Protein 1OGO (pdb70)

Structure (mmCIF, N/CA/C/O backbone):
data_1OGO
#
_entry.id   1OGO
#
_cell.length_a   115.405
_cell.length_b   103.773
_cell.length_c   49.740
_cell.angle_alpha   90.00
_cell.angle_beta   90.00
_cell.angle_gamma   90.00
#
_symmetry.space_group_name_H-M   'P 21 21 2'
#
loop_
_entity.id
_entity.type
_entity.pdbx_description
1 polymer DEXTRANASE
2 branched alpha-D-glucopyranose-(1-6)-beta-D-glucopyranose
3 water water
#
loop_
_atom_site.group_PDB
_atom_site.id
_atom_site.type_symbol
_atom_site.label_atom_id
_atom_site.label_alt_id
_atom_site.label_comp_id
_atom_site.label_asym_id
_atom_site.label_entity_id
_atom_site.label_seq_id
_atom_site.pdbx_PDB_ins_code
_atom_site.Cartn_x
_atom_site.Cartn_y
_atom_site.Cartn_z
_atom_site.occupancy
_atom_site.B_iso_or_equiv
_atom_site.auth_seq_id
_atom_site.auth_comp_id
_atom_site.auth_asym_id
_atom_site.auth_atom_id
_atom_site.pdbx_PDB_model_num
ATOM 1 N N . THR A 1 3 ? 51.752 9.695 -10.792 1.00 39.62 3 THR X N 1
ATOM 2 C CA . THR A 1 3 ? 51.314 8.623 -9.844 1.00 39.51 3 THR X CA 1
ATOM 3 C C . THR A 1 3 ? 51.714 8.900 -8.387 1.00 38.44 3 THR X C 1
ATOM 4 O O . THR A 1 3 ? 50.916 8.647 -7.471 1.00 39.10 3 THR X O 1
ATOM 8 N N . THR A 1 4 ? 52.939 9.384 -8.159 1.00 36.75 4 THR X N 1
ATOM 9 C CA . THR A 1 4 ? 53.350 9.780 -6.805 1.00 35.09 4 THR X CA 1
ATOM 10 C C . THR A 1 4 ? 52.909 11.218 -6.532 1.00 32.50 4 THR X C 1
ATOM 11 O O . THR A 1 4 ? 53.256 12.130 -7.285 1.00 32.88 4 THR X O 1
ATOM 15 N N . ALA A 1 5 ? 52.175 11.439 -5.446 1.00 29.08 5 ALA X N 1
ATOM 16 C CA . ALA A 1 5 ? 51.722 12.796 -5.139 1.00 26.00 5 ALA X CA 1
ATOM 17 C C . ALA A 1 5 ? 52.780 13.543 -4.340 1.00 23.51 5 ALA X C 1
ATOM 18 O O . ALA A 1 5 ? 53.571 12.944 -3.615 1.00 22.65 5 ALA X O 1
ATOM 20 N N . ASN A 1 6 ? 52.762 14.860 -4.496 1.00 20.94 6 ASN X N 1
ATOM 21 C CA . ASN A 1 6 ? 53.666 15.764 -3.812 1.00 19.18 6 ASN X CA 1
ATOM 22 C C . ASN A 1 6 ? 52.911 16.514 -2.724 1.00 18.53 6 ASN X C 1
ATOM 23 O O . ASN A 1 6 ? 52.314 17.561 -2.975 1.00 17.46 6 ASN X O 1
ATOM 28 N N . THR A 1 7 ? 52.928 15.969 -1.513 1.00 18.32 7 THR X N 1
ATOM 29 C CA . THR A 1 7 ? 52.230 16.565 -0.374 1.00 19.05 7 THR X CA 1
ATOM 30 C C . THR A 1 7 ? 53.180 17.344 0.528 1.00 19.54 7 THR X C 1
ATOM 31 O O . THR A 1 7 ? 54.409 17.278 0.393 1.00 19.05 7 THR X O 1
ATOM 35 N N . HIS A 1 8 ? 52.588 18.098 1.444 1.00 20.15 8 HIS X N 1
ATOM 36 C CA . HIS A 1 8 ? 53.334 18.873 2.415 1.00 21.07 8 HIS X CA 1
ATOM 37 C C . HIS A 1 8 ? 52.621 18.765 3.740 1.00 22.15 8 HIS X C 1
ATOM 38 O O . HIS A 1 8 ? 51.406 18.859 3.796 1.00 21.85 8 HIS X O 1
ATOM 45 N N . CYS A 1 9 ? 53.376 18.567 4.808 1.00 23.77 9 CYS X N 1
ATOM 46 C CA . CYS A 1 9 ? 52.776 18.550 6.131 1.00 24.99 9 CYS X CA 1
ATOM 47 C C . CYS A 1 9 ? 53.716 19.134 7.160 1.00 25.66 9 CYS X C 1
ATOM 48 O O . CYS A 1 9 ? 54.651 18.476 7.601 1.00 27.18 9 CYS X O 1
ATOM 51 N N . GLY A 1 10 ? 53.463 20.387 7.508 1.00 25.59 10 GLY X N 1
ATOM 52 C CA . GLY A 1 10 ? 54.166 21.060 8.581 1.00 26.01 10 GLY X CA 1
ATOM 53 C C . GLY A 1 10 ? 53.160 21.780 9.442 1.00 26.08 10 GLY X C 1
ATOM 54 O O . GLY A 1 10 ? 51.962 21.492 9.378 1.00 26.14 10 GLY X O 1
ATOM 55 N N . ALA A 1 11 ? 53.656 22.727 10.231 1.00 25.77 11 ALA X N 1
ATOM 56 C CA . ALA A 1 11 ? 52.829 23.539 11.128 1.00 25.25 11 ALA X CA 1
ATOM 57 C C . ALA A 1 11 ? 52.117 24.674 10.409 1.00 24.81 11 ALA X C 1
ATOM 58 O O . ALA A 1 11 ? 51.196 25.288 10.961 1.00 24.53 11 ALA X O 1
ATOM 60 N N . ASP A 1 12 ? 52.548 24.961 9.183 1.00 24.36 12 ASP X N 1
ATOM 61 C CA . ASP A 1 12 ? 51.940 26.010 8.364 1.00 24.34 12 ASP X CA 1
ATOM 62 C C . ASP A 1 12 ? 50.708 25.517 7.606 1.00 23.47 12 ASP X C 1
ATOM 63 O O . ASP A 1 12 ? 49.661 26.166 7.611 1.00 22.61 12 ASP X O 1
ATOM 68 N N . PHE A 1 13 ? 50.850 24.386 6.924 1.00 22.28 13 PHE X N 1
ATOM 69 C CA . PHE A 1 13 ? 49.687 23.680 6.372 1.00 21.86 13 PHE X CA 1
ATOM 70 C C . PHE A 1 13 ? 50.011 22.216 6.175 1.00 21.13 13 PHE X C 1
ATOM 71 O O . PHE A 1 13 ? 51.172 21.825 6.202 1.00 20.67 13 PHE X O 1
ATOM 79 N N . CYS A 1 14 ? 48.975 21.405 6.006 1.00 20.47 14 CYS X N 1
ATOM 80 C CA . CYS A 1 14 ? 49.148 19.976 5.835 1.00 20.08 14 CYS X CA 1
ATOM 81 C C . CYS A 1 14 ? 48.129 19.412 4.860 1.00 19.30 14 CYS X C 1
ATOM 82 O O . CYS A 1 14 ? 46.919 19.616 5.011 1.00 18.60 14 CYS X O 1
ATOM 85 N N . THR A 1 15 ? 48.628 18.735 3.831 1.00 18.34 15 THR X N 1
ATOM 86 C CA . THR A 1 15 ? 47.787 17.987 2.904 1.00 17.73 15 THR X CA 1
ATOM 87 C C . THR A 1 15 ? 48.186 16.517 2.914 1.00 17.01 15 THR X C 1
ATOM 88 O O . THR A 1 15 ? 49.260 16.152 3.396 1.00 17.00 15 THR X O 1
ATOM 92 N N . TRP A 1 16 ? 47.326 15.679 2.357 1.00 17.09 16 TRP X N 1
ATOM 93 C CA . TRP A 1 16 ? 47.600 14.253 2.277 1.00 17.33 16 TRP X CA 1
ATOM 94 C C . TRP A 1 16 ? 47.015 13.610 1.023 1.00 16.92 16 TRP X C 1
ATOM 95 O O . TRP A 1 16 ? 46.311 14.252 0.244 1.00 16.09 16 TRP X O 1
ATOM 106 N N . TRP A 1 17 ? 47.362 12.339 0.836 1.00 16.82 17 TRP X N 1
ATOM 107 C CA . TRP A 1 17 ? 47.009 11.573 -0.343 1.00 16.85 17 TRP X CA 1
ATOM 108 C C . TRP A 1 17 ? 46.593 10.174 0.080 1.00 17.51 17 TRP X C 1
ATOM 109 O O . TRP A 1 17 ? 46.694 9.816 1.261 1.00 17.74 17 TRP X O 1
ATOM 120 N N . HIS A 1 18 ? 46.070 9.409 -0.868 1.00 18.30 18 HIS X N 1
ATOM 121 C CA . HIS A 1 18 ? 45.899 7.982 -0.691 1.00 18.99 18 HIS X CA 1
ATOM 122 C C . HIS A 1 18 ? 46.434 7.262 -1.915 1.00 20.13 18 HIS X C 1
ATOM 123 O O . HIS A 1 18 ? 46.132 7.659 -3.046 1.00 20.33 18 HIS X O 1
ATOM 130 N N . ASP A 1 19 ? 47.186 6.189 -1.678 1.00 21.42 19 ASP X N 1
ATOM 131 C CA . ASP A 1 19 ? 47.765 5.393 -2.768 1.00 22.57 19 ASP X CA 1
ATOM 132 C C . ASP A 1 19 ? 46.765 4.430 -3.398 1.00 22.35 19 ASP X C 1
ATOM 133 O O . ASP A 1 19 ? 47.130 3.687 -4.311 1.00 23.56 19 ASP X O 1
ATOM 138 N N . SER A 1 20 ? 45.513 4.437 -2.938 1.00 20.23 20 SER X N 1
ATOM 139 C CA . SER A 1 20 ? 44.502 3.544 -3.480 1.00 19.22 20 SER X CA 1
ATOM 140 C C . SER A 1 20 ? 43.263 4.290 -3.947 1.00 18.78 20 SER X C 1
ATOM 141 O O . SER A 1 20 ? 42.156 3.754 -3.969 1.00 17.88 20 SER X O 1
ATOM 144 N N . GLY A 1 21 ? 43.448 5.543 -4.349 1.00 18.01 21 GLY X N 1
ATOM 145 C CA . GLY A 1 21 ? 42.387 6.288 -4.985 1.00 17.70 21 GLY X CA 1
ATOM 146 C C . GLY A 1 21 ? 41.873 5.552 -6.204 1.00 17.86 21 GLY X C 1
ATOM 147 O O . GLY A 1 21 ? 42.649 4.893 -6.919 1.00 17.73 21 GLY X O 1
ATOM 148 N N . GLU A 1 22 ? 40.567 5.612 -6.407 1.00 17.02 22 GLU X N 1
ATOM 149 C CA . GLU A 1 22 ? 39.895 4.943 -7.522 1.00 16.88 22 GLU X CA 1
ATOM 150 C C . GLU A 1 22 ? 38.872 5.903 -8.133 1.00 16.91 22 GLU X C 1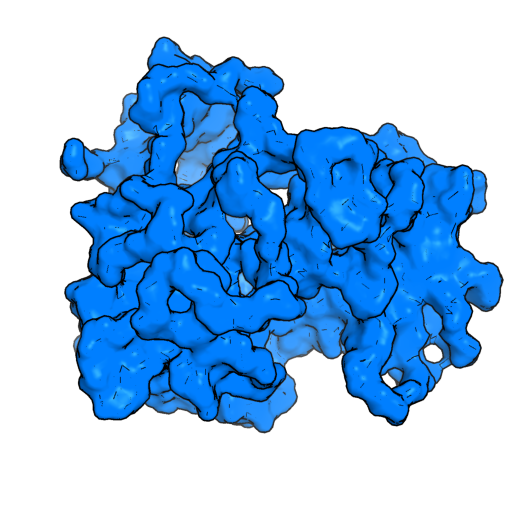
ATOM 151 O O . GLU A 1 22 ? 37.998 6.407 -7.435 1.00 16.73 22 GLU X O 1
ATOM 157 N N . ILE A 1 23 ? 39.004 6.175 -9.434 1.00 17.48 23 ILE X N 1
ATOM 158 C CA . ILE A 1 23 ? 38.000 6.930 -10.185 1.00 17.72 23 ILE X CA 1
ATOM 159 C C . ILE A 1 23 ? 36.884 5.974 -10.578 1.00 17.51 23 ILE X C 1
ATOM 160 O O . ILE A 1 23 ? 37.113 4.996 -11.295 1.00 17.45 23 ILE X O 1
ATOM 165 N N . ASN A 1 24 ? 35.667 6.266 -10.132 1.00 16.33 24 ASN X N 1
ATOM 166 C CA . ASN A 1 24 ? 34.543 5.364 -10.281 1.00 16.61 24 ASN X CA 1
ATOM 167 C C . ASN A 1 24 ? 33.273 6.169 -10.031 1.00 16.75 24 ASN X C 1
ATOM 168 O O . ASN A 1 24 ? 33.104 6.717 -8.948 1.00 16.64 24 ASN X O 1
ATOM 173 N N . THR A 1 25 ? 32.424 6.291 -11.043 1.00 16.40 25 THR X N 1
ATOM 174 C CA . THR A 1 25 ? 31.197 7.080 -10.940 1.00 16.49 25 THR X CA 1
ATOM 175 C C . THR A 1 25 ? 29.927 6.230 -10.923 1.00 16.80 25 THR X C 1
ATOM 176 O O . THR A 1 25 ? 28.814 6.773 -10.925 1.00 17.09 25 THR X O 1
ATOM 180 N N . GLN A 1 26 ? 30.077 4.904 -10.890 1.00 16.96 26 GLN X N 1
ATOM 181 C CA . GLN A 1 26 ? 28.960 3.986 -11.135 1.00 18.19 26 GLN X CA 1
ATOM 182 C C . GLN A 1 26 ? 28.730 2.883 -10.093 1.00 17.51 26 GLN X C 1
ATOM 183 O O . GLN A 1 26 ? 27.586 2.476 -9.891 1.00 17.95 26 GLN X O 1
ATOM 189 N N . THR A 1 27 ? 29.795 2.369 -9.477 1.00 16.65 27 THR X N 1
ATOM 190 C CA . THR A 1 27 ? 29.732 1.166 -8.633 1.00 16.60 27 THR X CA 1
ATOM 191 C C . THR A 1 27 ? 30.503 1.368 -7.329 1.00 16.21 27 THR X C 1
ATOM 192 O O . THR A 1 27 ? 31.162 2.394 -7.166 1.00 16.45 27 THR X O 1
ATOM 196 N N . PRO A 1 28 ? 30.457 0.423 -6.388 1.00 15.81 28 PRO X N 1
ATOM 197 C CA . PRO A 1 28 ? 31.302 0.529 -5.196 1.00 15.83 28 PRO X CA 1
ATOM 198 C C . PRO A 1 28 ? 32.773 0.500 -5.591 1.00 15.93 28 PRO X C 1
ATOM 199 O O . PRO A 1 28 ? 33.121 -0.193 -6.561 1.00 16.35 28 PRO X O 1
ATOM 203 N N . VAL A 1 29 ? 33.611 1.258 -4.903 1.00 15.65 29 VAL X N 1
ATOM 204 C CA . VAL A 1 29 ? 35.054 1.113 -5.049 1.00 16.24 29 VAL X CA 1
ATOM 205 C C . VAL A 1 29 ? 35.506 -0.181 -4.367 1.00 16.72 29 VAL X C 1
ATOM 206 O O . VAL A 1 29 ? 34.787 -0.765 -3.554 1.00 16.86 29 VAL X O 1
ATOM 210 N N . GLN A 1 30 ? 36.703 -0.643 -4.701 1.00 17.55 30 GLN X N 1
ATOM 211 C CA . GLN A 1 30 ? 37.221 -1.849 -4.082 1.00 17.79 30 GLN X CA 1
ATOM 212 C C . GLN A 1 30 ? 37.357 -1.569 -2.586 1.00 18.22 30 GLN X C 1
ATOM 213 O O . GLN A 1 30 ? 37.487 -0.403 -2.176 1.00 18.73 30 GLN X O 1
ATOM 219 N N . PRO A 1 31 ? 37.274 -2.598 -1.750 1.00 17.97 31 PRO X N 1
ATOM 220 C CA . PRO A 1 31 ? 37.295 -2.397 -0.290 1.00 17.56 31 PRO X CA 1
ATOM 221 C C . PRO A 1 31 ? 38.431 -1.523 0.248 1.00 17.80 31 PRO X C 1
ATOM 222 O O . PRO A 1 31 ? 38.190 -0.655 1.113 1.00 17.97 31 PRO X O 1
ATOM 226 N N . GLY A 1 32 ? 39.643 -1.709 -0.281 1.00 17.08 32 GLY X N 1
ATOM 227 C CA . GLY A 1 32 ? 40.797 -0.963 0.161 1.00 17.07 32 GLY X CA 1
ATOM 228 C C . GLY A 1 32 ? 41.063 0.305 -0.643 1.00 16.69 32 GLY X C 1
ATOM 229 O O . GLY A 1 32 ? 42.084 0.967 -0.421 1.00 17.14 32 GLY X O 1
ATOM 230 N N . ASN A 1 33 ? 40.165 0.625 -1.576 1.00 17.08 33 ASN X N 1
ATOM 231 C CA . ASN A 1 33 ? 40.284 1.832 -2.396 1.00 16.53 33 ASN X CA 1
ATOM 232 C C . ASN A 1 33 ? 39.396 2.961 -1.849 1.00 16.88 33 ASN X C 1
ATOM 233 O O . ASN A 1 33 ? 38.479 2.726 -1.056 1.00 16.82 33 ASN X O 1
ATOM 238 N N A VAL A 1 34 ? 39.673 4.177 -2.296 0.50 16.20 34 VAL X N 1
ATOM 239 N N B VAL A 1 34 ? 39.723 4.185 -2.261 0.50 16.39 34 VAL X N 1
ATOM 240 C CA A VAL A 1 34 ? 38.927 5.354 -1.861 0.50 15.91 34 VAL X CA 1
ATOM 241 C CA B VAL A 1 34 ? 38.989 5.395 -1.889 0.50 16.25 34 VAL X CA 1
ATOM 242 C C A VAL A 1 34 ? 38.465 6.137 -3.086 0.50 15.51 34 VAL X C 1
ATOM 243 C C B VAL A 1 34 ? 38.457 6.072 -3.149 0.50 15.74 34 VAL X C 1
ATOM 244 O O A VAL A 1 34 ? 39.280 6.568 -3.894 0.50 15.48 34 VAL X O 1
ATOM 245 O O B VAL A 1 34 ? 39.222 6.378 -4.054 0.50 15.78 34 VAL X O 1
ATOM 252 N N . ARG A 1 35 ? 37.155 6.321 -3.230 1.00 15.12 35 ARG X N 1
ATOM 253 C CA . ARG A 1 35 ? 36.613 6.990 -4.396 1.00 14.77 35 ARG X CA 1
ATOM 254 C C . ARG A 1 35 ? 37.186 8.404 -4.481 1.00 14.99 35 ARG X C 1
ATOM 255 O O . ARG A 1 35 ? 37.127 9.152 -3.509 1.00 13.35 35 ARG X O 1
ATOM 263 N N . GLN A 1 36 ? 37.772 8.705 -5.641 1.00 14.79 36 GLN X N 1
ATOM 264 C CA . GLN A 1 36 ? 38.512 9.943 -5.903 1.00 14.74 36 GLN X CA 1
ATOM 265 C C . GLN A 1 36 ? 37.795 10.737 -6.995 1.00 14.44 36 GLN X C 1
ATOM 266 O O . GLN A 1 36 ? 37.194 10.175 -7.898 1.00 14.23 36 GLN X O 1
ATOM 272 N N . SER A 1 37 ? 37.822 12.062 -6.907 1.00 14.44 37 SER X N 1
ATOM 273 C CA . SER A 1 37 ? 37.138 12.891 -7.883 1.00 14.56 37 SER X CA 1
ATOM 274 C C . SER A 1 37 ? 37.543 12.574 -9.318 1.00 14.60 37 SER X C 1
ATOM 275 O O . SER A 1 37 ? 38.723 12.584 -9.660 1.00 14.81 37 SER X O 1
ATOM 278 N N . HIS A 1 38 ? 36.528 12.333 -10.136 1.00 15.03 38 HIS X N 1
ATOM 279 C CA . HIS A 1 38 ? 36.693 12.057 -11.571 1.00 15.28 38 HIS X CA 1
ATOM 280 C C . HIS A 1 38 ? 36.867 13.342 -12.370 1.00 16.29 38 HIS X C 1
ATOM 281 O O . HIS A 1 38 ? 37.106 13.281 -13.588 1.00 16.71 38 HIS X O 1
ATOM 288 N N . LYS A 1 39 ? 36.753 14.495 -11.707 1.00 16.19 39 LYS X N 1
ATOM 289 C CA . LYS A 1 39 ? 36.681 15.799 -12.394 1.00 17.14 39 LYS X CA 1
ATOM 290 C C . LYS A 1 39 ? 37.705 16.846 -11.924 1.00 16.63 39 LYS X C 1
ATOM 291 O O . LYS A 1 39 ? 38.151 17.677 -12.730 1.00 16.55 39 LYS X O 1
ATOM 297 N N . TYR A 1 40 ? 38.057 16.833 -10.643 1.00 16.04 40 TYR X N 1
ATOM 298 C CA . TYR A 1 40 ? 38.846 17.922 -10.047 1.00 15.61 40 TYR X CA 1
ATOM 299 C C . TYR A 1 40 ? 40.116 17.440 -9.374 1.00 16.04 40 TYR X C 1
ATOM 300 O O . TYR A 1 40 ? 40.140 16.364 -8.776 1.00 15.42 40 TYR X O 1
ATOM 309 N N . SER A 1 41 ? 41.166 18.255 -9.466 1.00 15.52 41 SER X N 1
ATOM 310 C CA . SER A 1 41 ? 42.313 18.149 -8.576 1.00 16.20 41 SER X CA 1
ATOM 311 C C . SER A 1 41 ? 42.429 19.439 -7.781 1.00 15.51 41 SER X C 1
ATOM 312 O O . SER A 1 41 ? 42.064 20.523 -8.263 1.00 15.64 41 SER X O 1
ATOM 315 N N . VAL A 1 42 ? 42.893 19.301 -6.546 1.00 15.06 42 VAL X N 1
ATOM 316 C CA . VAL A 1 42 ? 43.113 20.424 -5.641 1.00 15.50 42 VAL X CA 1
ATOM 317 C C . VAL A 1 42 ? 44.565 20.398 -5.152 1.00 15.70 42 VAL X C 1
ATOM 318 O O . VAL A 1 42 ? 45.095 19.339 -4.838 1.00 14.64 42 VAL X O 1
ATOM 322 N N . GLN A 1 43 ? 45.192 21.573 -5.138 1.00 15.63 43 GLN X N 1
ATOM 323 C CA . GLN A 1 43 ? 46.539 21.755 -4.601 1.00 15.85 43 GLN X CA 1
ATOM 324 C C . GLN A 1 43 ? 46.559 22.962 -3.674 1.00 15.83 43 GLN X C 1
ATOM 325 O O . GLN A 1 43 ? 45.718 23.863 -3.802 1.00 15.85 43 GLN X O 1
ATOM 331 N N . VAL A 1 44 ? 47.511 22.974 -2.739 1.00 16.48 44 VAL X N 1
ATOM 332 C CA . VAL A 1 44 ? 47.660 24.048 -1.756 1.00 16.92 44 VAL X CA 1
ATOM 333 C C . VAL A 1 44 ? 49.111 24.539 -1.734 1.00 17.20 44 VAL X C 1
ATOM 334 O O . VAL A 1 44 ? 50.040 23.739 -1.771 1.00 17.81 44 VAL X O 1
ATOM 338 N N . SER A 1 45 ? 49.269 25.857 -1.692 1.00 17.76 45 SER X N 1
ATOM 339 C CA . SER A 1 45 ? 50.571 26.520 -1.556 1.00 18.85 45 SER X CA 1
ATOM 340 C C . SER A 1 45 ? 50.455 27.591 -0.486 1.00 20.29 45 SER X C 1
ATOM 341 O O . SER A 1 45 ? 49.386 28.169 -0.298 1.00 20.47 45 SER X O 1
ATOM 344 N N . LEU A 1 46 ? 51.525 27.854 0.252 1.00 20.75 46 LEU X N 1
ATOM 345 C CA . LEU A 1 46 ? 51.564 29.090 1.032 1.00 22.03 46 LEU X CA 1
ATOM 346 C C . LEU A 1 46 ? 51.200 30.257 0.115 1.00 21.84 46 LEU X C 1
ATOM 347 O O . LEU A 1 46 ? 51.570 30.276 -1.064 1.00 22.06 46 LEU X O 1
ATOM 352 N N . ALA A 1 47 ? 50.478 31.234 0.652 1.00 22.24 47 ALA X N 1
ATOM 353 C CA . ALA A 1 47 ? 49.926 32.309 -0.154 1.00 22.73 47 ALA X CA 1
ATOM 354 C C . ALA A 1 47 ? 51.029 33.033 -0.922 1.00 23.18 47 ALA X C 1
ATOM 355 O O . ALA A 1 47 ? 52.031 33.443 -0.340 1.00 23.23 47 ALA X O 1
ATOM 357 N N . GLY A 1 48 ? 50.847 33.150 -2.236 1.00 23.46 48 GLY X N 1
ATOM 358 C CA . GLY A 1 48 ? 51.754 33.897 -3.083 1.00 24.02 48 GLY X CA 1
ATOM 359 C C . GLY A 1 48 ? 53.065 33.230 -3.457 1.00 24.15 48 GLY X C 1
ATOM 360 O O . GLY A 1 48 ? 53.817 33.828 -4.222 1.00 25.69 48 GLY X O 1
ATOM 361 N N . THR A 1 49 ? 53.350 32.022 -2.967 1.00 24.01 49 THR X N 1
ATOM 362 C CA . THR A 1 49 ? 54.660 31.384 -3.195 1.00 23.72 49 THR X CA 1
ATOM 363 C C . THR A 1 49 ? 54.732 30.443 -4.409 1.00 23.84 49 THR X C 1
ATOM 364 O O . THR A 1 49 ? 55.819 29.974 -4.767 1.00 23.90 49 THR X O 1
ATOM 368 N N . ASN A 1 50 ? 53.596 30.162 -5.033 1.00 23.57 50 ASN X N 1
ATOM 369 C CA . ASN A 1 50 ? 53.558 29.291 -6.210 1.00 23.26 50 ASN X CA 1
ATOM 370 C C . ASN A 1 50 ? 54.310 27.962 -6.007 1.00 21.77 50 ASN X C 1
ATOM 371 O O . ASN A 1 50 ? 55.056 27.510 -6.868 1.00 22.50 50 ASN X O 1
ATOM 376 N N . ASN A 1 51 ? 54.103 27.354 -4.850 1.00 19.98 51 ASN X N 1
ATOM 377 C CA . ASN A 1 51 ? 54.731 26.091 -4.471 1.00 18.99 51 ASN X CA 1
ATOM 378 C C . ASN A 1 51 ? 53.610 25.140 -4.039 1.00 18.14 51 ASN X C 1
ATOM 379 O O . ASN A 1 51 ? 53.370 24.943 -2.855 1.00 16.24 51 ASN X O 1
ATOM 384 N N . PHE A 1 52 ? 52.924 24.576 -5.033 1.00 17.40 52 PHE X N 1
ATOM 385 C CA . PHE A 1 52 ? 51.659 23.864 -4.821 1.00 17.40 52 PHE X CA 1
ATOM 386 C C . PHE A 1 52 ? 51.885 22.398 -4.507 1.00 16.48 52 PHE X C 1
ATOM 387 O O . PHE A 1 52 ? 52.720 21.754 -5.131 1.00 16.57 52 PHE X O 1
ATOM 395 N N . HIS A 1 53 ? 51.090 21.875 -3.578 1.00 15.96 53 HIS X N 1
ATOM 396 C CA . HIS A 1 53 ? 51.179 20.510 -3.103 1.00 15.47 53 HIS X CA 1
ATOM 397 C C . HIS A 1 53 ? 49.801 19.862 -3.234 1.00 15.50 53 HIS X C 1
ATOM 398 O O . HIS A 1 53 ? 48.766 20.513 -3.024 1.00 15.33 53 HIS X O 1
ATOM 405 N N . ASP A 1 54 ? 49.808 18.596 -3.629 1.00 15.20 54 ASP X N 1
ATOM 406 C CA . ASP A 1 54 ? 48.587 17.830 -3.846 1.00 15.60 54 ASP X CA 1
ATOM 407 C C . ASP A 1 54 ? 47.778 17.620 -2.564 1.00 14.87 54 ASP X C 1
ATOM 408 O O . ASP A 1 54 ? 48.320 17.366 -1.491 1.00 15.45 54 ASP X O 1
ATOM 413 N N . SER A 1 55 ? 46.460 17.729 -2.719 1.00 15.37 55 SER X N 1
ATOM 414 C CA . SER A 1 55 ? 45.480 17.497 -1.655 1.00 14.56 55 SER X CA 1
ATOM 415 C C . SER A 1 55 ? 44.415 16.558 -2.228 1.00 14.55 55 SER X C 1
ATOM 416 O O . SER A 1 55 ? 43.782 16.876 -3.233 1.00 14.58 55 SER X O 1
ATOM 419 N N . PHE A 1 56 ? 44.232 15.403 -1.603 1.00 14.20 56 PHE X N 1
ATOM 420 C CA . PHE A 1 56 ? 43.336 14.395 -2.143 1.00 14.25 56 PHE X CA 1
ATOM 421 C C . PHE A 1 56 ? 41.925 14.941 -2.253 1.00 14.24 56 PHE X C 1
ATOM 422 O O . PHE A 1 56 ? 41.427 15.594 -1.311 1.00 14.81 56 PHE X O 1
ATOM 430 N N . VAL A 1 57 ? 41.270 14.653 -3.373 1.00 12.84 57 VAL X N 1
ATOM 431 C CA . VAL A 1 57 ? 39.864 15.000 -3.543 1.00 12.72 57 VAL X CA 1
ATOM 432 C C . VAL A 1 57 ? 39.012 13.733 -3.543 1.00 12.72 57 VAL X C 1
ATOM 433 O O . VAL A 1 57 ? 39.096 12.921 -4.458 1.00 12.42 57 VAL X O 1
ATOM 437 N N . TYR A 1 58 ? 38.227 13.578 -2.482 1.00 12.75 58 TYR X N 1
ATOM 438 C CA . TYR A 1 58 ? 37.283 12.483 -2.319 1.00 13.11 58 TYR X CA 1
ATOM 439 C C . TYR A 1 58 ? 36.036 12.740 -3.145 1.00 13.18 58 TYR X C 1
ATOM 440 O O . TYR A 1 58 ? 35.740 13.881 -3.483 1.00 14.04 58 TYR X O 1
ATOM 449 N N . GLU A 1 59 ? 35.291 11.687 -3.465 1.00 13.66 59 GLU X N 1
ATOM 450 C CA . GLU A 1 59 ? 34.020 11.805 -4.189 1.00 13.40 59 GLU X CA 1
ATOM 451 C C . GLU A 1 59 ? 33.005 10.833 -3.591 1.00 13.98 59 GLU X C 1
ATOM 452 O O . GLU A 1 59 ? 33.334 9.682 -3.267 1.00 13.56 59 GLU X O 1
ATOM 458 N N . SER A 1 60 ? 31.774 11.311 -3.463 1.00 13.81 60 SER X N 1
ATOM 459 C CA . SER A 1 60 ? 30.642 10.526 -2.968 1.00 14.49 60 SER X CA 1
ATOM 460 C C . SER A 1 60 ? 29.494 10.623 -3.964 1.00 14.14 60 SER X C 1
ATOM 461 O O . SER A 1 60 ? 29.225 11.703 -4.461 1.00 14.45 60 SER X O 1
ATOM 464 N N . ILE A 1 61 ? 28.779 9.516 -4.212 1.00 13.93 61 ILE X N 1
ATOM 465 C CA . ILE A 1 61 ? 27.717 9.462 -5.204 1.00 14.33 61 ILE X CA 1
ATOM 466 C C . ILE A 1 61 ? 26.419 8.921 -4.606 1.00 14.54 61 ILE X C 1
ATOM 467 O O . ILE A 1 61 ? 26.462 8.162 -3.627 1.00 13.75 61 ILE X O 1
ATOM 472 N N . PRO A 1 62 ? 25.278 9.340 -5.146 1.00 15.09 62 PRO X N 1
ATOM 473 C CA . PRO A 1 62 ? 23.990 8.824 -4.664 1.00 15.40 62 PRO X CA 1
ATOM 474 C C . PRO A 1 62 ? 23.922 7.296 -4.749 1.00 15.27 62 PRO X C 1
ATOM 475 O O . PRO A 1 62 ? 24.264 6.705 -5.792 1.00 14.92 62 PRO X O 1
ATOM 479 N N . ARG A 1 63 ? 23.509 6.692 -3.644 1.00 14.90 63 ARG X N 1
ATOM 480 C CA . ARG A 1 63 ? 23.470 5.233 -3.457 1.00 14.99 63 ARG X CA 1
ATOM 481 C C . ARG A 1 63 ? 24.838 4.558 -3.444 1.00 15.14 63 ARG X C 1
ATOM 482 O O . ARG A 1 63 ? 24.915 3.329 -3.375 1.00 15.74 63 ARG X O 1
ATOM 490 N N . ASN A 1 64 ? 25.913 5.346 -3.483 1.00 14.61 64 ASN X N 1
ATOM 491 C CA . ASN A 1 64 ? 27.249 4.861 -3.173 1.00 15.46 64 ASN X CA 1
ATOM 492 C C . ASN A 1 64 ? 27.783 3.826 -4.164 1.00 14.97 64 ASN X C 1
ATOM 493 O O . ASN A 1 64 ? 28.756 3.141 -3.869 1.00 16.00 64 ASN X O 1
ATOM 498 N N . GLY A 1 65 ? 27.165 3.748 -5.334 1.00 16.34 65 GLY X N 1
ATOM 499 C CA . GLY A 1 65 ? 27.518 2.729 -6.298 1.00 17.00 65 GLY X CA 1
ATOM 500 C C . GLY A 1 65 ? 26.784 1.421 -6.105 1.00 18.07 65 GLY X C 1
ATOM 501 O O . GLY A 1 65 ? 26.797 0.585 -7.015 1.00 17.89 65 GLY X O 1
ATOM 502 N N . ASN A 1 66 ? 26.132 1.257 -4.953 1.00 18.59 66 ASN X N 1
ATOM 503 C CA . ASN A 1 66 ? 25.342 0.048 -4.633 1.00 19.12 66 ASN X CA 1
ATOM 504 C C . ASN A 1 66 ? 23.977 0.006 -5.314 1.00 19.17 66 ASN X C 1
ATOM 505 O O . ASN A 1 66 ? 23.383 -1.074 -5.460 1.00 19.86 66 ASN X O 1
ATOM 510 N N . GLY A 1 67 ? 23.425 1.162 -5.663 1.00 18.36 67 GLY X N 1
ATOM 511 C CA . GLY A 1 67 ? 22.116 1.233 -6.268 1.00 19.15 67 GLY X CA 1
ATOM 512 C C . GLY A 1 67 ? 21.000 0.900 -5.280 1.00 18.88 67 GLY X C 1
ATOM 513 O O . GLY A 1 67 ? 21.166 1.022 -4.069 1.00 19.61 67 GLY X O 1
ATOM 514 N N . ARG A 1 68 ? 19.857 0.499 -5.820 1.00 19.90 68 ARG X N 1
ATOM 515 C CA . ARG A 1 68 ? 18.682 0.144 -5.028 1.00 20.44 68 ARG X CA 1
ATOM 516 C C . ARG A 1 68 ? 18.752 -1.310 -4.569 1.00 21.44 68 ARG X C 1
ATOM 517 O O . ARG A 1 68 ? 18.158 -2.189 -5.203 1.00 21.96 68 ARG X O 1
ATOM 525 N N . ILE A 1 69 ? 19.474 -1.548 -3.476 1.00 21.72 69 ILE X N 1
ATOM 526 C CA . ILE A 1 69 ? 19.643 -2.889 -2.911 1.00 22.35 69 ILE X CA 1
ATOM 527 C C . ILE A 1 69 ? 19.172 -3.032 -1.456 1.00 22.71 69 ILE X C 1
ATOM 528 O O . ILE A 1 69 ? 19.307 -2.125 -0.621 1.00 21.88 69 ILE X O 1
ATOM 533 N N . TYR A 1 70 ? 18.642 -4.222 -1.170 1.00 23.10 70 TYR X N 1
ATOM 534 C CA . TYR A 1 70 ? 18.073 -4.562 0.116 1.00 23.63 70 TYR X CA 1
ATOM 535 C C . TYR A 1 70 ? 19.124 -5.021 1.114 1.00 23.17 70 TYR X C 1
ATOM 536 O O . TYR A 1 70 ? 18.992 -4.759 2.302 1.00 22.44 70 TYR X O 1
ATOM 545 N N . ALA A 1 71 ? 20.155 -5.733 0.650 1.00 23.13 71 ALA X N 1
ATOM 546 C CA . ALA A 1 71 ? 21.195 -6.235 1.549 1.00 23.56 71 ALA X CA 1
ATOM 547 C C . ALA A 1 71 ? 22.594 -5.905 1.022 1.00 23.21 71 ALA X C 1
ATOM 548 O O . ALA A 1 71 ? 22.793 -5.848 -0.179 1.00 23.77 71 ALA X O 1
ATOM 550 N N . PRO A 1 72 ? 23.543 -5.689 1.920 1.00 24.61 72 PRO X N 1
ATOM 551 C CA . PRO A 1 72 ? 24.889 -5.230 1.551 1.00 25.30 72 PRO X CA 1
ATOM 552 C C . PRO A 1 72 ? 25.708 -6.266 0.786 1.00 26.83 72 PRO X C 1
ATOM 553 O O . PRO A 1 72 ? 26.766 -5.924 0.257 1.00 26.95 72 PRO X O 1
ATOM 557 N N . THR A 1 73 ? 25.220 -7.501 0.749 1.00 27.91 73 THR X N 1
ATOM 558 C CA . THR A 1 73 ? 25.856 -8.574 -0.010 1.00 29.26 73 THR X CA 1
ATOM 559 C C . THR A 1 73 ? 25.284 -8.721 -1.414 1.00 29.73 73 THR X C 1
ATOM 560 O O . THR A 1 73 ? 25.797 -9.518 -2.201 1.00 30.89 73 THR X O 1
ATOM 564 N N . ASP A 1 74 ? 24.213 -7.990 -1.727 1.00 29.67 74 ASP X N 1
ATOM 565 C CA . ASP A 1 74 ? 23.619 -8.012 -3.060 1.00 29.72 74 ASP X CA 1
ATOM 566 C C . ASP A 1 74 ? 24.577 -7.419 -4.089 1.00 29.82 74 ASP X C 1
ATOM 567 O O . ASP A 1 74 ? 25.357 -6.527 -3.756 1.00 30.08 74 ASP X O 1
ATOM 572 N N . PRO A 1 75 ? 24.520 -7.892 -5.333 1.00 29.92 75 PRO X N 1
ATOM 573 C CA . PRO A 1 75 ? 25.363 -7.315 -6.386 1.00 29.69 75 PRO X CA 1
ATOM 574 C C . PRO A 1 75 ? 24.992 -5.852 -6.601 1.00 29.16 75 PRO X C 1
ATOM 575 O O . PRO A 1 75 ? 23.805 -5.541 -6.553 1.00 29.33 75 PRO X O 1
ATOM 579 N N . PRO A 1 76 ? 25.961 -4.969 -6.822 1.00 28.49 76 PRO X N 1
ATOM 580 C CA . PRO A 1 76 ? 25.633 -3.550 -7.014 1.00 27.94 76 PRO X CA 1
ATOM 581 C C . PRO A 1 76 ? 24.665 -3.333 -8.168 1.00 27.64 76 PRO X C 1
ATOM 582 O O . PRO A 1 76 ? 24.750 -4.036 -9.172 1.00 27.80 76 PRO X O 1
ATOM 586 N N . ASN A 1 77 ? 23.756 -2.372 -7.998 1.00 27.18 77 ASN X N 1
ATOM 587 C CA . ASN A 1 77 ? 22.787 -1.971 -9.007 1.00 26.73 77 ASN X CA 1
ATOM 588 C C . ASN A 1 77 ? 21.877 -3.113 -9.488 1.00 26.90 77 ASN X C 1
ATOM 589 O O . ASN A 1 77 ? 21.482 -3.137 -10.653 1.00 27.60 77 ASN X O 1
ATOM 594 N N . SER A 1 78 ? 21.525 -4.013 -8.571 1.00 27.43 78 SER X N 1
ATOM 595 C CA . SER A 1 78 ? 20.696 -5.193 -8.880 1.00 27.93 78 SER X CA 1
ATOM 596 C C . SER A 1 78 ? 19.216 -5.021 -8.518 1.00 28.26 78 SER X C 1
ATOM 597 O O . SER A 1 78 ? 18.410 -5.944 -8.713 1.00 28.01 78 SER X O 1
ATOM 600 N N . ASN A 1 79 ? 18.842 -3.845 -8.017 1.00 28.25 79 ASN X N 1
ATOM 601 C CA . ASN A 1 79 ? 17.424 -3.497 -7.898 1.00 29.06 79 ASN X CA 1
ATOM 602 C C . ASN A 1 79 ? 16.627 -4.501 -7.038 1.00 29.17 79 ASN X C 1
ATOM 603 O O . ASN A 1 79 ? 15.498 -4.853 -7.378 1.00 29.47 79 ASN X O 1
ATOM 608 N N . THR A 1 80 ? 17.225 -4.952 -5.938 1.00 28.85 80 THR X N 1
ATOM 609 C CA . THR A 1 80 ? 16.561 -5.862 -5.003 1.00 29.12 80 THR X CA 1
ATOM 610 C C . THR A 1 80 ? 15.755 -5.122 -3.939 1.00 29.08 80 THR X C 1
ATOM 611 O O . THR A 1 80 ? 15.000 -5.736 -3.198 1.00 28.74 80 THR X O 1
ATOM 615 N N . LEU A 1 81 ? 15.944 -3.813 -3.829 1.00 28.75 81 LEU X N 1
ATOM 616 C CA . LEU A 1 81 ? 15.138 -3.028 -2.907 1.00 28.83 81 LEU X CA 1
ATOM 617 C C . LEU A 1 81 ? 13.732 -2.963 -3.485 1.00 29.41 81 LEU X C 1
ATOM 618 O O . LEU A 1 81 ? 13.545 -2.865 -4.696 1.00 29.31 81 LEU X O 1
ATOM 623 N N . ASP A 1 82 ? 12.731 -3.035 -2.620 1.00 30.27 82 ASP X N 1
ATOM 624 C CA . ASP A 1 82 ? 11.361 -3.023 -3.089 1.00 31.18 82 ASP X CA 1
ATOM 625 C C . ASP A 1 82 ? 11.088 -1.749 -3.887 1.00 31.67 82 ASP X C 1
ATOM 626 O O . ASP A 1 82 ? 11.441 -0.650 -3.452 1.00 31.35 82 ASP X O 1
ATOM 631 N N . SER A 1 83 ? 10.459 -1.910 -5.049 1.00 31.87 83 SER X N 1
ATOM 632 C CA . SER A 1 83 ? 10.208 -0.808 -5.978 1.00 32.27 83 SER X CA 1
ATOM 633 C C . SER A 1 83 ? 9.365 0.321 -5.375 1.00 32.01 83 SER X C 1
ATOM 634 O O . SER A 1 83 ? 9.353 1.433 -5.899 1.00 32.17 83 SER X O 1
ATOM 637 N N . SER A 1 84 ? 8.653 0.028 -4.291 1.00 31.56 84 SER X N 1
ATOM 638 C CA . SER A 1 84 ? 7.779 1.006 -3.652 1.00 31.16 84 SER X CA 1
ATOM 639 C C . SER A 1 84 ? 8.530 1.912 -2.672 1.00 30.17 84 SER X C 1
ATOM 640 O O . SER A 1 84 ? 7.967 2.882 -2.177 1.00 30.55 84 SER X O 1
ATOM 643 N N . VAL A 1 85 ? 9.780 1.573 -2.363 1.00 28.55 85 VAL X N 1
ATOM 644 C CA . VAL A 1 85 ? 10.567 2.322 -1.384 1.00 27.25 85 VAL X CA 1
ATOM 645 C C . VAL A 1 85 ? 11.194 3.553 -2.050 1.00 25.86 85 VAL X C 1
ATOM 646 O O . VAL A 1 85 ? 11.934 3.430 -3.031 1.00 25.02 85 VAL X O 1
ATOM 650 N N . ASP A 1 86 ? 10.870 4.737 -1.531 1.00 23.47 86 ASP X N 1
ATOM 651 C CA . ASP A 1 86 ? 11.531 5.969 -1.937 1.00 22.42 86 ASP X CA 1
ATOM 652 C C . ASP A 1 86 ? 12.692 6.133 -0.979 1.00 20.67 86 ASP X C 1
ATOM 653 O O . ASP A 1 86 ? 12.492 6.315 0.222 1.00 20.19 86 ASP X O 1
ATOM 658 N N . ASP A 1 87 ? 13.920 6.019 -1.488 1.00 19.41 87 ASP X N 1
ATOM 659 C CA . ASP A 1 87 ? 15.101 6.178 -0.638 1.00 18.20 87 ASP X CA 1
ATOM 660 C C . ASP A 1 87 ? 15.651 7.600 -0.653 1.00 17.22 87 ASP X C 1
ATOM 661 O O . ASP A 1 87 ? 16.693 7.857 -0.066 1.00 16.67 87 ASP X O 1
ATOM 666 N N . GLY A 1 88 ? 14.909 8.502 -1.284 1.00 17.43 88 GLY X N 1
ATOM 667 C CA . GLY A 1 88 ? 15.279 9.909 -1.366 1.00 17.30 88 GLY X CA 1
ATOM 668 C C . GLY A 1 88 ? 16.042 10.250 -2.627 1.00 17.58 88 GLY X C 1
ATOM 669 O O . GLY A 1 88 ? 16.463 11.402 -2.830 1.00 16.44 88 GLY X O 1
ATOM 670 N N . ILE A 1 89 ? 16.224 9.246 -3.484 1.00 16.49 89 ILE X N 1
ATOM 671 C CA . ILE A 1 89 ? 16.969 9.416 -4.721 1.00 16.94 89 ILE X CA 1
ATOM 672 C 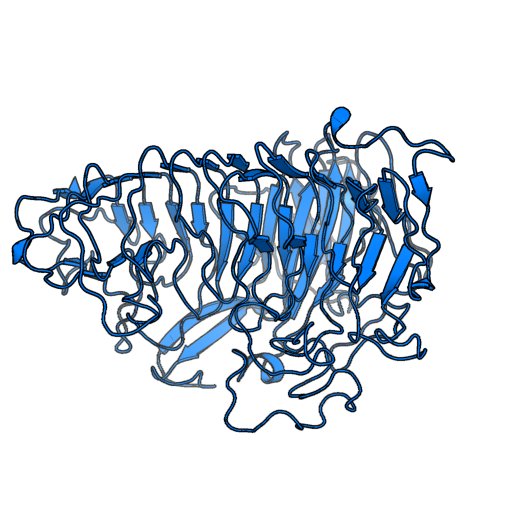C . ILE A 1 89 ? 16.074 8.996 -5.885 1.00 16.81 89 ILE X C 1
ATOM 673 O O . ILE A 1 89 ? 15.360 7.977 -5.821 1.00 17.46 89 ILE X O 1
ATOM 678 N N . SER A 1 90 ? 16.074 9.826 -6.912 1.00 16.50 90 SER X N 1
ATOM 679 C CA . SER A 1 90 ? 15.268 9.595 -8.105 1.00 16.93 90 SER X CA 1
ATOM 680 C C . SER A 1 90 ? 16.113 9.936 -9.332 1.00 16.80 90 SER X C 1
ATOM 681 O O . SER A 1 90 ? 16.775 9.055 -9.891 1.00 16.69 90 SER X O 1
ATOM 684 N N . ILE A 1 91 ? 16.139 11.209 -9.700 1.00 16.35 91 ILE X N 1
ATOM 685 C CA . ILE A 1 91 ? 16.793 11.667 -10.929 1.00 16.73 91 ILE X CA 1
ATOM 686 C C . ILE A 1 91 ? 18.300 11.870 -10.809 1.00 15.91 91 ILE X C 1
ATOM 687 O O . ILE A 1 91 ? 18.991 12.015 -11.812 1.00 15.96 91 ILE X O 1
ATOM 692 N N . GLU A 1 92 ? 18.805 11.904 -9.583 1.00 15.87 92 GLU X N 1
ATOM 693 C CA . GLU A 1 92 ? 20.165 12.356 -9.327 1.00 15.47 92 GLU X CA 1
ATOM 694 C C . GLU A 1 92 ? 21.235 11.526 -10.082 1.00 16.44 92 GLU X C 1
ATOM 695 O O . GLU A 1 92 ? 22.123 12.110 -10.661 1.00 17.23 92 GLU X O 1
ATOM 701 N N . PRO A 1 93 ? 21.164 10.194 -10.105 1.00 16.16 93 PRO X N 1
ATOM 702 C CA . PRO A 1 93 ? 22.152 9.420 -10.880 1.00 16.94 93 PRO X CA 1
ATOM 703 C C . PRO A 1 93 ? 22.112 9.699 -12.385 1.00 17.56 93 PRO X C 1
ATOM 704 O O . PRO A 1 93 ? 23.171 9.786 -13.017 1.00 17.56 93 PRO X O 1
ATOM 708 N N . SER A 1 94 ? 20.920 9.873 -12.946 1.00 18.18 94 SER X N 1
ATOM 709 C CA . SER A 1 94 ? 20.799 10.132 -14.379 1.00 19.47 94 SER X CA 1
ATOM 710 C C . SER A 1 94 ? 21.454 11.462 -14.782 1.00 19.66 94 SER X C 1
ATOM 711 O O . SER A 1 94 ? 21.922 11.591 -15.914 1.00 21.18 94 SER X O 1
ATOM 714 N N . ILE A 1 95 ? 21.522 12.434 -13.869 1.00 19.52 95 ILE X N 1
ATOM 715 C CA . ILE A 1 95 ? 22.180 13.715 -14.163 1.00 20.21 95 ILE X CA 1
ATOM 716 C C . ILE A 1 95 ? 23.645 13.768 -13.749 1.00 19.16 95 ILE X C 1
ATOM 717 O O . ILE A 1 95 ? 24.336 14.747 -14.048 1.00 20.29 95 ILE X O 1
ATOM 722 N N . GLY A 1 96 ? 24.116 12.722 -13.084 1.00 17.07 96 GLY X N 1
ATOM 723 C CA . GLY A 1 96 ? 25.506 12.617 -12.667 1.00 17.16 96 GLY X CA 1
ATOM 724 C C . GLY A 1 96 ? 25.807 13.363 -11.386 1.00 16.66 96 GLY X C 1
ATOM 725 O O . GLY A 1 96 ? 26.965 13.702 -11.123 1.00 17.28 96 GLY X O 1
ATOM 726 N N . LEU A 1 97 ? 24.790 13.616 -10.567 1.00 15.87 97 LEU X N 1
ATOM 727 C CA . LEU A 1 97 ? 25.014 14.342 -9.310 1.00 15.48 97 LEU X CA 1
ATOM 728 C C . LEU A 1 97 ? 25.989 13.603 -8.412 1.00 15.54 97 LEU X C 1
ATOM 729 O O . LEU A 1 97 ? 25.874 12.398 -8.201 1.00 15.59 97 LEU X O 1
ATOM 734 N N . ASN A 1 98 ? 26.978 14.331 -7.906 1.00 15.31 98 ASN X N 1
ATOM 735 C CA . ASN A 1 98 ? 27.920 13.803 -6.922 1.00 15.27 98 ASN X CA 1
ATOM 736 C C . ASN A 1 98 ? 28.540 14.955 -6.112 1.00 15.12 98 ASN X C 1
ATOM 737 O O . ASN A 1 98 ? 28.478 16.111 -6.514 1.00 15.81 98 ASN X O 1
ATOM 742 N N . MET A 1 99 ? 29.136 14.616 -4.983 1.00 14.25 99 MET X N 1
ATOM 743 C CA . MET A 1 99 ? 29.786 15.559 -4.096 1.00 14.05 99 MET X CA 1
ATOM 744 C C . MET A 1 99 ? 31.237 15.179 -3.893 1.00 13.86 99 MET X C 1
ATOM 745 O O . MET A 1 99 ? 31.557 14.129 -3.338 1.00 14.39 99 MET X O 1
ATOM 750 N N . ALA A 1 100 ? 32.121 16.050 -4.356 1.00 13.68 100 ALA X N 1
ATOM 751 C CA . ALA A 1 100 ? 33.551 15.907 -4.140 1.00 13.57 100 ALA X CA 1
ATOM 752 C C . ALA A 1 100 ? 33.999 16.885 -3.067 1.00 13.70 100 ALA X C 1
ATOM 753 O O . ALA A 1 100 ? 33.393 17.942 -2.890 1.00 13.80 100 ALA X O 1
ATOM 755 N N . TRP A 1 101 ? 35.032 16.523 -2.315 1.00 13.91 101 TRP X N 1
ATOM 756 C CA . TRP A 1 101 ? 35.586 17.429 -1.315 1.00 13.40 101 TRP X CA 1
ATOM 757 C C . TRP A 1 101 ? 37.057 17.184 -1.045 1.00 13.53 101 TRP X C 1
ATOM 758 O O . TRP A 1 101 ? 37.551 16.073 -1.218 1.00 13.84 101 TRP X O 1
ATOM 769 N N . SER A 1 102 ? 37.742 18.227 -0.596 1.00 13.84 102 SER X N 1
ATOM 770 C CA . SER A 1 102 ? 39.137 18.124 -0.172 1.00 13.93 102 SER X CA 1
ATOM 771 C C . SER A 1 102 ? 39.315 18.837 1.174 1.00 14.67 102 SER X C 1
ATOM 772 O O . SER A 1 102 ? 38.777 19.923 1.384 1.00 15.33 102 SER X O 1
ATOM 775 N N . GLN A 1 103 ? 40.050 18.220 2.081 1.00 14.89 103 GLN X N 1
ATOM 776 C CA . GLN A 1 103 ? 40.367 18.824 3.369 1.00 15.42 103 GLN X CA 1
ATOM 777 C C . GLN A 1 103 ? 41.869 18.941 3.525 1.00 16.06 103 GLN X C 1
ATOM 778 O O . GLN A 1 103 ? 42.593 18.012 3.209 1.00 16.83 103 GLN X O 1
ATOM 784 N N . PHE A 1 104 ? 42.314 20.083 4.025 1.00 16.15 104 PHE X N 1
ATOM 785 C CA . PHE A 1 104 ? 43.686 20.276 4.484 1.00 16.26 104 PHE X CA 1
ATOM 786 C C . PHE A 1 104 ? 43.668 21.048 5.805 1.00 17.21 104 PHE X C 1
ATOM 787 O O . PHE A 1 104 ? 42.632 21.589 6.211 1.00 16.65 104 PHE X O 1
ATOM 795 N N . GLU A 1 105 ? 44.805 21.053 6.488 1.00 17.79 105 GLU X N 1
ATOM 796 C CA . GLU A 1 105 ? 44.969 21.808 7.720 1.00 18.63 105 GLU X CA 1
ATOM 797 C C . GLU A 1 105 ? 45.853 23.013 7.443 1.00 18.72 105 GLU X C 1
ATOM 798 O O . GLU A 1 105 ? 46.722 22.964 6.593 1.00 18.38 105 GLU X O 1
ATOM 804 N N . TYR A 1 106 ? 45.594 24.127 8.119 1.00 19.43 106 TYR X N 1
ATOM 805 C CA . TYR A 1 106 ? 46.393 25.328 7.910 1.00 20.17 106 TYR X CA 1
ATOM 806 C C . TYR A 1 106 ? 46.366 26.261 9.113 1.00 21.62 106 TYR X C 1
ATOM 807 O O . TYR A 1 106 ? 45.432 26.223 9.930 1.00 21.89 106 TYR X O 1
ATOM 816 N N . SER A 1 107 ? 47.427 27.059 9.210 1.00 22.77 107 SER X N 1
ATOM 817 C CA . SER A 1 107 ? 47.539 28.160 10.171 1.00 23.69 107 SER X CA 1
ATOM 818 C C . SER A 1 107 ? 48.081 29.464 9.551 1.00 24.41 107 SER X C 1
ATOM 819 O O . SER A 1 107 ? 48.285 30.449 10.261 1.00 25.13 107 SER X O 1
ATOM 822 N N . HIS A 1 108 ? 48.320 29.480 8.241 1.00 24.99 108 HIS X N 1
ATOM 823 C CA . HIS A 1 108 ? 48.731 30.685 7.525 1.00 25.56 108 HIS X CA 1
ATOM 824 C C . HIS A 1 108 ? 47.983 30.779 6.214 1.00 24.67 108 HIS X C 1
ATOM 825 O O . HIS A 1 108 ? 47.519 29.764 5.684 1.00 24.19 108 HIS X O 1
ATOM 832 N N . ASP A 1 109 ? 47.849 31.993 5.695 1.00 23.90 109 ASP X N 1
ATOM 833 C CA . ASP A 1 109 ? 47.196 32.228 4.415 1.00 23.47 109 ASP X CA 1
ATOM 834 C C . ASP A 1 109 ? 47.736 31.243 3.361 1.00 22.58 109 ASP X C 1
ATOM 835 O O . ASP A 1 109 ? 48.953 31.064 3.251 1.00 22.37 109 ASP X O 1
ATOM 840 N N . VAL A 1 110 ? 46.837 30.573 2.634 1.00 21.37 110 VAL X N 1
ATOM 841 C CA . VAL A 1 110 ? 47.216 29.719 1.510 1.00 20.27 110 VAL X CA 1
ATOM 842 C C . VAL A 1 110 ? 46.505 30.110 0.216 1.00 19.75 110 VAL X C 1
ATOM 843 O O . VAL A 1 110 ? 45.527 30.855 0.224 1.00 19.28 110 VAL X O 1
ATOM 847 N N . ASP A 1 111 ? 47.037 29.619 -0.899 1.00 18.63 111 ASP X N 1
ATOM 848 C CA . ASP A 1 111 ? 46.340 29.605 -2.160 1.00 18.59 111 ASP X CA 1
ATOM 849 C C . ASP A 1 111 ? 45.874 28.178 -2.401 1.00 17.93 111 ASP X C 1
ATOM 850 O O . ASP A 1 111 ? 46.623 27.233 -2.182 1.00 17.95 111 ASP X O 1
ATOM 855 N N . VAL A 1 112 ? 44.622 28.040 -2.814 1.00 17.63 112 VAL X N 1
ATOM 856 C CA . VAL A 1 112 ? 44.035 26.749 -3.171 1.00 17.11 112 VAL X CA 1
ATOM 857 C C . VAL A 1 112 ? 43.810 26.779 -4.669 1.00 16.89 112 VAL X C 1
ATOM 858 O O . VAL A 1 112 ? 43.081 27.631 -5.161 1.00 16.76 112 VAL X O 1
ATOM 862 N N . LYS A 1 113 ? 44.454 25.870 -5.406 1.00 16.74 113 LYS X N 1
ATOM 863 C CA . LYS A 1 113 ? 44.343 25.820 -6.848 1.00 16.61 113 LYS X CA 1
ATOM 864 C C . LYS A 1 113 ? 43.501 24.624 -7.266 1.00 16.90 113 LYS X C 1
ATOM 865 O O . LYS A 1 113 ? 43.767 23.491 -6.846 1.00 16.78 113 LYS X O 1
ATOM 871 N N . ILE A 1 114 ? 42.519 24.887 -8.122 1.00 17.26 114 ILE X N 1
ATOM 872 C CA . ILE A 1 114 ? 41.651 23.870 -8.686 1.00 17.06 114 ILE X CA 1
ATOM 873 C C . ILE A 1 114 ? 41.858 23.740 -10.187 1.00 17.39 114 ILE X C 1
ATOM 874 O O . ILE A 1 114 ? 41.890 24.733 -10.913 1.00 17.52 114 ILE X O 1
ATOM 879 N N . LEU A 1 115 ? 42.001 22.498 -10.636 1.00 16.96 115 LEU X N 1
ATOM 880 C CA . LEU A 1 115 ? 42.081 22.164 -12.046 1.00 17.81 115 LEU X CA 1
ATOM 881 C C . LEU A 1 115 ? 41.075 21.078 -12.383 1.00 18.59 115 LEU X C 1
ATOM 882 O O . LEU A 1 115 ? 40.745 20.246 -11.530 1.00 17.96 115 LEU X O 1
ATOM 887 N N . ALA A 1 116 ? 40.608 21.083 -13.625 1.00 19.26 116 ALA X N 1
ATOM 888 C CA . ALA A 1 116 ? 39.860 19.966 -14.168 1.00 20.57 116 ALA X CA 1
ATOM 889 C C . ALA A 1 116 ? 40.865 18.898 -14.552 1.00 21.86 116 ALA X C 1
ATOM 890 O O . ALA A 1 116 ? 41.873 19.188 -15.213 1.00 21.82 116 ALA X O 1
ATOM 892 N N . THR A 1 117 ? 40.599 17.659 -14.165 1.00 22.80 117 THR X N 1
ATOM 893 C CA . THR A 1 117 ? 41.569 16.588 -14.386 1.00 24.35 117 THR X CA 1
ATOM 894 C C . THR A 1 117 ? 41.690 16.198 -15.854 1.00 26.52 117 THR X C 1
ATOM 895 O O . THR A 1 117 ? 42.706 15.614 -16.254 1.00 26.87 117 THR X O 1
ATOM 899 N N . ASP A 1 118 ? 40.680 16.520 -16.659 1.00 28.89 118 ASP X N 1
ATOM 900 C CA . ASP A 1 118 ? 40.762 16.282 -18.112 1.00 30.47 118 ASP X CA 1
ATOM 901 C C . ASP A 1 118 ? 41.526 17.371 -18.881 1.00 31.61 118 ASP X C 1
ATOM 902 O O . ASP A 1 118 ? 41.605 17.315 -20.113 1.00 32.14 118 ASP X O 1
ATOM 907 N N . GLY A 1 119 ? 42.065 18.358 -18.164 1.00 32.42 119 GLY X N 1
ATOM 908 C CA . GLY A 1 119 ? 42.881 19.411 -18.759 1.00 33.23 119 GLY X CA 1
ATOM 909 C C . GLY A 1 119 ? 42.109 20.633 -19.245 1.00 33.89 119 GLY X C 1
ATOM 910 O O . GLY A 1 119 ? 42.712 21.663 -19.578 1.00 34.46 119 GLY X O 1
ATOM 911 N N . SER A 1 120 ? 40.782 20.533 -19.275 1.00 34.26 120 SER X N 1
ATOM 912 C CA . SER A 1 120 ? 39.923 21.592 -19.810 1.00 35.03 120 SER X CA 1
ATOM 913 C C . SER A 1 120 ? 39.808 22.803 -18.881 1.00 35.20 120 SER X C 1
ATOM 914 O O . SER A 1 120 ? 40.324 22.801 -17.757 1.00 35.13 120 SER X O 1
ATOM 917 N N . SER A 1 121 ? 39.123 23.839 -19.363 1.00 35.51 121 SER X N 1
ATOM 918 C CA . SER A 1 121 ? 38.852 25.025 -18.554 1.00 35.54 121 SER X CA 1
ATOM 919 C C . SER A 1 121 ? 37.594 24.866 -17.704 1.00 35.15 121 SER X C 1
ATOM 920 O O . SER A 1 121 ? 36.579 24.331 -18.161 1.00 36.08 121 SER X O 1
ATOM 923 N N . LEU A 1 122 ? 37.684 25.347 -16.466 1.00 34.70 122 LEU X N 1
ATOM 924 C CA . LEU A 1 122 ? 36.559 25.404 -15.530 1.00 33.66 122 LEU X CA 1
ATOM 925 C C . LEU A 1 122 ? 35.705 26.662 -15.717 1.00 33.17 122 LEU X C 1
ATOM 926 O O . LEU A 1 122 ? 34.642 26.791 -15.098 1.00 33.39 122 LEU X O 1
ATOM 931 N N . GLY A 1 123 ? 36.177 27.573 -16.570 1.00 32.25 123 GLY X N 1
ATOM 932 C CA . GLY A 1 123 ? 35.580 28.885 -16.767 1.00 31.44 123 GLY X CA 1
ATOM 933 C C . GLY A 1 123 ? 36.555 29.971 -16.339 1.00 30.78 123 GLY X C 1
ATOM 934 O O . GLY A 1 123 ? 37.687 29.687 -15.935 1.00 30.98 123 GLY X O 1
ATOM 935 N N . SER A 1 124 ? 36.120 31.224 -16.414 1.00 29.32 124 SER X N 1
ATOM 936 C CA . SER A 1 124 ? 36.895 32.334 -15.859 1.00 28.72 124 SER X CA 1
ATOM 937 C C . SER A 1 124 ? 36.497 32.543 -14.395 1.00 27.72 124 SER X C 1
ATOM 938 O O . SER A 1 124 ? 35.508 31.969 -13.947 1.00 26.33 124 SER X O 1
ATOM 941 N N . PRO A 1 125 ? 37.248 33.348 -13.645 1.00 27.41 125 PRO X N 1
ATOM 942 C CA . PRO A 1 125 ? 36.892 33.635 -12.249 1.00 27.23 125 PRO X CA 1
ATOM 943 C C . PRO A 1 125 ? 35.502 34.246 -12.073 1.00 26.94 125 PRO X C 1
ATOM 944 O O . PRO A 1 125 ? 34.878 34.029 -11.032 1.00 26.43 125 PRO X O 1
ATOM 948 N N . SER A 1 126 ? 35.024 34.997 -13.060 1.00 26.43 126 SER X N 1
ATOM 949 C CA . SER A 1 126 ? 33.671 35.574 -13.007 1.00 26.54 126 SER X CA 1
ATOM 950 C C . SER A 1 126 ? 32.563 34.511 -13.096 1.00 25.49 126 SER X C 1
ATOM 951 O O . SER A 1 126 ? 31.399 34.778 -12.764 1.00 25.83 126 SER X O 1
ATOM 954 N N . ASP A 1 127 ? 32.921 33.324 -13.575 1.00 24.09 127 ASP X N 1
ATOM 955 C CA . ASP A 1 127 ? 32.006 32.181 -13.624 1.00 23.38 127 ASP X CA 1
ATOM 956 C C . ASP A 1 127 ? 32.023 31.356 -12.329 1.00 21.81 127 ASP X C 1
ATOM 957 O O . ASP A 1 127 ? 31.345 30.334 -12.244 1.00 22.24 127 ASP X O 1
ATOM 962 N N . VAL A 1 128 ? 32.808 31.768 -11.344 1.00 20.31 128 VAL X N 1
ATOM 963 C CA . VAL A 1 128 ? 32.961 31.012 -10.098 1.00 19.76 128 VAL X CA 1
ATOM 964 C C . VAL A 1 128 ? 32.212 31.711 -8.963 1.00 18.96 128 VAL X C 1
ATOM 965 O O . VAL A 1 128 ? 32.378 32.910 -8.739 1.00 19.18 128 VAL X O 1
ATOM 969 N N . VAL A 1 129 ? 31.394 30.938 -8.257 1.00 17.98 129 VAL X N 1
ATOM 970 C CA . VAL A 1 129 ? 30.703 31.370 -7.049 1.00 17.36 129 VAL X CA 1
ATOM 971 C C . VAL A 1 129 ? 31.138 30.480 -5.886 1.00 16.87 129 VAL X C 1
ATOM 972 O O . VAL A 1 129 ? 31.230 29.268 -6.031 1.00 16.35 129 VAL X O 1
ATOM 976 N N . ILE A 1 130 ? 31.454 31.093 -4.758 1.00 15.93 130 ILE X N 1
ATOM 977 C CA . ILE A 1 130 ? 31.808 30.356 -3.542 1.00 15.52 130 ILE X CA 1
ATOM 978 C C . ILE A 1 130 ? 30.728 30.601 -2.502 1.00 15.68 130 ILE X C 1
ATOM 979 O O . ILE A 1 130 ? 30.404 31.747 -2.191 1.00 15.52 130 ILE X O 1
ATOM 984 N N . ARG A 1 131 ? 30.117 29.519 -2.022 1.00 15.31 131 ARG X N 1
ATOM 985 C CA . ARG A 1 131 ? 29.096 29.603 -0.984 1.00 14.99 131 ARG X CA 1
ATOM 986 C C . ARG A 1 131 ? 29.649 29.015 0.308 1.00 15.52 131 ARG X C 1
ATOM 987 O O . ARG A 1 131 ? 30.349 27.995 0.277 1.00 14.48 131 ARG X O 1
ATOM 995 N N . PRO A 1 132 ? 29.319 29.581 1.468 1.00 15.71 132 PRO X N 1
ATOM 996 C CA . PRO A 1 132 ? 28.330 30.662 1.628 1.00 16.24 132 PRO X CA 1
ATOM 997 C C . PRO A 1 132 ? 28.834 32.013 1.120 1.00 16.38 132 PRO X C 1
ATOM 998 O O . PRO A 1 132 ? 30.022 32.345 1.278 1.00 16.32 132 PRO X O 1
ATOM 1002 N N . VAL A 1 133 ? 27.928 32.773 0.520 1.00 16.96 133 VAL X N 1
ATOM 1003 C CA . VAL A 1 133 ? 28.297 34.038 -0.094 1.00 17.72 133 VAL X CA 1
ATOM 1004 C C . VAL A 1 133 ? 28.594 35.120 0.945 1.00 18.44 133 VAL X C 1
ATOM 1005 O O . VAL A 1 133 ? 29.154 36.171 0.599 1.00 18.74 133 VAL X O 1
ATOM 1009 N N . SER A 1 134 ? 28.284 34.854 2.209 1.00 18.86 134 SER X N 1
ATOM 1010 C CA . SER A 1 134 ? 28.611 35.772 3.296 1.00 19.98 134 SER X CA 1
ATOM 1011 C C . SER A 1 134 ? 30.110 36.048 3.421 1.00 20.86 134 SER X C 1
ATOM 1012 O O . SER A 1 134 ? 30.502 37.074 3.960 1.00 21.28 134 SER X O 1
ATOM 1015 N N . ILE A 1 135 ? 30.934 35.105 2.973 1.00 21.17 135 ILE X N 1
ATOM 1016 C CA . ILE A 1 135 ? 32.389 35.235 3.006 1.00 21.75 135 ILE X CA 1
ATOM 1017 C C . ILE A 1 135 ? 32.923 35.194 1.570 1.00 22.05 135 ILE X C 1
ATOM 1018 O O . ILE A 1 135 ? 32.811 34.167 0.887 1.00 21.96 135 ILE X O 1
ATOM 1023 N N . SER A 1 136 ? 33.475 36.321 1.110 1.00 21.73 136 SER X N 1
ATOM 1024 C CA . SER A 1 136 ? 33.955 36.463 -0.267 1.00 21.91 136 SER X CA 1
ATOM 1025 C C . SER A 1 136 ? 35.422 36.093 -0.322 1.00 21.01 136 SER X C 1
ATOM 1026 O O . SER A 1 136 ? 36.135 36.249 0.661 1.00 21.65 136 SER X O 1
ATOM 1029 N N . TYR A 1 137 ? 35.853 35.614 -1.480 1.00 20.53 137 TYR X N 1
ATOM 1030 C CA . TYR A 1 137 ? 37.242 35.263 -1.726 1.00 20.24 137 TYR X CA 1
ATOM 1031 C C . TYR A 1 137 ? 37.798 35.982 -2.945 1.00 20.22 137 TYR X C 1
ATOM 1032 O O . TYR A 1 137 ? 37.099 36.213 -3.925 1.00 19.68 137 TYR X O 1
ATOM 1041 N N . ALA A 1 138 ? 39.090 36.290 -2.886 1.00 20.82 138 ALA X N 1
ATOM 1042 C CA . ALA A 1 138 ? 39.843 36.694 -4.057 1.00 21.41 138 ALA X CA 1
ATOM 1043 C C . ALA A 1 138 ? 40.072 35.461 -4.941 1.00 21.64 138 ALA X C 1
ATOM 1044 O O . ALA A 1 138 ? 40.653 34.477 -4.490 1.00 21.69 138 ALA X O 1
ATOM 1046 N N . ILE A 1 139 ? 39.598 35.519 -6.183 1.00 22.38 139 ILE X N 1
ATOM 1047 C CA . ILE A 1 139 ? 39.716 34.415 -7.125 1.00 23.21 139 ILE X CA 1
ATOM 1048 C C . ILE A 1 139 ? 40.429 34.883 -8.388 1.00 24.60 139 ILE X C 1
ATOM 1049 O O . ILE A 1 139 ? 40.063 35.909 -8.983 1.00 25.02 139 ILE X O 1
ATOM 1054 N N . SER A 1 140 ? 41.429 34.118 -8.806 1.00 24.74 140 SER X N 1
ATOM 1055 C CA . SER A 1 140 ? 42.171 34.419 -10.022 1.00 25.82 140 SER X CA 1
ATOM 1056 C C . SER A 1 140 ? 42.329 33.185 -10.896 1.00 26.87 140 SER X C 1
ATOM 1057 O O . SER A 1 140 ? 42.006 32.066 -10.495 1.00 26.43 140 SER X O 1
ATOM 1060 N N . GLN A 1 141 ? 42.804 33.408 -12.109 1.00 27.93 141 GLN X N 1
ATOM 1061 C CA . GLN A 1 141 ? 42.991 32.352 -13.075 1.00 29.19 141 GLN X CA 1
ATOM 1062 C C . GLN A 1 141 ? 44.480 32.173 -13.303 1.00 29.84 141 GLN X C 1
ATOM 1063 O O . GLN A 1 141 ? 45.186 33.142 -13.572 1.00 29.91 141 GLN X O 1
ATOM 1069 N N . SER A 1 142 ? 44.952 30.936 -13.193 1.00 30.52 142 SER X N 1
ATOM 1070 C CA . SER A 1 142 ? 46.326 30.603 -13.542 1.00 31.40 142 SER X CA 1
ATOM 1071 C C . SER A 1 142 ? 46.403 30.356 -15.044 1.00 32.10 142 SER X C 1
ATOM 1072 O O . SER A 1 142 ? 45.397 30.069 -15.691 1.00 31.86 142 SER X O 1
ATOM 1075 N N . ASP A 1 143 ? 47.605 30.445 -15.601 1.00 32.98 143 ASP X N 1
ATOM 1076 C CA . ASP A 1 143 ? 47.757 30.414 -17.052 1.00 33.65 143 ASP X CA 1
ATOM 1077 C C . ASP A 1 143 ? 47.464 29.042 -17.669 1.00 32.61 143 ASP X C 1
ATOM 1078 O O . ASP A 1 143 ? 47.237 28.934 -18.872 1.00 32.78 143 ASP X O 1
ATOM 1083 N N . ASP A 1 144 ? 47.451 27.999 -16.842 1.00 31.27 144 ASP X N 1
ATOM 1084 C CA . ASP A 1 144 ? 47.045 26.663 -17.287 1.00 30.17 144 ASP X CA 1
ATOM 1085 C C . ASP A 1 144 ? 45.537 26.412 -17.188 1.00 29.41 144 ASP X C 1
ATOM 1086 O O . ASP A 1 144 ? 45.083 25.278 -17.360 1.00 28.61 144 ASP X O 1
ATOM 1091 N N . GLY A 1 145 ? 44.771 27.469 -16.923 1.00 28.43 145 GLY X N 1
ATOM 1092 C CA . GLY A 1 145 ? 43.319 27.391 -16.894 1.00 28.47 145 GLY X CA 1
ATOM 1093 C C . GLY A 1 145 ? 42.766 27.085 -15.518 1.00 27.45 145 GLY X C 1
ATOM 1094 O O . GLY A 1 145 ? 41.553 26.943 -15.342 1.00 28.72 145 GLY X O 1
ATOM 1095 N N . GLY A 1 146 ? 43.656 26.963 -14.546 1.00 26.03 146 GLY X N 1
ATOM 1096 C CA . GLY A 1 146 ? 43.261 26.705 -13.181 1.00 25.23 146 GLY X CA 1
ATOM 1097 C C . GLY A 1 146 ? 42.574 27.893 -12.559 1.00 24.31 146 GLY X C 1
ATOM 1098 O O . GLY A 1 146 ? 42.588 29.003 -13.105 1.00 24.41 146 GLY X O 1
ATOM 1099 N N . ILE A 1 147 ? 41.940 27.635 -11.419 1.00 22.24 147 ILE X N 1
ATOM 1100 C CA . ILE A 1 147 ? 41.332 28.653 -10.596 1.00 21.41 147 ILE X CA 1
ATOM 1101 C C . ILE A 1 147 ? 42.037 28.656 -9.241 1.00 20.93 147 ILE X C 1
ATOM 1102 O O . ILE A 1 147 ? 42.223 27.609 -8.620 1.00 20.82 147 ILE X O 1
ATOM 1107 N N . VAL A 1 148 ? 42.444 29.839 -8.790 1.00 19.97 148 VAL X N 1
ATOM 1108 C CA . VAL A 1 148 ? 43.201 29.983 -7.551 1.00 19.84 148 VAL X CA 1
ATOM 1109 C C . VAL A 1 148 ? 42.411 30.837 -6.583 1.00 19.42 148 VAL X C 1
ATOM 1110 O O . VAL A 1 148 ? 41.977 31.932 -6.930 1.00 19.85 148 VAL X O 1
ATOM 1114 N N . ILE A 1 149 ? 42.241 30.324 -5.371 1.00 18.79 149 ILE X N 1
ATOM 1115 C CA . ILE A 1 149 ? 41.483 30.986 -4.321 1.00 18.89 149 ILE X CA 1
ATOM 1116 C C . ILE A 1 149 ? 42.412 31.310 -3.168 1.00 18.82 149 ILE X C 1
ATOM 1117 O O . ILE A 1 149 ? 43.064 30.429 -2.608 1.00 18.79 149 ILE X O 1
ATOM 1122 N N . ARG A 1 150 ? 42.492 32.586 -2.803 1.00 19.54 150 ARG X N 1
ATOM 1123 C CA . ARG A 1 150 ? 43.238 32.963 -1.614 1.00 20.33 150 ARG X CA 1
ATOM 1124 C C . ARG A 1 150 ? 42.397 32.729 -0.385 1.00 20.39 150 ARG X C 1
ATOM 1125 O O . ARG A 1 150 ? 41.364 33.381 -0.214 1.00 21.31 150 ARG X O 1
ATOM 1133 N N . VAL A 1 151 ? 42.831 31.808 0.467 1.00 20.42 151 VAL X N 1
ATOM 1134 C CA . VAL A 1 151 ? 42.148 31.496 1.713 1.00 20.49 151 VAL X CA 1
ATOM 1135 C C . VAL A 1 151 ? 42.953 32.055 2.887 1.00 21.07 151 VAL X C 1
ATOM 1136 O O . VAL A 1 151 ? 43.992 31.510 3.253 1.00 21.57 151 VAL X O 1
ATOM 1140 N N . PRO A 1 152 ? 42.484 33.142 3.496 1.00 21.78 152 PRO X N 1
ATOM 1141 C CA . PRO A 1 152 ? 43.156 33.666 4.693 1.00 22.05 152 PRO X CA 1
ATOM 1142 C C . PRO A 1 152 ? 43.085 32.733 5.889 1.00 22.05 152 PRO X C 1
ATOM 1143 O O . PRO A 1 152 ? 42.108 31.996 6.069 1.00 21.94 152 PRO X O 1
ATOM 1147 N N . ALA A 1 153 ? 44.145 32.756 6.697 1.00 21.93 153 ALA X N 1
ATOM 1148 C CA . ALA A 1 153 ? 44.177 32.103 8.000 1.00 22.17 153 ALA X CA 1
ATOM 1149 C C . ALA A 1 153 ? 42.963 32.534 8.795 1.00 22.58 153 ALA X C 1
ATOM 1150 O O . ALA A 1 153 ? 42.568 33.699 8.742 1.00 22.75 153 ALA X O 1
ATOM 1152 N N . ASP A 1 154 ? 42.382 31.589 9.515 1.00 22.82 154 ASP X N 1
ATOM 1153 C CA . ASP A 1 154 ? 41.177 31.813 10.304 1.00 23.32 154 ASP X CA 1
ATOM 1154 C C . ASP A 1 154 ? 41.152 30.754 11.401 1.00 23.30 154 ASP X C 1
ATOM 1155 O O . ASP A 1 154 ? 41.235 29.553 11.124 1.00 23.74 154 ASP X O 1
ATOM 1160 N N . ALA A 1 155 ? 41.031 31.199 12.650 1.00 23.66 155 ALA X N 1
ATOM 1161 C CA . ALA A 1 155 ? 41.020 30.301 13.796 1.00 23.78 155 ALA X CA 1
ATOM 1162 C C . ALA A 1 155 ? 39.875 29.297 13.731 1.00 23.79 155 ALA X C 1
ATOM 1163 O O . ALA A 1 155 ? 39.975 28.210 14.286 1.00 23.81 155 ALA X O 1
ATOM 1165 N N . ASN A 1 156 ? 38.795 29.685 13.055 1.00 23.50 156 ASN X N 1
ATOM 1166 C CA . ASN A 1 156 ? 37.607 28.851 12.899 1.00 23.79 156 ASN X CA 1
ATOM 1167 C C . ASN A 1 156 ? 37.631 28.031 11.597 1.00 22.81 156 ASN X C 1
ATOM 1168 O O . ASN A 1 156 ? 36.714 27.242 11.339 1.00 23.24 156 ASN X O 1
ATOM 1173 N N . GLY A 1 157 ? 38.673 28.215 10.791 1.00 21.60 157 GLY X N 1
ATOM 1174 C CA . GLY A 1 157 ? 38.757 27.601 9.472 1.00 20.94 157 GLY X CA 1
ATOM 1175 C C . GLY A 1 157 ? 37.767 28.187 8.482 1.00 19.65 157 GLY X C 1
ATOM 1176 O O . GLY A 1 157 ? 37.086 29.190 8.746 1.00 18.65 157 GLY X O 1
ATOM 1177 N N . ARG A 1 158 ? 37.719 27.574 7.301 1.00 18.24 158 ARG X N 1
ATOM 1178 C CA . ARG A 1 158 ? 36.738 27.904 6.279 1.00 17.49 158 ARG X CA 1
ATOM 1179 C C . ARG A 1 158 ? 36.186 26.601 5.702 1.00 16.63 158 ARG X C 1
ATOM 1180 O O . ARG A 1 158 ? 36.917 25.628 5.534 1.00 16.97 158 ARG X O 1
ATOM 1188 N N . LYS A 1 159 ? 34.897 26.582 5.396 1.00 15.90 159 LYS X N 1
ATOM 1189 C CA . LYS A 1 159 ? 34.249 25.413 4.808 1.00 15.56 159 LYS X CA 1
ATOM 1190 C C . LYS A 1 159 ? 33.311 25.945 3.727 1.00 15.13 159 LYS X C 1
ATOM 1191 O O . LYS A 1 159 ? 32.304 26.591 4.037 1.00 16.04 159 LYS X O 1
ATOM 1197 N N . PHE A 1 160 ? 33.669 25.731 2.466 1.00 14.92 160 PHE X N 1
ATOM 1198 C CA . PHE A 1 160 ? 32.972 26.367 1.367 1.00 15.54 160 PHE X CA 1
ATOM 1199 C C . PHE A 1 160 ? 32.822 25.491 0.118 1.00 15.51 160 PHE X C 1
ATOM 1200 O O . PHE A 1 160 ? 33.579 24.558 -0.092 1.00 16.14 160 PHE X O 1
ATOM 1208 N N . SER A 1 161 ? 31.811 25.824 -0.679 1.00 14.40 161 SER X N 1
ATOM 1209 C CA . SER A 1 161 ? 31.496 25.148 -1.934 1.00 14.64 161 SER X CA 1
ATOM 1210 C C . SER A 1 161 ? 31.960 26.015 -3.099 1.00 14.69 161 SER X C 1
ATOM 1211 O O . SER A 1 161 ? 31.589 27.177 -3.198 1.00 15.40 161 SER X O 1
ATOM 1214 N N . VAL A 1 162 ? 32.751 25.446 -3.995 1.00 14.51 162 VAL X N 1
ATOM 1215 C CA . VAL A 1 162 ? 33.201 26.138 -5.202 1.00 14.81 162 VAL X CA 1
ATOM 1216 C C . VAL A 1 162 ? 32.368 25.676 -6.382 1.00 14.47 162 VAL X C 1
ATOM 1217 O O . VAL A 1 162 ? 32.312 24.474 -6.679 1.00 14.10 162 VAL X O 1
ATOM 1221 N N . GLU A 1 163 ? 31.724 26.627 -7.055 1.00 14.94 163 GLU X N 1
ATOM 1222 C CA . GLU A 1 163 ? 30.657 26.327 -8.014 1.00 15.27 163 GLU X CA 1
ATOM 1223 C C . GLU A 1 163 ? 30.918 27.038 -9.346 1.00 15.80 163 GLU X C 1
ATOM 1224 O O . GLU A 1 163 ? 31.080 28.244 -9.384 1.00 16.04 163 GLU X O 1
ATOM 1230 N N . PHE A 1 164 ? 30.957 26.264 -10.424 1.00 16.22 164 PHE X N 1
ATOM 1231 C CA . PHE A 1 164 ? 31.317 26.757 -11.758 1.00 16.69 164 PHE X CA 1
ATOM 1232 C C . PHE A 1 164 ? 30.072 26.879 -12.624 1.00 17.61 164 PHE X C 1
ATOM 1233 O O . PHE A 1 164 ? 29.287 25.942 -12.745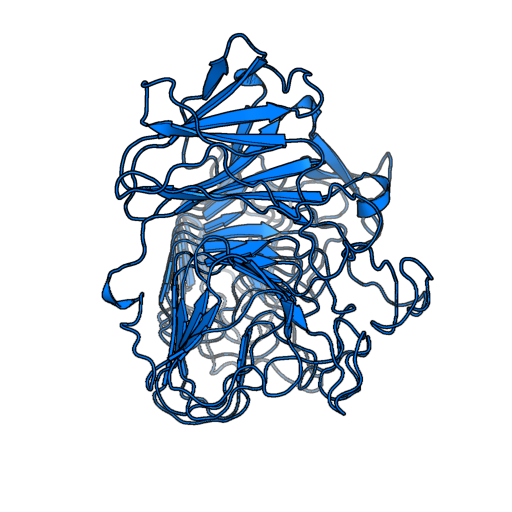 1.00 17.51 164 PHE X O 1
ATOM 1241 N N . LYS A 1 165 ? 29.892 28.040 -13.242 1.00 18.98 165 LYS X N 1
ATOM 1242 C CA . LYS A 1 165 ? 28.668 28.340 -13.980 1.00 19.74 165 LYS X CA 1
ATOM 1243 C C . LYS A 1 165 ? 28.243 27.252 -14.985 1.00 19.84 165 LYS X C 1
ATOM 1244 O O . LYS A 1 165 ? 27.076 26.862 -15.009 1.00 20.04 165 LYS X O 1
ATOM 1250 N N . THR A 1 166 ? 29.164 26.768 -15.820 1.00 19.57 166 THR X N 1
ATOM 1251 C CA . THR A 1 166 ? 28.799 25.812 -16.873 1.00 19.84 166 THR X CA 1
ATOM 1252 C C . THR A 1 166 ? 28.567 24.413 -16.318 1.00 19.25 166 THR X C 1
ATOM 1253 O O . THR A 1 166 ? 28.163 23.510 -17.054 1.00 20.09 166 THR X O 1
ATOM 1257 N N . ASP A 1 167 ? 28.864 24.217 -15.032 1.00 18.09 167 ASP X N 1
ATOM 1258 C CA . ASP A 1 167 ? 28.627 22.940 -14.380 1.00 17.91 167 ASP X CA 1
ATOM 1259 C C . ASP A 1 167 ? 27.276 22.852 -13.658 1.00 17.00 167 ASP X C 1
ATOM 1260 O O . ASP A 1 167 ? 26.858 21.761 -13.278 1.00 16.97 167 ASP X O 1
ATOM 1265 N N . LEU A 1 168 ? 26.615 23.987 -13.466 1.00 16.87 168 LEU X N 1
ATOM 1266 C CA . LEU A 1 168 ? 25.356 24.041 -12.713 1.00 16.97 168 LEU X CA 1
ATOM 1267 C C . LEU A 1 168 ? 24.202 23.298 -13.373 1.00 17.24 168 LEU X C 1
ATOM 1268 O O . LEU A 1 168 ? 23.988 23.387 -14.588 1.00 17.44 168 LEU X O 1
ATOM 1273 N N . TYR A 1 169 ? 23.483 22.539 -12.556 1.00 16.36 169 TYR X N 1
ATOM 1274 C CA . TYR A 1 169 ? 22.284 21.838 -12.957 1.00 16.55 169 TYR X CA 1
ATOM 1275 C C . TYR A 1 169 ? 21.085 22.533 -12.329 1.00 16.37 169 TYR X C 1
ATOM 1276 O O . TYR A 1 169 ? 21.119 22.921 -11.160 1.00 15.99 169 TYR X O 1
ATOM 1285 N N . THR A 1 170 ? 20.028 22.662 -13.119 1.00 16.35 170 THR X N 1
ATOM 1286 C CA . THR A 1 170 ? 18.769 23.250 -12.661 1.00 16.95 170 THR X CA 1
ATOM 1287 C C . THR A 1 170 ? 17.764 22.155 -12.341 1.00 16.27 170 THR X C 1
ATOM 1288 O O . THR A 1 170 ? 17.268 21.468 -13.237 1.00 16.37 170 THR X O 1
ATOM 1292 N N . PHE A 1 171 ? 17.481 21.983 -11.046 1.00 15.79 171 PHE X N 1
ATOM 1293 C CA . PHE A 1 171 ? 16.437 21.062 -10.599 1.00 14.85 171 PHE X CA 1
ATOM 1294 C C . PHE A 1 171 ? 15.066 21.648 -10.894 1.00 15.60 171 PHE X C 1
ATOM 1295 O O . PHE A 1 171 ? 14.774 22.785 -10.542 1.00 15.17 171 PHE X O 1
ATOM 1303 N N . LEU A 1 172 ? 14.250 20.853 -11.572 1.00 16.03 172 LEU X N 1
ATOM 1304 C CA . LEU A 1 172 ? 12.909 21.228 -11.973 1.00 16.04 172 LEU X CA 1
ATOM 1305 C C . LEU A 1 172 ? 11.935 20.251 -11.349 1.00 15.67 172 LEU X C 1
ATOM 1306 O O . LEU A 1 172 ? 12.197 19.055 -11.291 1.00 15.32 172 LEU X O 1
ATOM 1311 N N . SER A 1 173 ? 10.802 20.764 -10.878 1.00 15.77 173 SER X N 1
ATOM 1312 C CA . SER A 1 173 ? 9.788 19.931 -10.259 1.00 16.12 173 SER X CA 1
ATOM 1313 C C . SER A 1 173 ? 8.408 20.278 -10.801 1.00 17.15 173 SER X C 1
ATOM 1314 O O . SER A 1 173 ? 8.126 21.448 -11.064 1.00 17.20 173 SER X O 1
ATOM 1317 N N . ASP A 1 174 ? 7.563 19.257 -10.927 1.00 18.23 174 ASP X N 1
ATOM 1318 C CA . ASP A 1 174 ? 6.147 19.444 -11.238 1.00 18.97 174 ASP X CA 1
ATOM 1319 C C . ASP A 1 174 ? 5.297 19.449 -9.970 1.00 19.46 174 ASP X C 1
ATOM 1320 O O . ASP A 1 174 ? 4.070 19.367 -10.057 1.00 20.26 174 ASP X O 1
ATOM 1325 N N . GLY A 1 175 ? 5.944 19.578 -8.806 1.00 19.52 175 GLY X N 1
ATOM 1326 C CA . GLY A 1 175 ? 5.287 19.505 -7.512 1.00 19.45 175 GLY X CA 1
ATOM 1327 C C . GLY A 1 175 ? 5.121 18.114 -6.930 1.00 19.62 175 GLY X C 1
ATOM 1328 O O . GLY A 1 175 ? 4.712 17.980 -5.784 1.00 19.63 175 GLY X O 1
ATOM 1329 N N . ASN A 1 176 ? 5.454 17.078 -7.702 1.00 19.91 176 ASN X N 1
ATOM 1330 C CA . ASN A 1 176 ? 5.368 15.689 -7.267 1.00 20.58 176 ASN X CA 1
ATOM 1331 C C . ASN A 1 176 ? 6.681 14.917 -7.459 1.00 20.01 176 ASN X C 1
ATOM 1332 O O . ASN A 1 176 ? 7.067 14.110 -6.627 1.00 20.01 176 ASN X O 1
ATOM 1337 N N . GLU A 1 177 ? 7.344 15.152 -8.580 1.00 20.48 177 GLU X N 1
ATOM 1338 C CA . GLU A 1 177 ? 8.647 14.566 -8.863 1.00 20.43 177 GLU X CA 1
ATOM 1339 C C . GLU A 1 177 ? 9.513 15.570 -9.630 1.00 19.52 177 GLU X C 1
ATOM 1340 O O . GLU A 1 177 ? 9.019 16.532 -10.211 1.00 18.64 177 GLU X O 1
ATOM 1346 N N . TYR A 1 178 ? 10.813 15.340 -9.611 1.00 18.32 178 TYR X N 1
ATOM 1347 C CA . TYR A 1 178 ? 11.711 16.074 -10.484 1.00 17.69 178 TYR X CA 1
ATOM 1348 C C . TYR A 1 178 ? 11.431 15.685 -11.928 1.00 17.73 178 TYR X C 1
ATOM 1349 O O . TYR A 1 178 ? 11.156 14.520 -12.214 1.00 18.54 178 TYR X O 1
ATOM 1358 N N . VAL A 1 179 ? 11.529 16.661 -12.816 1.00 18.59 179 VAL X N 1
ATOM 1359 C CA . VAL A 1 179 ? 11.311 16.473 -14.248 1.00 19.19 179 VAL X CA 1
ATOM 1360 C C . VAL A 1 179 ? 12.513 16.975 -15.035 1.00 19.98 179 VAL X C 1
ATOM 1361 O O . VAL A 1 179 ? 13.260 17.822 -14.558 1.00 20.02 179 VAL X O 1
ATOM 1365 N N . THR A 1 180 ? 12.706 16.457 -16.242 1.00 20.72 180 THR X N 1
ATOM 1366 C CA . THR A 1 180 ? 13.884 16.818 -17.032 1.00 21.90 180 THR X CA 1
ATOM 1367 C C . THR A 1 180 ? 13.664 18.102 -17.831 1.00 21.81 180 THR X C 1
ATOM 1368 O O . THR A 1 180 ? 14.613 18.701 -18.318 1.00 22.67 180 THR X O 1
ATOM 1372 N N . SER A 1 181 ? 12.406 18.499 -17.993 1.00 21.87 181 SER X N 1
ATOM 1373 C CA . SER A 1 181 ? 12.061 19.786 -18.566 1.00 22.07 181 SER X CA 1
ATOM 1374 C C . SER A 1 181 ? 10.682 20.209 -18.065 1.00 22.26 181 SER X C 1
ATOM 1375 O O . SER A 1 181 ? 9.932 19.407 -17.489 1.00 23.01 181 SER X O 1
ATOM 1378 N N . GLY A 1 182 ? 10.352 21.470 -18.297 1.00 22.36 182 GLY X N 1
ATOM 1379 C CA . GLY A 1 182 ? 9.094 22.028 -17.852 1.00 22.41 182 GLY X CA 1
ATOM 1380 C C . GLY A 1 182 ? 9.115 22.210 -16.352 1.00 22.32 182 GLY X C 1
ATOM 1381 O O . GLY A 1 182 ? 10.190 22.335 -15.755 1.00 22.71 182 GLY X O 1
ATOM 1382 N N . GLY A 1 183 ? 7.930 22.218 -15.744 1.00 22.06 183 GLY X N 1
ATOM 1383 C CA . GLY A 1 183 ? 7.804 22.406 -14.311 1.00 21.62 183 GLY X CA 1
ATOM 1384 C C . GLY A 1 183 ? 8.363 23.734 -13.853 1.00 20.86 183 GLY X C 1
ATOM 1385 O O . GLY A 1 183 ? 8.420 24.706 -14.617 1.00 22.23 183 GLY X O 1
ATOM 1386 N N . SER A 1 184 ? 8.812 23.763 -12.604 1.00 19.62 184 SER X N 1
ATOM 1387 C CA . SER A 1 184 ? 9.323 24.969 -11.972 1.00 18.75 184 SER X CA 1
ATOM 1388 C C . SER A 1 184 ? 10.701 24.737 -11.379 1.00 17.40 184 SER X C 1
ATOM 1389 O O . SER A 1 184 ? 11.000 23.644 -10.917 1.00 15.86 184 SER X O 1
ATOM 1392 N N . VAL A 1 185 ? 11.514 25.786 -11.384 1.00 17.59 185 VAL X N 1
ATOM 1393 C CA . VAL A 1 185 ? 12.856 25.744 -10.825 1.00 16.59 185 VAL X CA 1
ATOM 1394 C C . VAL A 1 185 ? 12.765 25.694 -9.303 1.00 16.25 185 VAL X C 1
ATOM 1395 O O . VAL A 1 185 ? 12.175 26.585 -8.687 1.00 16.94 185 VAL X O 1
ATOM 1399 N N . VAL A 1 186 ? 13.378 24.673 -8.720 1.00 15.24 186 VAL X N 1
ATOM 1400 C CA . VAL A 1 186 ? 13.414 24.513 -7.267 1.00 15.11 186 VAL X CA 1
ATOM 1401 C C . VAL A 1 186 ? 14.836 24.549 -6.710 1.00 15.54 186 VAL X C 1
ATOM 1402 O O . VAL A 1 186 ? 15.029 24.541 -5.497 1.00 16.48 186 VAL X O 1
ATOM 1406 N N . GLY A 1 187 ? 15.830 24.619 -7.588 1.00 16.11 187 GLY X N 1
ATOM 1407 C CA . GLY A 1 187 ? 17.205 24.718 -7.140 1.00 17.00 187 GLY X CA 1
ATOM 1408 C C . GLY A 1 187 ? 18.192 24.743 -8.288 1.00 17.27 187 GLY X C 1
ATOM 1409 O O . GLY A 1 187 ? 17.922 24.191 -9.351 1.00 17.70 187 GLY X O 1
ATOM 1410 N N . VAL A 1 188 ? 19.323 25.408 -8.077 1.00 17.22 188 VAL X N 1
ATOM 1411 C CA . VAL A 1 188 ? 20.414 25.431 -9.051 1.00 17.11 188 VAL X CA 1
ATOM 1412 C C . VAL A 1 188 ? 21.679 25.181 -8.260 1.00 16.65 188 VAL X C 1
ATOM 1413 O O . VAL A 1 188 ? 22.002 25.946 -7.343 1.00 16.67 188 VAL X O 1
ATOM 1417 N N . GLU A 1 189 ? 22.368 24.101 -8.595 1.00 16.49 189 GLU X N 1
ATOM 1418 C CA . GLU A 1 189 ? 23.568 23.726 -7.868 1.00 16.18 189 GLU X CA 1
ATOM 1419 C C . GLU A 1 189 ? 24.477 22.913 -8.776 1.00 15.47 189 GLU X C 1
ATOM 1420 O O . GLU A 1 189 ? 24.059 22.436 -9.837 1.00 14.78 189 GLU X O 1
ATOM 1426 N N . PRO A 1 190 ? 25.740 22.776 -8.398 1.00 15.40 190 PRO X N 1
ATOM 1427 C CA . PRO A 1 190 ? 26.674 21.978 -9.195 1.00 15.50 190 PRO X CA 1
ATOM 1428 C C . PRO A 1 190 ? 26.195 20.567 -9.524 1.00 15.51 190 PRO X C 1
ATOM 1429 O O . PRO A 1 190 ? 25.687 19.849 -8.668 1.00 15.48 190 PRO X O 1
ATOM 1433 N N . THR A 1 191 ? 26.405 20.158 -10.767 1.00 14.45 191 THR X N 1
ATOM 1434 C CA . THR A 1 191 ? 26.354 18.756 -11.104 1.00 14.14 191 THR X CA 1
ATOM 1435 C C . THR A 1 191 ? 27.450 18.022 -10.334 1.00 13.86 191 THR X C 1
ATOM 1436 O O . THR A 1 191 ? 27.234 16.960 -9.760 1.00 14.40 191 THR X O 1
ATOM 1440 N N . ASN A 1 192 ? 28.633 18.619 -10.341 1.00 13.90 192 ASN X N 1
ATOM 1441 C CA . ASN A 1 192 ? 29.819 18.059 -9.759 1.00 13.52 192 ASN X CA 1
ATOM 1442 C C . ASN A 1 192 ? 30.274 18.989 -8.634 1.00 13.63 192 ASN X C 1
ATOM 1443 O O . ASN A 1 192 ? 31.089 19.892 -8.823 1.00 12.65 192 ASN X O 1
ATOM 1448 N N . ALA A 1 193 ? 29.698 18.805 -7.448 1.00 13.28 193 ALA X N 1
ATOM 1449 C CA . ALA A 1 193 ? 30.018 19.670 -6.324 1.00 13.36 193 ALA X CA 1
ATOM 1450 C C . ALA A 1 193 ? 31.463 19.488 -5.896 1.00 13.64 193 ALA X C 1
ATOM 1451 O O . ALA A 1 193 ? 32.002 18.397 -5.998 1.00 13.26 193 ALA X O 1
ATOM 1453 N N . LEU A 1 194 ? 32.082 20.574 -5.457 1.00 13.94 194 LEU X N 1
ATOM 1454 C CA . LEU A 1 194 ? 33.437 20.564 -4.907 1.00 13.68 194 LEU X CA 1
ATOM 1455 C C . LEU A 1 194 ? 33.471 21.410 -3.648 1.00 14.11 194 LEU X C 1
ATOM 1456 O O . LEU A 1 194 ? 33.311 22.645 -3.696 1.00 14.29 194 LEU X O 1
ATOM 1461 N N . VAL A 1 195 ? 33.700 20.754 -2.527 1.00 13.95 195 VAL X N 1
ATOM 1462 C CA . VAL A 1 195 ? 33.686 21.405 -1.237 1.00 14.17 195 VAL X CA 1
ATOM 1463 C C . VAL A 1 195 ? 35.110 21.392 -0.681 1.00 14.35 195 VAL X C 1
ATOM 1464 O O . VAL A 1 195 ? 35.802 20.384 -0.739 1.00 14.68 195 VAL X O 1
ATOM 1468 N N . ILE A 1 196 ? 35.549 22.523 -0.146 1.00 14.39 196 ILE X N 1
ATOM 1469 C CA . ILE A 1 196 ? 36.881 22.654 0.440 1.00 13.72 196 ILE X CA 1
ATOM 1470 C C . ILE A 1 196 ? 36.737 22.897 1.936 1.00 14.05 196 ILE X C 1
ATOM 1471 O O . ILE A 1 196 ? 36.006 23.801 2.361 1.00 13.73 196 ILE X O 1
ATOM 1476 N N . PHE A 1 197 ? 37.420 22.072 2.717 1.00 13.69 197 PHE X N 1
ATOM 1477 C CA . PHE A 1 197 ? 37.487 22.216 4.173 1.00 14.28 197 PHE X CA 1
ATOM 1478 C C . PHE A 1 197 ? 38.901 22.647 4.532 1.00 15.67 197 PHE X C 1
ATOM 1479 O O . PHE A 1 197 ? 39.826 21.826 4.558 1.00 16.44 197 PHE X O 1
ATOM 1487 N N . ALA A 1 198 ? 39.062 23.953 4.740 1.00 16.45 198 ALA X N 1
ATOM 1488 C CA . ALA A 1 198 ? 40.323 24.530 5.211 1.00 17.13 198 ALA X CA 1
ATOM 1489 C C . ALA A 1 198 ? 40.237 24.570 6.736 1.00 17.50 198 ALA X C 1
ATOM 1490 O O . ALA A 1 198 ? 39.646 25.479 7.316 1.00 17.57 198 ALA X O 1
ATOM 1492 N N . SER A 1 199 ? 40.816 23.571 7.380 1.00 18.52 199 SER X N 1
ATOM 1493 C CA . SER A 1 199 ? 40.583 23.340 8.795 1.00 19.10 199 SER X CA 1
ATOM 1494 C C . SER A 1 199 ? 41.761 23.827 9.625 1.00 19.85 199 SER X C 1
ATOM 1495 O O . SER A 1 199 ? 42.902 23.665 9.219 1.00 19.06 199 SER X O 1
ATOM 1498 N N . PRO A 1 200 ? 41.497 24.411 10.788 1.00 20.39 200 PRO X N 1
ATOM 1499 C CA . PRO A 1 200 ? 42.586 24.738 11.706 1.00 21.42 200 PRO X CA 1
ATOM 1500 C C . PRO A 1 200 ? 43.151 23.442 12.259 1.00 21.84 200 PRO X C 1
ATOM 1501 O O . PRO A 1 200 ? 42.434 22.446 12.350 1.00 21.27 200 PRO X O 1
ATOM 1505 N N . PHE A 1 201 ? 44.427 23.441 12.617 1.00 22.68 201 PHE X N 1
ATOM 1506 C CA . PHE A 1 201 ? 44.970 22.320 13.349 1.00 23.52 201 PHE X CA 1
ATOM 1507 C C . PHE A 1 201 ? 44.158 22.148 14.634 1.00 24.79 201 PHE X C 1
ATOM 1508 O O . PHE A 1 201 ? 43.633 23.121 15.177 1.00 25.11 201 PHE X O 1
ATOM 1516 N N . LEU A 1 202 ? 44.025 20.909 15.079 1.00 26.14 202 LEU X N 1
ATOM 1517 C CA . LEU A 1 202 ? 43.251 20.578 16.273 1.00 27.67 202 LEU X CA 1
ATOM 1518 C C . LEU A 1 202 ? 43.830 21.294 1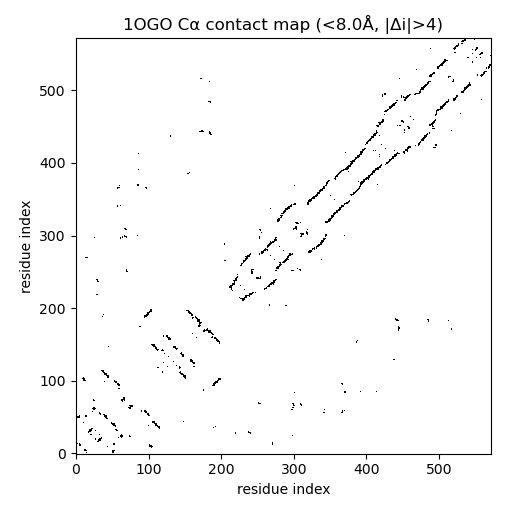7.487 1.00 29.04 202 LEU X C 1
ATOM 1519 O O . LEU A 1 202 ? 45.052 21.491 17.573 1.00 28.35 202 LEU X O 1
ATOM 1524 N N . PRO A 1 203 ? 42.973 21.681 18.428 1.00 30.33 203 PRO X N 1
ATOM 1525 C CA . PRO A 1 203 ? 43.462 22.106 19.743 1.00 31.52 203 PRO X CA 1
ATOM 1526 C C . PRO A 1 203 ? 44.281 20.981 20.353 1.00 32.63 203 PRO X C 1
ATOM 1527 O O . PRO A 1 203 ? 43.865 19.830 20.279 1.00 32.68 203 PRO X O 1
ATOM 1531 N N . SER A 1 204 ? 45.434 21.316 20.922 1.00 34.42 204 SER X N 1
ATOM 1532 C CA . SER A 1 204 ? 46.351 20.333 21.506 1.00 35.41 204 SER X CA 1
ATOM 1533 C C . SER A 1 204 ? 45.669 19.257 22.364 1.00 35.60 204 SER X C 1
ATOM 1534 O O . SER A 1 204 ? 45.992 18.072 22.251 1.00 36.27 204 SER X O 1
ATOM 1537 N N . GLY A 1 205 ? 44.728 19.663 23.212 1.00 35.80 205 GLY X N 1
ATOM 1538 C CA . GLY A 1 205 ? 44.019 18.730 24.072 1.00 35.84 205 GLY X CA 1
ATOM 1539 C C . GLY A 1 205 ? 43.147 17.709 23.356 1.00 36.23 205 GLY X C 1
ATOM 1540 O O . GLY A 1 205 ? 42.818 16.667 23.920 1.00 36.44 205 GLY X O 1
ATOM 1541 N N . MET A 1 206 ? 42.773 18.001 22.112 1.00 36.28 206 MET X N 1
ATOM 1542 C CA . MET A 1 206 ? 41.916 17.116 21.329 1.00 36.31 206 MET X CA 1
ATOM 1543 C C . MET A 1 206 ? 42.688 16.068 20.513 1.00 36.53 206 MET X C 1
ATOM 1544 O O . MET A 1 206 ? 42.080 15.231 19.841 1.00 35.88 206 MET X O 1
ATOM 1549 N N . ILE A 1 207 ? 44.017 16.122 20.565 1.00 37.02 207 ILE X N 1
ATOM 1550 C CA . ILE A 1 207 ? 44.843 15.005 20.119 1.00 37.67 207 ILE X CA 1
ATOM 1551 C C . ILE A 1 207 ? 45.329 14.304 21.383 1.00 37.84 207 ILE X C 1
ATOM 1552 O O . ILE A 1 207 ? 46.121 14.873 22.144 1.00 38.17 207 ILE X O 1
ATOM 1557 N N . PRO A 1 208 ? 44.845 13.093 21.631 1.00 37.99 208 PRO X N 1
ATOM 1558 C CA . PRO A 1 208 ? 45.156 12.408 22.883 1.00 38.53 208 PRO X CA 1
ATOM 1559 C C . PRO A 1 208 ? 46.613 11.952 22.883 1.00 39.22 208 PRO X C 1
ATOM 1560 O O . PRO A 1 208 ? 47.141 11.595 21.833 1.00 39.04 208 PRO X O 1
ATOM 1564 N N . HIS A 1 209 ? 47.255 11.999 24.044 1.00 40.11 209 HIS X N 1
ATOM 1565 C CA . HIS A 1 209 ? 48.613 11.488 24.171 1.00 40.93 209 HIS X CA 1
ATOM 1566 C C . HIS A 1 209 ? 48.540 9.969 24.275 1.00 40.80 209 HIS X C 1
ATOM 1567 O O . HIS A 1 209 ? 47.890 9.422 25.164 1.00 40.90 209 HIS X O 1
ATOM 1574 N N . MET A 1 210 ? 49.179 9.305 23.314 1.00 40.90 210 MET X N 1
ATOM 1575 C CA . MET A 1 210 ? 49.049 7.869 23.117 1.00 40.92 210 MET X CA 1
ATOM 1576 C C . MET A 1 210 ? 50.275 7.133 23.650 1.00 41.03 210 MET X C 1
ATOM 1577 O O . MET A 1 210 ? 51.395 7.626 23.555 1.00 41.24 210 MET X O 1
ATOM 1582 N N . THR A 1 211 ? 50.041 5.962 24.227 1.00 41.00 211 THR X N 1
ATOM 1583 C CA . THR A 1 211 ? 51.100 5.025 24.606 1.00 41.12 211 THR X CA 1
ATOM 1584 C C . THR A 1 211 ? 50.649 3.624 24.178 1.00 41.08 211 THR X C 1
ATOM 1585 O O . THR A 1 211 ? 49.485 3.448 23.823 1.00 40.91 211 THR X O 1
ATOM 1589 N N . PRO A 1 212 ? 51.547 2.632 24.193 1.00 41.14 212 PRO X N 1
ATOM 1590 C CA . PRO A 1 212 ? 51.176 1.261 23.801 1.00 41.06 212 PRO X CA 1
ATOM 1591 C C . PRO A 1 212 ? 50.038 0.651 24.630 1.00 41.00 212 PRO X C 1
ATOM 1592 O O . PRO A 1 212 ? 49.207 -0.070 24.076 1.00 41.07 212 PRO X O 1
ATOM 1596 N N . ASP A 1 213 ? 50.011 0.929 25.931 1.00 41.00 213 ASP X N 1
ATOM 1597 C CA . ASP A 1 213 ? 48.969 0.396 26.814 1.00 41.01 213 ASP X CA 1
ATOM 1598 C C . ASP A 1 213 ? 47.699 1.241 26.748 1.00 40.35 213 ASP X C 1
ATOM 1599 O O . ASP A 1 213 ? 46.616 0.765 27.053 1.00 40.50 213 ASP X O 1
ATOM 1604 N N . ASN A 1 214 ? 47.860 2.493 26.336 1.00 39.70 214 ASN X N 1
ATOM 1605 C CA . ASN A 1 214 ? 46.782 3.479 26.263 1.00 39.21 214 ASN X CA 1
ATOM 1606 C C . ASN A 1 214 ? 45.947 3.416 24.977 1.00 38.11 214 ASN X C 1
ATOM 1607 O O . ASN A 1 214 ? 44.777 3.811 24.971 1.00 37.96 214 ASN X O 1
ATOM 1612 N N . THR A 1 215 ? 46.551 2.909 23.903 1.00 36.40 215 THR X N 1
ATOM 1613 C CA . THR A 1 215 ? 46.052 3.099 22.543 1.00 35.07 215 THR X CA 1
ATOM 1614 C C . THR A 1 215 ? 46.151 1.825 21.714 1.00 34.62 215 THR X C 1
ATOM 1615 O O . THR A 1 215 ? 47.230 1.221 21.619 1.00 34.38 215 THR X O 1
ATOM 1619 N N . GLN A 1 216 ? 45.023 1.414 21.139 1.00 33.47 216 GLN X N 1
ATOM 1620 C CA . GLN A 1 216 ? 44.990 0.411 20.082 1.00 32.99 216 GLN X CA 1
ATOM 1621 C C . GLN A 1 216 ? 45.239 1.100 18.742 1.00 32.16 216 GLN X C 1
ATOM 1622 O O . GLN A 1 216 ? 44.355 1.766 18.202 1.00 32.12 216 GLN X O 1
ATOM 1628 N N . THR A 1 217 ? 46.449 0.943 18.221 1.00 30.96 217 THR X N 1
ATOM 1629 C CA . THR A 1 217 ? 46.802 1.452 16.898 1.00 29.78 217 THR X CA 1
ATOM 1630 C C . THR A 1 217 ? 46.347 0.466 15.816 1.00 28.82 217 THR X C 1
ATOM 1631 O O . THR A 1 217 ? 46.837 -0.659 15.751 1.00 28.75 217 THR X O 1
ATOM 1635 N N . MET A 1 218 ? 45.407 0.887 14.968 1.00 27.04 218 MET X N 1
ATOM 1636 C CA . MET A 1 218 ? 44.876 0.036 13.902 1.00 26.07 218 MET X CA 1
ATOM 1637 C C . MET A 1 218 ? 45.816 -0.040 12.692 1.00 25.39 218 MET X C 1
ATOM 1638 O O . MET A 1 218 ? 46.613 0.861 12.466 1.00 25.16 218 MET X O 1
ATOM 1643 N N . THR A 1 219 ? 45.693 -1.125 11.933 1.00 25.13 219 THR X N 1
ATOM 1644 C CA . THR A 1 219 ? 46.499 -1.378 10.727 1.00 24.95 219 THR X CA 1
ATOM 1645 C C . THR A 1 219 ? 45.638 -1.294 9.471 1.00 23.83 219 THR X C 1
ATOM 1646 O O . THR A 1 219 ? 44.650 -2.025 9.349 1.00 23.74 219 THR X O 1
ATOM 1650 N N . PRO A 1 220 ? 46.001 -0.420 8.527 1.00 22.89 220 PRO X N 1
ATOM 1651 C CA . PRO A 1 220 ? 45.229 -0.292 7.287 1.00 22.47 220 PRO X CA 1
ATOM 1652 C C . PRO A 1 220 ? 44.952 -1.650 6.647 1.00 22.19 220 PRO X C 1
ATOM 1653 O O . PRO A 1 220 ? 45.850 -2.499 6.567 1.00 22.22 220 PRO X O 1
ATOM 1657 N N . GLY A 1 221 ? 43.711 -1.861 6.227 1.00 21.44 221 GLY X N 1
ATOM 1658 C CA . GLY A 1 221 ? 43.262 -3.152 5.745 1.00 21.46 221 GLY X CA 1
ATOM 1659 C C . GLY A 1 221 ? 41.884 -3.504 6.256 1.00 21.55 221 GLY X C 1
ATOM 1660 O O . GLY A 1 221 ? 41.163 -2.634 6.767 1.00 22.03 221 GLY X O 1
ATOM 1661 N N . PRO A 1 222 ? 41.493 -4.770 6.108 1.00 20.82 222 PRO X N 1
ATOM 1662 C CA . PRO A 1 222 ? 40.169 -5.209 6.556 1.00 20.72 222 PRO X CA 1
ATOM 1663 C C . PRO A 1 222 ? 40.053 -5.101 8.075 1.00 20.64 222 PRO X C 1
ATOM 1664 O O . PRO A 1 222 ? 40.996 -5.459 8.784 1.00 20.88 222 PRO X O 1
ATOM 1668 N N . ILE A 1 223 ? 38.939 -4.555 8.557 1.00 21.55 223 ILE X N 1
ATOM 1669 C CA . ILE A 1 223 ? 38.637 -4.565 9.986 1.00 21.62 223 ILE X CA 1
ATOM 1670 C C . ILE A 1 223 ? 37.802 -5.813 10.223 1.00 22.50 223 ILE X C 1
ATOM 1671 O O . ILE A 1 223 ? 36.631 -5.882 9.838 1.00 22.21 223 ILE X O 1
ATOM 1676 N N . ASN A 1 224 ? 38.435 -6.826 10.809 1.00 23.86 224 ASN X N 1
ATOM 1677 C CA . ASN A 1 224 ? 37.732 -8.011 11.260 1.00 24.58 224 ASN X CA 1
ATOM 1678 C C . ASN A 1 224 ? 37.295 -7.812 12.717 1.00 25.28 224 ASN X C 1
ATOM 1679 O O . ASN A 1 224 ? 37.811 -6.952 13.421 1.00 25.54 224 ASN X O 1
ATOM 1684 N N . ASN A 1 225 ? 36.335 -8.612 13.150 1.00 26.27 225 ASN X N 1
ATOM 1685 C CA . ASN A 1 225 ? 35.734 -8.475 14.478 1.00 27.02 225 ASN X CA 1
ATOM 1686 C C . ASN A 1 225 ? 36.727 -8.530 15.637 1.00 27.72 225 ASN X C 1
ATOM 1687 O O . ASN A 1 225 ? 37.630 -9.376 15.661 1.00 27.78 225 ASN X O 1
ATOM 1692 N N . GLY A 1 226 ? 36.558 -7.616 16.591 1.00 27.26 226 GLY X N 1
ATOM 1693 C CA . GLY A 1 226 ? 37.470 -7.478 17.706 1.00 27.50 226 GLY X CA 1
ATOM 1694 C C . GLY A 1 226 ? 38.781 -6.771 17.434 1.00 27.60 226 GLY X C 1
ATOM 1695 O O . GLY A 1 226 ? 39.474 -6.458 18.387 1.00 28.06 226 GLY X O 1
ATOM 1696 N N . ASP A 1 227 ? 39.138 -6.491 16.170 1.00 27.91 227 ASP X N 1
ATOM 1697 C CA . ASP A 1 227 ? 40.422 -5.842 15.869 1.00 27.91 227 ASP X CA 1
ATOM 1698 C C . ASP A 1 227 ? 40.610 -4.511 16.574 1.00 27.68 227 ASP X C 1
ATOM 1699 O O . ASP A 1 227 ? 41.740 -4.056 16.737 1.00 27.83 227 ASP X O 1
ATOM 1704 N N . TRP A 1 228 ? 39.509 -3.873 16.982 1.00 27.93 228 TRP X N 1
ATOM 1705 C CA . TRP A 1 228 ? 39.591 -2.571 17.642 1.00 27.81 228 TRP X CA 1
ATOM 1706 C C . TRP A 1 228 ? 39.951 -2.657 19.127 1.00 28.49 228 TRP X C 1
ATOM 1707 O O . TRP A 1 228 ? 40.210 -1.641 19.758 1.00 28.50 228 TRP X O 1
ATOM 1718 N N . GLY A 1 229 ? 39.998 -3.874 19.670 1.00 29.66 229 GLY X N 1
ATOM 1719 C CA . GLY A 1 229 ? 40.570 -4.090 20.992 1.00 29.86 229 GLY X CA 1
ATOM 1720 C C . GLY A 1 229 ? 39.772 -3.458 22.118 1.00 30.38 229 GLY X C 1
ATOM 1721 O O . GLY A 1 229 ? 38.580 -3.202 21.964 1.00 30.18 229 GLY X O 1
ATOM 1722 N N . ALA A 1 230 ? 40.450 -3.181 23.232 1.00 30.74 230 ALA X N 1
ATOM 1723 C CA . ALA A 1 230 ? 39.808 -2.667 24.439 1.00 30.98 230 ALA X CA 1
ATOM 1724 C C . ALA A 1 230 ? 40.703 -1.695 25.206 1.00 31.56 230 ALA X C 1
ATOM 1725 O O . ALA A 1 230 ? 40.791 -1.747 26.436 1.00 32.28 230 ALA X O 1
ATOM 1727 N N . LYS A 1 231 ? 41.360 -0.801 24.483 1.00 31.93 231 LYS X N 1
ATOM 1728 C CA . LYS A 1 231 ? 42.205 0.222 25.085 1.00 32.87 231 LYS X CA 1
ATOM 1729 C C . LYS A 1 231 ? 41.402 1.505 25.273 1.00 32.81 231 LYS X C 1
ATOM 1730 O O . LYS A 1 231 ? 40.276 1.601 24.792 1.00 33.50 231 LYS X O 1
ATOM 1736 N N . SER A 1 232 ? 41.990 2.487 25.951 1.00 32.67 232 SER X N 1
ATOM 1737 C CA . SER A 1 232 ? 41.327 3.773 26.190 1.00 32.42 232 SER X CA 1
ATOM 1738 C C . SER A 1 232 ? 41.033 4.482 24.860 1.00 31.89 232 SER X C 1
ATOM 1739 O O . SER A 1 232 ? 40.005 5.143 24.702 1.00 31.90 232 SER X O 1
ATOM 1742 N N . ILE A 1 233 ? 41.958 4.334 23.915 1.00 31.20 233 ILE X N 1
ATOM 1743 C CA . ILE A 1 233 ? 41.915 5.056 22.649 1.00 30.13 233 ILE X CA 1
ATOM 1744 C C . ILE A 1 233 ? 41.956 4.074 21.486 1.00 29.45 233 ILE X C 1
ATOM 1745 O O . ILE A 1 233 ? 42.716 3.104 21.514 1.00 29.65 233 ILE X O 1
ATOM 1750 N N . LEU A 1 234 ? 41.109 4.310 20.486 1.00 27.91 234 LEU X N 1
ATOM 1751 C CA . LEU A 1 234 ? 41.150 3.598 19.213 1.00 26.76 234 LEU X CA 1
ATOM 1752 C C . LEU A 1 234 ? 41.676 4.591 18.185 1.00 26.41 234 LEU X C 1
ATOM 1753 O O . LEU A 1 234 ? 41.040 5.618 17.922 1.00 25.86 234 LEU X O 1
ATOM 1758 N N . TYR A 1 235 ? 42.850 4.286 17.624 1.00 25.59 235 TYR X N 1
ATOM 1759 C CA . TYR A 1 235 ? 43.570 5.188 16.742 1.00 25.44 235 TYR X CA 1
ATOM 1760 C C . TYR A 1 235 ? 43.620 4.573 15.340 1.00 24.62 235 TYR X C 1
ATOM 1761 O O . TYR A 1 235 ? 44.084 3.438 15.161 1.00 24.34 235 TYR X O 1
ATOM 1770 N N . PHE A 1 236 ? 43.080 5.302 14.369 1.00 23.39 236 PHE X N 1
ATOM 1771 C CA . PHE A 1 236 ? 43.246 4.992 12.941 1.00 22.38 236 PHE X CA 1
ATOM 1772 C C . PHE A 1 236 ? 44.275 5.963 12.353 1.00 22.04 236 PHE X C 1
ATOM 1773 O O . PHE A 1 236 ? 43.950 7.125 12.064 1.00 21.53 236 PHE X O 1
ATOM 1781 N N . PRO A 1 237 ? 45.531 5.529 12.201 1.00 21.49 237 PRO X N 1
ATOM 1782 C CA . PRO A 1 237 ? 46.530 6.356 11.529 1.00 21.48 237 PRO X CA 1
ATOM 1783 C C . PRO A 1 237 ? 46.190 6.433 10.047 1.00 20.53 237 PRO X C 1
ATOM 1784 O O . PRO A 1 237 ? 45.252 5.753 9.643 1.00 20.58 237 PRO X O 1
ATOM 1788 N N . PRO A 1 238 ? 46.914 7.232 9.273 1.00 20.88 238 PRO X N 1
ATOM 1789 C CA . PRO A 1 238 ? 46.630 7.353 7.843 1.00 20.45 238 PRO X CA 1
ATOM 1790 C C . PRO A 1 238 ? 46.573 5.993 7.137 1.00 20.58 238 PRO X C 1
ATOM 1791 O O . PRO A 1 238 ? 47.403 5.110 7.387 1.00 20.15 238 PRO X O 1
ATOM 1795 N N . GLY A 1 239 ? 45.575 5.843 6.274 1.00 19.33 239 GLY X N 1
ATOM 1796 C CA . GLY A 1 239 ? 45.314 4.595 5.569 1.00 19.68 239 GLY X CA 1
ATOM 1797 C C . GLY A 1 239 ? 43.836 4.366 5.344 1.00 19.72 239 GLY X C 1
ATOM 1798 O O . GLY A 1 239 ? 42.997 5.163 5.775 1.00 19.98 239 GLY X O 1
ATOM 1799 N N . VAL A 1 240 ? 43.507 3.270 4.668 1.00 19.68 240 VAL X N 1
ATOM 1800 C CA . VAL A 1 240 ? 42.131 2.924 4.376 1.00 18.99 240 VAL X CA 1
ATOM 1801 C C . VAL A 1 240 ? 41.753 1.646 5.121 1.00 19.50 240 VAL X C 1
ATOM 1802 O O . VAL A 1 240 ? 42.509 0.661 5.103 1.00 19.78 240 VAL X O 1
ATOM 1806 N N . TYR A 1 241 ? 40.572 1.675 5.749 1.00 18.90 241 TYR X N 1
ATOM 1807 C CA . TYR A 1 241 ? 40.059 0.595 6.603 1.00 18.60 241 TYR X CA 1
ATOM 1808 C C . TYR A 1 241 ? 38.612 0.310 6.220 1.00 18.75 241 TYR X C 1
ATOM 1809 O O . TYR A 1 241 ? 37.888 1.216 5.794 1.00 18.80 241 TYR X O 1
ATOM 1818 N N . TRP A 1 242 ? 38.151 -0.924 6.394 1.00 18.75 242 TRP X N 1
ATOM 1819 C CA . TRP A 1 242 ? 36.778 -1.260 6.014 1.00 18.34 242 TRP X CA 1
ATOM 1820 C C . TRP A 1 242 ? 36.244 -2.436 6.802 1.00 19.41 242 TRP X C 1
ATOM 1821 O O . TRP A 1 242 ? 36.952 -3.425 6.982 1.00 19.10 242 TRP X O 1
ATOM 1832 N N . MET A 1 243 ? 34.989 -2.357 7.243 1.00 19.11 243 MET X N 1
ATOM 1833 C CA . MET A 1 243 ? 34.382 -3.504 7.914 1.00 19.77 243 MET X CA 1
ATOM 1834 C C . MET A 1 243 ? 34.381 -4.650 6.900 1.00 19.59 243 MET X C 1
ATOM 1835 O O . MET A 1 243 ? 33.871 -4.504 5.794 1.00 19.70 243 MET X O 1
ATOM 1840 N N . ASN A 1 244 ? 34.934 -5.800 7.297 1.00 20.75 244 ASN X N 1
ATOM 1841 C CA . ASN A 1 244 ? 35.158 -6.911 6.371 1.00 20.89 244 ASN X CA 1
ATOM 1842 C C . ASN A 1 244 ? 34.385 -8.169 6.728 1.00 21.89 244 ASN X C 1
ATOM 1843 O O . ASN A 1 244 ? 34.329 -9.098 5.937 1.00 21.35 244 ASN X O 1
ATOM 1848 N N . GLN A 1 245 ? 33.771 -8.181 7.910 1.00 22.81 245 GLN X N 1
ATOM 1849 C CA . GLN A 1 245 ? 33.019 -9.338 8.371 1.00 23.79 245 GLN X CA 1
ATOM 1850 C C . GLN A 1 245 ? 31.612 -8.982 8.805 1.00 25.22 245 GLN X C 1
ATOM 1851 O O . GLN A 1 245 ? 31.314 -7.838 9.152 1.00 24.87 245 GLN X O 1
ATOM 1857 N N . ASP A 1 246 ? 30.754 -9.985 8.794 1.00 26.12 246 ASP X N 1
ATOM 1858 C CA . ASP A 1 246 ? 29.489 -9.882 9.519 1.00 26.87 246 ASP X CA 1
ATOM 1859 C C . ASP A 1 246 ? 29.710 -10.151 11.022 1.00 27.26 246 ASP X C 1
ATOM 1860 O O . ASP A 1 246 ? 30.844 -10.330 11.481 1.00 27.09 246 ASP X O 1
ATOM 1865 N N . GLN A 1 247 ? 28.628 -10.142 11.801 1.00 28.12 247 GLN X N 1
ATOM 1866 C CA . GLN A 1 247 ? 28.748 -10.221 13.252 1.00 28.76 247 GLN X CA 1
ATOM 1867 C C . GLN A 1 247 ? 29.225 -11.591 13.725 1.00 29.30 247 GLN X C 1
ATOM 1868 O O . GLN A 1 247 ? 29.801 -11.707 14.810 1.00 29.89 247 GLN X O 1
ATOM 1874 N N . SER A 1 248 ? 28.971 -12.615 12.911 1.00 29.75 248 SER X N 1
ATOM 1875 C CA . SER A 1 248 ? 29.369 -13.987 13.230 1.00 30.21 248 SER X CA 1
ATOM 1876 C C . SER A 1 248 ? 30.830 -14.294 12.860 1.00 29.81 248 SER X C 1
ATOM 1877 O O . SER A 1 248 ? 31.323 -15.381 13.148 1.00 29.67 248 SER X O 1
ATOM 1880 N N . GLY A 1 249 ? 31.514 -13.345 12.217 1.00 29.50 249 GLY X N 1
ATOM 1881 C CA . GLY A 1 249 ? 32.926 -13.500 11.879 1.00 29.10 249 GLY X CA 1
ATOM 1882 C C . GLY A 1 249 ? 33.242 -13.944 10.454 1.00 28.92 249 GLY X C 1
ATOM 1883 O O . GLY A 1 249 ? 34.401 -14.221 10.161 1.00 29.01 249 GLY X O 1
ATOM 1884 N N . ASN A 1 250 ? 32.240 -14.011 9.578 1.00 28.28 250 ASN X N 1
ATOM 1885 C CA . ASN A 1 250 ? 32.442 -14.360 8.157 1.00 27.86 250 ASN X CA 1
ATOM 1886 C C . ASN A 1 250 ? 33.050 -13.267 7.237 1.00 27.76 250 ASN X C 1
ATOM 1887 O O . ASN A 1 250 ? 32.442 -12.217 7.011 1.00 27.80 250 ASN X O 1
ATOM 1892 N N . SER A 1 251 ? 34.198 -13.569 6.638 1.00 26.84 251 SER X N 1
ATOM 1893 C CA . SER A 1 251 ? 35.000 -12.576 5.905 1.00 25.88 251 SER X CA 1
ATOM 1894 C C . SER A 1 251 ? 34.544 -12.270 4.479 1.00 25.44 251 SER X C 1
ATOM 1895 O O . SER A 1 251 ? 33.864 -13.059 3.840 1.00 26.61 251 SER X O 1
ATOM 1898 N N . GLY A 1 252 ? 34.958 -11.109 3.973 1.00 24.47 252 GLY X N 1
ATOM 1899 C CA . GLY A 1 252 ? 34.599 -10.664 2.643 1.00 23.72 252 GLY X CA 1
ATOM 1900 C C . GLY A 1 252 ? 33.191 -10.114 2.501 1.00 23.20 252 GLY X C 1
ATOM 1901 O O . GLY A 1 252 ? 32.646 -10.055 1.399 1.00 23.55 252 GLY X O 1
ATOM 1902 N N . LYS A 1 253 ? 32.607 -9.700 3.616 1.00 22.40 253 LYS X N 1
ATOM 1903 C CA . LYS A 1 253 ? 31.306 -9.068 3.621 1.00 22.25 253 LYS X CA 1
ATOM 1904 C C . LYS A 1 253 ? 31.458 -7.633 4.094 1.00 21.85 253 LYS X C 1
ATOM 1905 O O . LYS A 1 253 ? 31.935 -7.377 5.212 1.00 21.16 253 LYS X O 1
ATOM 1911 N N . LEU A 1 254 ? 31.111 -6.701 3.207 1.00 21.98 254 LEU X N 1
ATOM 1912 C CA . LEU A 1 254 ? 31.154 -5.273 3.523 1.00 22.28 254 LEU X CA 1
ATOM 1913 C C . LEU A 1 254 ? 29.805 -4.806 4.078 1.00 21.60 254 LEU X C 1
ATOM 1914 O O . LEU A 1 254 ? 28.792 -5.425 3.817 1.00 21.45 254 LEU X O 1
ATOM 1919 N N . GLY A 1 255 ? 29.822 -3.741 4.878 1.00 21.64 255 GLY X N 1
ATOM 1920 C CA . GLY A 1 255 ? 28.599 -3.110 5.366 1.00 21.72 255 GLY X CA 1
ATOM 1921 C C . GLY A 1 255 ? 27.685 -4.050 6.139 1.00 22.21 255 GLY X C 1
ATOM 1922 O O . GLY A 1 255 ? 26.472 -3.881 6.131 1.00 22.48 255 GLY X O 1
ATOM 1923 N N . SER A 1 256 ? 28.289 -5.029 6.810 1.00 22.84 256 SER X N 1
ATOM 1924 C CA . SER A 1 256 ? 27.563 -6.110 7.492 1.00 22.88 256 SER X CA 1
ATOM 1925 C C . SER A 1 256 ? 27.898 -6.166 9.001 1.00 23.14 256 SER X C 1
ATOM 1926 O O . SER A 1 256 ? 27.583 -7.150 9.682 1.00 23.85 256 SER X O 1
ATOM 1929 N N . ASN A 1 257 ? 28.530 -5.120 9.520 1.00 23.04 257 ASN X N 1
ATOM 1930 C CA . ASN A 1 257 ? 28.847 -4.973 10.943 1.00 23.63 257 ASN X CA 1
ATOM 1931 C C . ASN A 1 257 ? 29.194 -3.507 11.193 1.00 23.54 257 ASN X C 1
ATOM 1932 O O . ASN A 1 257 ? 29.403 -2.740 10.229 1.00 23.56 257 ASN X O 1
ATOM 1937 N N . HIS A 1 258 ? 29.217 -3.112 12.462 1.00 23.15 258 HIS X N 1
ATOM 1938 C CA . HIS A 1 258 ? 29.862 -1.873 12.894 1.00 23.15 258 HIS X CA 1
ATOM 1939 C C . HIS A 1 258 ? 30.761 -2.096 14.103 1.00 23.64 258 HIS X C 1
ATOM 1940 O O . HIS A 1 258 ? 30.839 -3.213 14.627 1.00 24.97 258 HIS X O 1
ATOM 1947 N N . ILE A 1 259 ? 31.468 -1.049 14.506 1.00 23.92 259 ILE X N 1
ATOM 1948 C CA . ILE A 1 259 ? 32.401 -1.111 15.617 1.00 24.35 259 ILE X CA 1
ATOM 1949 C C . ILE A 1 259 ? 31.652 -0.883 16.921 1.00 25.51 259 ILE X C 1
ATOM 1950 O O . ILE A 1 259 ? 31.458 0.259 17.342 1.00 25.62 259 ILE X O 1
ATOM 1955 N N . ARG A 1 260 ? 31.271 -1.988 17.558 1.00 26.13 260 ARG X N 1
ATOM 1956 C CA . ARG A 1 260 ? 30.772 -1.960 18.932 1.00 26.56 260 ARG X CA 1
ATOM 1957 C C . ARG A 1 260 ? 31.963 -1.935 19.859 1.00 26.79 260 ARG X C 1
ATOM 1958 O O . ARG A 1 260 ? 32.589 -2.976 20.098 1.00 26.66 260 ARG X O 1
ATOM 1966 N N . LEU A 1 261 ? 32.287 -0.749 20.357 1.00 27.05 261 LEU X N 1
ATOM 1967 C CA . LEU A 1 261 ? 33.452 -0.534 21.191 1.00 27.66 261 LEU X CA 1
ATOM 1968 C C . LEU A 1 261 ? 33.295 -1.228 22.531 1.00 28.70 261 LEU X C 1
ATOM 1969 O O . LEU A 1 261 ? 32.182 -1.422 23.026 1.00 28.71 261 LEU X O 1
ATOM 1974 N N . ASN A 1 262 ? 34.429 -1.626 23.090 1.00 29.59 262 ASN X N 1
ATOM 1975 C CA . ASN A 1 262 ? 34.506 -1.993 24.499 1.00 30.18 262 ASN X CA 1
ATOM 1976 C C . ASN A 1 262 ? 34.308 -0.771 25.399 1.00 30.31 262 ASN X C 1
ATOM 1977 O O . ASN A 1 262 ? 34.619 0.348 24.999 1.00 29.99 262 ASN X O 1
ATOM 1982 N N . SER A 1 263 ? 33.849 -1.001 26.632 1.00 30.90 263 SER X N 1
ATOM 1983 C CA . SER A 1 263 ? 33.557 0.071 27.592 1.00 31.05 263 SER X CA 1
ATOM 1984 C C . SER A 1 263 ? 34.793 0.878 27.948 1.00 31.28 263 SER X C 1
ATOM 1985 O O . SER A 1 263 ? 34.701 2.064 28.282 1.00 31.41 263 SER X O 1
ATOM 1988 N N . ASN A 1 264 ? 35.958 0.237 27.870 1.00 30.97 264 ASN X N 1
ATOM 1989 C CA . ASN A 1 264 ? 37.227 0.916 28.127 1.00 31.32 264 ASN X CA 1
ATOM 1990 C C . ASN A 1 264 ? 37.501 2.058 27.163 1.00 30.38 264 ASN X C 1
ATOM 1991 O O . ASN A 1 264 ? 38.196 3.010 27.500 1.00 30.96 264 ASN X O 1
ATOM 1996 N N . THR A 1 265 ? 36.996 1.928 25.943 1.00 30.26 265 THR X N 1
ATOM 1997 C CA . THR A 1 265 ? 37.381 2.810 24.860 1.00 29.87 265 THR X CA 1
ATOM 1998 C C . THR A 1 265 ? 36.503 4.058 24.854 1.00 29.17 265 THR X C 1
ATOM 1999 O O . THR A 1 265 ? 35.337 3.990 24.489 1.00 29.53 265 THR X O 1
ATOM 2003 N N . TYR A 1 266 ? 37.073 5.179 25.290 1.00 28.95 266 TYR X N 1
ATOM 2004 C CA . TYR A 1 266 ? 36.348 6.451 25.348 1.00 28.93 266 TYR X CA 1
ATOM 2005 C C . TYR A 1 266 ? 36.786 7.468 24.294 1.00 28.28 266 TYR X C 1
ATOM 2006 O O . TYR A 1 266 ? 36.312 8.602 24.303 1.00 28.06 266 TYR X O 1
ATOM 2015 N N . TRP A 1 267 ? 37.683 7.083 23.387 1.00 27.71 267 TRP X N 1
ATOM 2016 C CA . TRP A 1 267 ? 38.211 8.038 22.428 1.00 26.75 267 TRP X CA 1
ATOM 2017 C C . TRP A 1 267 ? 38.492 7.366 21.093 1.00 26.62 267 TRP X C 1
ATOM 2018 O O . TRP A 1 267 ? 39.227 6.389 21.041 1.00 27.35 267 TRP X O 1
ATOM 2029 N N . VAL A 1 268 ? 37.904 7.901 20.027 1.00 25.54 268 VAL X N 1
ATOM 2030 C CA . VAL A 1 268 ? 38.202 7.457 18.666 1.00 24.86 268 VAL X CA 1
ATOM 2031 C C . VAL A 1 268 ? 38.951 8.600 17.993 1.00 24.40 268 VAL X C 1
ATOM 2032 O O . VAL A 1 268 ? 38.452 9.721 17.936 1.00 23.13 268 VAL X O 1
ATOM 2036 N N . TYR A 1 269 ? 40.164 8.323 17.506 1.00 23.64 269 TYR X N 1
ATOM 2037 C CA . TYR A 1 269 ? 40.987 9.329 16.865 1.00 23.20 269 TYR X CA 1
ATOM 2038 C C . TYR A 1 269 ? 41.197 8.912 15.415 1.00 23.15 269 TYR X C 1
ATOM 2039 O O . TYR A 1 269 ? 41.714 7.832 15.148 1.00 22.31 269 TYR X O 1
ATOM 2048 N N . LEU A 1 270 ? 40.746 9.766 14.505 1.00 22.37 270 LEU X N 1
ATOM 2049 C CA . LEU A 1 270 ? 40.921 9.581 13.066 1.00 21.81 270 LEU X CA 1
ATOM 2050 C C . LEU A 1 270 ? 41.978 10.569 12.584 1.00 21.67 270 LEU X C 1
ATOM 2051 O O . LEU A 1 270 ? 41.758 11.782 12.540 1.00 21.49 270 LEU X O 1
ATOM 2056 N N . ALA A 1 271 ? 43.150 10.048 12.232 1.00 20.80 271 ALA X N 1
ATOM 2057 C CA . ALA A 1 271 ? 44.241 10.860 11.723 1.00 20.31 271 ALA X CA 1
ATOM 2058 C C . ALA A 1 271 ? 43.828 11.546 10.436 1.00 19.32 271 ALA X C 1
ATOM 2059 O O . ALA A 1 271 ? 43.001 11.011 9.716 1.00 18.88 271 ALA X O 1
ATOM 2061 N N . PRO A 1 272 ? 44.430 12.692 10.130 1.00 20.00 272 PRO X N 1
ATOM 2062 C CA . PRO A 1 272 ? 44.289 13.273 8.792 1.00 20.14 272 PRO X CA 1
ATOM 2063 C C . PRO A 1 272 ? 44.799 12.231 7.796 1.00 19.90 272 PRO X C 1
ATOM 2064 O O . PRO A 1 272 ? 45.909 11.731 7.979 1.00 20.50 272 PRO X O 1
ATOM 2068 N N . GLY A 1 273 ? 44.008 11.897 6.786 1.00 19.44 273 GLY X N 1
ATOM 2069 C CA . GLY A 1 273 ? 44.378 10.869 5.828 1.00 18.76 273 GLY X CA 1
ATOM 2070 C C . GLY A 1 273 ? 43.964 9.459 6.222 1.00 18.07 273 GLY X C 1
ATOM 2071 O O . GLY A 1 273 ? 44.307 8.490 5.527 1.00 17.85 273 GLY X O 1
ATOM 2072 N N . ALA A 1 274 ? 43.238 9.309 7.330 1.00 17.40 274 ALA X N 1
ATOM 2073 C CA . ALA A 1 274 ? 42.536 8.059 7.609 1.00 17.16 274 ALA X CA 1
ATOM 2074 C C . ALA A 1 274 ? 41.145 8.053 6.967 1.00 17.40 274 ALA X C 1
ATOM 2075 O O . ALA A 1 274 ? 40.437 9.059 6.957 1.00 17.17 274 ALA X O 1
ATOM 2077 N N . TYR A 1 275 ? 40.757 6.904 6.433 1.00 16.69 275 TYR X N 1
ATOM 2078 C CA . TYR A 1 275 ? 39.488 6.744 5.753 1.00 16.46 275 TYR X CA 1
ATOM 2079 C C . TYR A 1 275 ? 38.912 5.397 6.190 1.00 16.78 275 TYR X C 1
ATOM 2080 O O . TYR A 1 275 ? 39.437 4.360 5.817 1.00 15.99 275 TYR X O 1
ATOM 2089 N N . VAL A 1 276 ? 37.851 5.432 7.005 1.00 16.40 276 VAL X N 1
ATOM 2090 C CA . VAL A 1 276 ? 37.277 4.243 7.633 1.00 16.73 276 VAL X CA 1
ATOM 2091 C C . VAL A 1 276 ? 35.854 3.994 7.151 1.00 17.64 276 VAL X C 1
ATOM 2092 O O . VAL A 1 276 ? 34.946 4.800 7.411 1.00 17.11 276 VAL X O 1
ATOM 2096 N N . LYS A 1 277 ? 35.646 2.883 6.444 1.00 17.84 277 LYS X N 1
ATOM 2097 C CA . LYS A 1 277 ? 34.309 2.453 6.022 1.00 18.71 277 LYS X CA 1
ATOM 2098 C C . LYS A 1 277 ? 33.694 1.641 7.160 1.00 19.45 277 LYS X C 1
ATOM 2099 O O . LYS A 1 277 ? 34.023 0.475 7.359 1.00 19.83 277 LYS X O 1
ATOM 2105 N N . GLY A 1 278 ? 32.827 2.292 7.929 1.00 19.48 278 GLY X N 1
ATOM 2106 C CA . GLY A 1 278 ? 32.266 1.700 9.129 1.00 19.83 278 GLY X CA 1
ATOM 2107 C C . GLY A 1 278 ? 31.436 2.718 9.893 1.00 20.49 278 GLY X C 1
ATOM 2108 O O . GLY A 1 278 ? 31.071 3.771 9.364 1.00 19.73 278 GLY X O 1
ATOM 2109 N N . ALA A 1 279 ? 31.171 2.398 11.150 1.00 20.40 279 ALA X N 1
ATOM 2110 C CA . ALA A 1 279 ? 30.366 3.251 12.024 1.00 20.87 279 ALA X CA 1
ATOM 2111 C C . ALA A 1 279 ? 30.713 2.898 13.465 1.00 21.30 279 ALA X C 1
ATOM 2112 O O . ALA A 1 279 ? 31.148 1.770 13.738 1.00 21.37 279 ALA X O 1
ATOM 2114 N N . ILE A 1 280 ? 30.527 3.850 14.376 1.00 21.61 280 ILE X N 1
ATOM 2115 C CA . ILE A 1 280 ? 31.045 3.737 15.735 1.00 22.45 280 ILE X CA 1
ATOM 2116 C C . ILE A 1 280 ? 29.902 3.746 16.744 1.00 22.75 280 ILE X C 1
ATOM 2117 O O . ILE A 1 280 ? 29.095 4.666 16.747 1.00 22.39 280 ILE X O 1
ATOM 2122 N N . GLU A 1 281 ? 29.835 2.714 17.582 1.00 22.90 281 GLU X N 1
ATOM 2123 C CA . GLU A 1 281 ? 28.920 2.702 18.728 1.00 23.51 281 GLU X CA 1
ATOM 2124 C C . GLU A 1 281 ? 29.751 2.628 20.005 1.00 24.49 281 GLU X C 1
ATOM 2125 O O . GLU A 1 281 ? 30.508 1.666 20.224 1.00 24.54 281 GLU X O 1
ATOM 2131 N N . TYR A 1 282 ? 29.650 3.669 20.819 1.00 25.00 282 TYR X N 1
ATOM 2132 C CA . TYR A 1 282 ? 30.340 3.753 22.100 1.00 25.53 282 TYR X CA 1
ATOM 2133 C C . TYR A 1 282 ? 29.559 2.993 23.177 1.00 26.49 282 TYR X C 1
ATOM 2134 O O . TYR A 1 282 ? 28.341 2.842 23.065 1.00 26.99 282 TYR X O 1
ATOM 2143 N N . PHE A 1 283 ? 30.284 2.504 24.193 1.00 27.03 283 PHE X N 1
ATOM 2144 C CA . PHE A 1 283 ? 29.686 1.835 25.369 1.00 27.59 283 PHE X CA 1
ATOM 2145 C C . PHE A 1 283 ? 30.164 2.401 26.720 1.00 27.91 283 PHE X C 1
ATOM 2146 O O . PHE A 1 283 ? 29.566 2.084 27.754 1.00 28.71 283 PHE X O 1
ATOM 2154 N N . THR A 1 284 ? 31.218 3.219 26.723 1.00 28.85 284 THR X N 1
ATOM 2155 C CA . THR A 1 284 ? 31.781 3.822 27.945 1.00 29.58 284 THR X CA 1
ATOM 2156 C C . THR A 1 284 ? 30.775 4.691 28.720 1.00 30.43 284 THR X C 1
ATOM 2157 O O . THR A 1 284 ? 29.735 5.085 28.179 1.00 30.51 284 THR X O 1
ATOM 2161 N N . LYS A 1 285 ? 31.094 4.962 29.989 1.00 31.01 285 LYS X N 1
ATOM 2162 C CA . LYS A 1 285 ? 30.275 5.818 30.845 1.00 31.08 285 LYS X CA 1
ATOM 2163 C C . LYS A 1 285 ? 31.056 7.050 31.290 1.00 31.39 285 LYS X C 1
ATOM 2164 O O . LYS A 1 285 ? 30.580 7.825 32.126 1.00 31.61 285 LYS X O 1
ATOM 2170 N N . GLN A 1 286 ? 32.258 7.228 30.751 1.00 30.83 286 GLN X N 1
ATOM 2171 C CA . GLN A 1 286 ? 33.043 8.431 30.988 1.00 31.12 286 GLN X CA 1
ATOM 2172 C C . GLN A 1 286 ? 32.700 9.390 29.849 1.00 29.98 286 GLN X C 1
ATOM 2173 O O . GLN A 1 286 ? 31.951 9.034 28.957 1.00 30.18 286 GLN X O 1
ATOM 2179 N N . ASN A 1 287 ? 33.259 10.592 29.871 1.00 29.86 287 ASN X N 1
ATOM 2180 C CA . ASN A 1 287 ? 33.143 11.476 28.715 1.00 29.15 287 ASN X CA 1
ATOM 2181 C C . ASN A 1 287 ? 33.837 10.796 27.537 1.00 29.21 287 ASN X C 1
ATOM 2182 O O . ASN A 1 287 ? 34.884 10.154 27.719 1.00 28.56 287 ASN X O 1
ATOM 2187 N N . PHE A 1 288 ? 33.231 10.885 26.352 1.00 28.45 288 PHE X N 1
ATOM 2188 C CA . PHE A 1 288 ? 33.743 10.164 25.187 1.00 27.69 288 PHE X CA 1
ATOM 2189 C C . PHE A 1 288 ? 33.967 11.104 23.999 1.00 27.01 288 PHE X C 1
ATOM 2190 O O . PHE A 1 288 ? 33.384 12.174 23.944 1.00 27.30 288 PHE X O 1
ATOM 2198 N N . TYR A 1 289 ? 34.857 10.702 23.087 1.00 26.39 289 TYR X N 1
ATOM 2199 C CA . TYR A 1 289 ? 35.451 11.598 22.099 1.00 25.53 289 TYR X CA 1
ATOM 2200 C C . TYR A 1 289 ? 35.460 10.970 20.698 1.00 24.86 289 TYR X C 1
ATOM 2201 O O . TYR A 1 289 ? 35.683 9.767 20.535 1.00 24.71 289 TYR X O 1
ATOM 2210 N N . ALA A 1 290 ? 35.168 11.801 19.704 1.00 23.44 290 ALA X N 1
ATOM 2211 C CA . ALA A 1 290 ? 35.544 11.545 18.306 1.00 23.19 290 ALA X CA 1
ATOM 2212 C C . ALA A 1 290 ? 36.298 12.764 17.792 1.00 22.78 290 ALA X C 1
ATOM 2213 O O . ALA A 1 290 ? 35.706 13.818 17.602 1.00 22.85 290 ALA X O 1
ATOM 2215 N N . THR A 1 291 ? 37.611 12.649 17.600 1.00 22.48 291 THR X N 1
ATOM 2216 C CA . THR A 1 291 ? 38.413 13.781 17.133 1.00 22.27 291 THR X CA 1
ATOM 2217 C C . THR A 1 291 ? 39.354 13.375 16.020 1.00 21.72 291 THR X C 1
ATOM 2218 O O . THR A 1 291 ? 39.569 12.191 15.799 1.00 22.78 291 THR X O 1
ATOM 2222 N N . GLY A 1 292 ? 39.902 14.374 15.338 1.00 21.30 292 GLY X N 1
ATOM 2223 C CA . GLY A 1 292 ? 40.834 14.151 14.246 1.00 20.49 292 GLY X CA 1
ATOM 2224 C C . GLY A 1 292 ? 40.230 14.419 12.878 1.00 20.07 292 GLY X C 1
ATOM 2225 O O . GLY A 1 292 ? 39.016 14.408 12.688 1.00 19.61 292 GLY X O 1
ATOM 2226 N N . HIS A 1 293 ? 41.113 14.634 11.915 1.00 19.44 293 HIS X N 1
ATOM 2227 C CA . HIS A 1 293 ? 40.715 15.090 10.590 1.00 18.41 293 HIS X CA 1
ATOM 2228 C C . HIS A 1 293 ? 40.572 13.979 9.547 1.00 18.58 293 HIS X C 1
ATOM 2229 O O . HIS A 1 293 ? 40.636 14.240 8.343 1.00 18.22 293 HIS X O 1
ATOM 2236 N N . GLY A 1 294 ? 40.315 12.759 10.004 1.00 18.23 294 GLY X N 1
ATOM 2237 C CA . GLY A 1 294 ? 40.004 11.661 9.101 1.00 18.25 294 GLY X CA 1
ATOM 2238 C C . GLY A 1 294 ? 38.527 11.621 8.777 1.00 17.98 294 GLY X C 1
ATOM 2239 O O . GLY A 1 294 ? 37.767 12.522 9.162 1.00 18.40 294 GLY X O 1
ATOM 2240 N N . ILE A 1 295 ? 38.133 10.567 8.066 1.00 17.45 295 ILE X N 1
ATOM 2241 C CA . ILE A 1 295 ? 36.775 10.378 7.578 1.00 16.34 295 ILE X CA 1
ATOM 2242 C C . ILE A 1 295 ? 36.211 9.041 8.059 1.00 16.61 295 ILE X C 1
ATOM 2243 O O . ILE A 1 295 ? 36.915 8.028 8.041 1.00 17.15 295 ILE X O 1
ATOM 2248 N N . LEU A 1 296 ? 34.945 9.046 8.464 1.00 15.59 296 LEU X N 1
ATOM 2249 C CA . LEU A 1 296 ? 34.162 7.849 8.735 1.00 15.80 296 LEU X CA 1
ATOM 2250 C C . LEU A 1 296 ? 33.049 7.759 7.693 1.00 15.67 296 LEU X C 1
ATOM 2251 O O . LEU A 1 296 ? 32.190 8.633 7.616 1.00 15.52 296 LEU X O 1
ATOM 2256 N N . SER A 1 297 ? 33.040 6.686 6.906 1.00 14.98 297 SER X N 1
ATOM 2257 C CA . SER A 1 297 ? 32.134 6.556 5.774 1.00 15.12 297 SER X CA 1
ATOM 2258 C C . SER A 1 297 ? 31.159 5.380 5.877 1.00 15.00 297 SER X C 1
ATOM 2259 O O . SER A 1 297 ? 31.575 4.246 6.108 1.00 14.51 297 SER X O 1
ATOM 2262 N N . GLY A 1 298 ? 29.880 5.632 5.615 1.00 14.52 298 GLY X N 1
ATOM 2263 C CA . GLY A 1 298 ? 28.856 4.605 5.600 1.00 14.42 298 GLY X CA 1
ATOM 2264 C C . GLY A 1 298 ? 28.538 4.043 4.222 1.00 14.32 298 GLY X C 1
ATOM 2265 O O . GLY A 1 298 ? 27.473 3.440 3.990 1.00 14.92 298 GLY X O 1
ATOM 2266 N N . GLU A 1 299 ? 29.474 4.219 3.293 1.00 14.04 299 GLU X N 1
ATOM 2267 C CA . GLU A 1 299 ? 29.218 3.946 1.889 1.00 14.71 299 GLU X CA 1
ATOM 2268 C C . GLU A 1 299 ? 28.920 2.476 1.559 1.00 15.02 299 GLU X C 1
ATOM 2269 O O . GLU A 1 299 ? 28.336 2.195 0.524 1.00 15.34 299 GLU X O 1
ATOM 2275 N N . ASN A 1 300 ? 29.362 1.566 2.427 1.00 15.40 300 ASN X N 1
ATOM 2276 C CA . ASN A 1 300 ? 29.094 0.135 2.236 1.00 15.84 300 ASN X CA 1
ATOM 2277 C C . ASN A 1 300 ? 27.728 -0.304 2.814 1.00 17.01 300 ASN X C 1
ATOM 2278 O O . ASN A 1 300 ? 27.281 -1.419 2.564 1.00 16.96 300 ASN X O 1
ATOM 2283 N N . TYR A 1 301 ? 27.075 0.573 3.585 1.00 17.56 301 TYR X N 1
ATOM 2284 C CA . TYR A 1 301 ? 25.756 0.270 4.155 1.00 17.65 301 TYR X CA 1
ATOM 2285 C C . TYR A 1 301 ? 24.606 0.601 3.186 1.00 17.62 301 TYR X C 1
ATOM 2286 O O . TYR A 1 301 ? 24.618 1.637 2.518 1.00 17.26 301 TYR X O 1
ATOM 2295 N N . VAL A 1 302 ? 23.613 -0.285 3.110 1.00 16.93 302 VAL X N 1
ATOM 2296 C CA . VAL A 1 302 ? 22.378 -0.048 2.366 1.00 17.20 302 VAL X CA 1
ATOM 2297 C C . VAL A 1 302 ? 21.517 0.985 3.106 1.00 16.95 302 VAL X C 1
ATOM 2298 O O . VAL A 1 302 ? 21.740 1.249 4.285 1.00 17.43 302 VAL X O 1
ATOM 2302 N N . TYR A 1 303 ? 20.560 1.557 2.394 1.00 18.08 303 TYR X N 1
ATOM 2303 C CA . TYR A 1 303 ? 19.624 2.511 2.967 1.00 18.71 303 TYR X CA 1
ATOM 2304 C C . TYR A 1 303 ? 18.963 1.916 4.221 1.00 19.26 303 TYR X C 1
ATOM 2305 O O . TYR A 1 303 ? 18.486 0.779 4.187 1.00 20.24 303 TYR X O 1
ATOM 2314 N N . GLN A 1 304 ? 18.986 2.665 5.324 1.00 19.70 304 GLN X N 1
ATOM 2315 C CA . GLN A 1 304 ? 18.360 2.270 6.600 1.00 20.50 304 GLN X CA 1
ATOM 2316 C C . GLN A 1 304 ? 18.975 1.035 7.265 1.00 21.52 304 GLN X C 1
ATOM 2317 O O . GLN A 1 304 ? 18.336 0.411 8.139 1.00 22.27 304 GLN X O 1
ATOM 2323 N N . ALA A 1 305 ? 20.203 0.692 6.878 1.00 21.26 305 ALA X N 1
ATOM 2324 C CA . ALA A 1 305 ? 20.840 -0.560 7.330 1.00 21.46 305 ALA X CA 1
ATOM 2325 C C . ALA A 1 305 ? 20.523 -0.879 8.791 1.00 21.34 305 ALA X C 1
ATOM 2326 O O . ALA A 1 305 ? 20.916 -0.146 9.695 1.00 20.09 305 ALA X O 1
ATOM 2328 N N . ASN A 1 306 ? 19.859 -2.012 9.011 1.00 22.47 306 ASN X N 1
ATOM 2329 C CA . ASN A 1 306 ? 19.337 -2.353 10.330 1.00 23.14 306 ASN X CA 1
ATOM 2330 C C . ASN A 1 306 ? 20.351 -3.178 11.115 1.00 23.59 306 ASN X C 1
ATOM 2331 O O . ASN A 1 306 ? 20.548 -4.348 10.816 1.00 24.43 306 ASN X O 1
ATOM 2336 N N . ALA A 1 307 ? 20.999 -2.560 12.095 1.00 24.90 307 ALA X N 1
ATOM 2337 C CA . ALA A 1 307 ? 22.070 -3.204 12.876 1.00 25.52 307 ALA X CA 1
ATOM 2338 C C . ALA A 1 307 ? 21.577 -4.300 13.832 1.00 26.66 307 ALA X C 1
ATOM 2339 O O . ALA A 1 307 ? 22.389 -5.0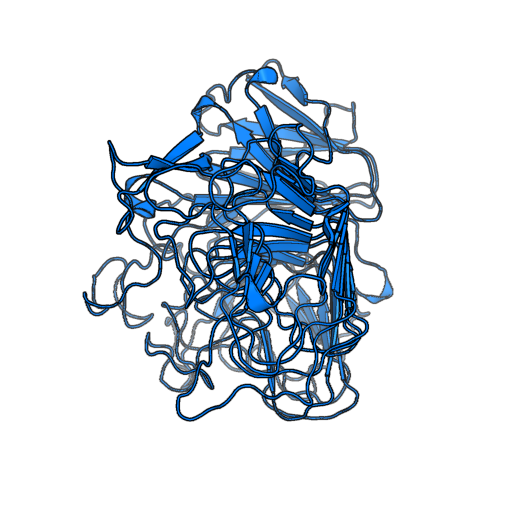07 14.431 1.00 26.77 307 ALA X O 1
ATOM 2341 N N . GLY A 1 308 ? 20.261 -4.402 13.991 1.00 27.25 308 GLY X N 1
ATOM 2342 C CA . GLY A 1 308 ? 19.640 -5.455 14.772 1.00 27.68 308 GLY X CA 1
ATOM 2343 C C . GLY A 1 308 ? 19.021 -6.514 13.885 1.00 28.11 308 GLY X C 1
ATOM 2344 O O . GLY A 1 308 ? 18.332 -7.404 14.387 1.00 28.71 308 GLY X O 1
ATOM 2345 N N . ASP A 1 309 ? 19.258 -6.429 12.572 1.00 28.39 309 ASP X N 1
ATOM 2346 C CA . ASP A 1 309 ? 18.741 -7.401 11.611 1.00 28.58 309 ASP X CA 1
ATOM 2347 C C . ASP A 1 309 ? 19.640 -7.532 10.354 1.00 27.88 309 ASP X C 1
ATOM 2348 O O . ASP A 1 309 ? 19.193 -7.301 9.235 1.00 27.49 309 ASP X O 1
ATOM 2353 N N . ASN A 1 310 ? 20.900 -7.899 10.577 1.00 27.82 310 ASN X N 1
ATOM 2354 C CA . ASN A 1 310 ? 21.851 -8.240 9.501 1.00 27.57 310 ASN X CA 1
ATOM 2355 C C . ASN A 1 310 ? 22.106 -7.095 8.519 1.00 26.44 310 ASN X C 1
ATOM 2356 O O . ASN A 1 310 ? 22.431 -7.332 7.351 1.00 25.55 310 ASN X O 1
ATOM 2361 N N . TYR A 1 311 ? 21.933 -5.865 9.002 1.00 25.34 311 TYR X N 1
ATOM 2362 C CA . TYR A 1 311 ? 22.241 -4.647 8.243 1.00 24.47 311 TYR X CA 1
ATOM 2363 C C . TYR A 1 311 ? 21.507 -4.509 6.896 1.00 24.38 311 TYR X C 1
ATOM 2364 O O . TYR A 1 311 ? 22.019 -3.915 5.951 1.00 24.39 311 TYR X O 1
ATOM 2373 N N . ILE A 1 312 ? 20.283 -5.028 6.834 1.00 24.28 312 ILE X N 1
ATOM 2374 C CA . ILE A 1 312 ? 19.440 -4.944 5.644 1.00 24.57 312 ILE X CA 1
ATOM 2375 C C . ILE A 1 312 ? 18.565 -3.678 5.695 1.00 23.91 312 ILE X C 1
ATOM 2376 O O . ILE A 1 312 ? 18.504 -3.001 6.725 1.00 23.58 312 ILE X O 1
ATOM 2381 N N . ALA A 1 313 ? 17.850 -3.410 4.609 1.00 24.32 313 ALA X N 1
ATOM 2382 C CA . ALA A 1 313 ? 17.210 -2.115 4.385 1.00 24.81 313 ALA X CA 1
ATOM 2383 C C . ALA A 1 313 ? 15.823 -2.027 4.983 1.00 25.08 313 ALA X C 1
ATOM 2384 O O . ALA A 1 313 ? 14.892 -1.624 4.302 1.00 26.75 313 ALA X O 1
ATOM 2386 N N . VAL A 1 314 ? 15.692 -2.400 6.253 1.00 25.97 314 VAL X N 1
ATOM 2387 C CA . VAL A 1 314 ? 14.413 -2.338 6.959 1.00 25.97 314 VAL X CA 1
ATOM 2388 C C . VAL A 1 314 ? 14.526 -1.296 8.049 1.00 25.47 314 VAL X C 1
ATOM 2389 O O . VAL A 1 314 ? 15.361 -1.398 8.942 1.00 25.27 314 VAL X O 1
ATOM 2393 N N . LYS A 1 315 ? 13.687 -0.269 7.967 1.00 25.29 315 LYS X N 1
ATOM 2394 C CA . LYS A 1 315 ? 13.757 0.832 8.899 1.00 25.52 315 LYS X CA 1
ATOM 2395 C C . LYS A 1 315 ? 13.416 0.368 10.297 1.00 25.67 315 LYS X C 1
ATOM 2396 O O . LYS A 1 315 ? 12.395 -0.283 10.491 1.00 25.95 315 LYS X O 1
ATOM 2402 N N . SER A 1 316 ? 14.269 0.712 11.247 1.00 26.55 316 SER X N 1
ATOM 2403 C CA . SER A 1 316 ? 13.923 0.672 12.672 1.00 26.94 316 SER X CA 1
ATOM 2404 C C . SER A 1 316 ? 14.447 1.922 13.348 1.00 27.30 316 SER X C 1
ATOM 2405 O O . SER A 1 316 ? 15.630 2.228 13.266 1.00 26.07 316 SER X O 1
ATOM 2408 N N . ASP A 1 317 ? 13.565 2.649 14.035 1.00 27.50 317 ASP X N 1
ATOM 2409 C CA . ASP A 1 317 ? 13.981 3.830 14.766 1.00 27.96 317 ASP X CA 1
ATOM 2410 C C . ASP A 1 317 ? 14.981 3.499 15.864 1.00 27.56 317 ASP X C 1
ATOM 2411 O O . ASP A 1 317 ? 15.863 4.299 16.159 1.00 27.47 317 ASP X O 1
ATOM 2416 N N . SER A 1 318 ? 14.867 2.315 16.459 1.00 27.29 318 SER X N 1
ATOM 2417 C CA . SER A 1 318 ? 15.766 1.950 17.541 1.00 27.54 318 SER X CA 1
ATOM 2418 C C . SER A 1 318 ? 17.073 1.295 17.076 1.00 26.92 318 SER X C 1
ATOM 2419 O O . SER A 1 318 ? 18.085 1.514 17.711 1.00 27.69 318 SER X O 1
ATOM 2422 N N . THR A 1 319 ? 17.053 0.499 16.008 1.00 26.54 319 THR X N 1
ATOM 2423 C CA . THR A 1 319 ? 18.254 -0.267 15.627 1.00 26.00 319 THR X CA 1
ATOM 2424 C C . THR A 1 319 ? 18.853 -0.004 14.243 1.00 25.42 319 THR X C 1
ATOM 2425 O O . THR A 1 319 ? 19.835 -0.645 13.907 1.00 25.63 319 THR X O 1
ATOM 2429 N N . SER A 1 320 ? 18.288 0.899 13.445 1.00 24.76 320 SER X N 1
ATOM 2430 C CA . SER A 1 320 ? 18.948 1.255 12.186 1.00 23.63 320 SER X CA 1
ATOM 2431 C C . SER A 1 320 ? 20.203 2.024 12.546 1.00 23.05 320 SER X C 1
ATOM 2432 O O . SER A 1 320 ? 20.266 2.749 13.541 1.00 22.26 320 SER X O 1
ATOM 2435 N N . LEU A 1 321 ? 21.224 1.854 11.716 1.00 21.96 321 LEU X N 1
ATOM 2436 C CA . LEU A 1 321 ? 22.568 2.188 12.091 1.00 21.96 321 LEU X CA 1
ATOM 2437 C C . LEU A 1 321 ? 22.843 3.698 12.028 1.00 21.67 321 LEU X C 1
ATOM 2438 O O . LEU A 1 321 ? 22.603 4.324 10.988 1.00 21.90 321 LEU X O 1
ATOM 2443 N N . ARG A 1 322 ? 23.291 4.245 13.154 1.00 20.99 322 ARG X N 1
ATOM 2444 C CA . ARG A 1 322 ? 23.872 5.587 13.253 1.00 20.93 322 ARG X CA 1
ATOM 2445 C C . ARG A 1 322 ? 25.365 5.543 12.985 1.00 20.65 322 ARG X C 1
ATOM 2446 O O . ARG A 1 322 ? 26.030 4.543 13.275 1.00 20.72 322 ARG X O 1
ATOM 2454 N N . MET A 1 323 ? 25.915 6.651 12.496 1.00 20.00 323 MET X N 1
ATOM 2455 C CA . MET A 1 323 ? 27.357 6.766 12.335 1.00 19.14 323 MET X CA 1
ATOM 2456 C C . MET A 1 323 ? 28.059 6.910 13.690 1.00 19.72 323 MET X C 1
ATOM 2457 O O . MET A 1 323 ? 29.143 6.383 13.899 1.00 19.13 323 MET X O 1
ATOM 2462 N N . TRP A 1 324 ? 27.432 7.637 14.611 1.00 19.75 324 TRP X N 1
ATOM 2463 C CA . TRP A 1 324 ? 27.947 7.841 15.962 1.00 20.49 324 TRP X CA 1
ATOM 2464 C C . TRP A 1 324 ? 26.811 7.472 16.886 1.00 21.30 324 TRP X C 1
ATOM 2465 O O . TRP A 1 324 ? 25.731 8.059 16.802 1.00 20.74 324 TRP X O 1
ATOM 2476 N N . TRP A 1 325 ? 27.041 6.493 17.757 1.00 21.69 325 TRP X N 1
ATOM 2477 C CA . TRP A 1 325 ? 25.940 5.812 18.432 1.00 22.75 325 TRP X CA 1
ATOM 2478 C C . TRP A 1 325 ? 26.324 5.504 19.870 1.00 24.05 325 TRP X C 1
ATOM 2479 O O . TRP A 1 325 ? 27.501 5.378 20.202 1.00 24.11 325 TRP X O 1
ATOM 2490 N N . HIS A 1 326 ? 25.308 5.434 20.721 1.00 25.79 326 HIS X N 1
ATOM 2491 C CA . HIS A 1 326 ? 25.471 4.987 22.108 1.00 26.61 326 HIS X CA 1
ATOM 2492 C C . HIS A 1 326 ? 24.099 4.507 22.545 1.00 27.94 326 HIS X C 1
ATOM 2493 O O . HIS A 1 326 ? 23.085 5.144 22.245 1.00 28.19 326 HIS X O 1
ATOM 2500 N N . ASN A 1 327 ? 24.041 3.354 23.199 1.00 29.16 327 ASN X N 1
ATOM 2501 C CA . ASN A 1 327 ? 22.772 2.853 23.723 1.00 30.39 327 ASN X CA 1
ATOM 2502 C C . ASN A 1 327 ? 22.876 2.454 25.192 1.00 31.20 327 ASN X C 1
ATOM 2503 O O . ASN A 1 327 ? 22.037 1.714 25.686 1.00 32.64 327 ASN X O 1
ATOM 2508 N N . ASN A 1 328 ? 23.883 2.970 25.882 1.00 32.60 328 ASN X N 1
ATOM 2509 C CA . ASN A 1 328 ? 24.186 2.509 27.231 1.00 33.73 328 ASN X CA 1
ATOM 2510 C C . ASN A 1 328 ? 24.528 3.605 28.203 1.00 34.81 328 ASN X C 1
ATOM 2511 O O . ASN A 1 328 ? 25.580 3.608 28.846 1.00 34.55 328 ASN X O 1
ATOM 2516 N N . LEU A 1 329 ? 23.613 4.572 28.271 1.00 36.48 329 LEU X N 1
ATOM 2517 C CA . LEU A 1 329 ? 23.259 5.188 29.549 1.00 37.43 329 LEU X CA 1
ATOM 2518 C C . LEU A 1 329 ? 24.451 5.961 30.108 1.00 37.71 329 LEU X C 1
ATOM 2519 O O . LEU A 1 329 ? 25.206 6.570 29.334 1.00 38.93 329 LEU X O 1
ATOM 2524 N N . GLY A 1 330 ? 24.642 5.892 31.421 1.00 38.36 330 GLY X N 1
ATOM 2525 C CA . GLY A 1 330 ? 25.648 6.670 32.130 1.00 38.33 330 GLY X CA 1
ATOM 2526 C C . GLY A 1 330 ? 24.955 7.826 32.830 1.00 38.47 330 GLY X C 1
ATOM 2527 O O . GLY A 1 330 ? 23.895 7.645 33.429 1.00 39.20 330 GLY X O 1
ATOM 2528 N N . GLY A 1 331 ? 25.549 9.013 32.727 1.00 37.75 331 GLY X N 1
ATOM 2529 C CA . GLY A 1 331 ? 24.999 10.228 33.302 1.00 37.20 331 GLY X CA 1
ATOM 2530 C C . GLY A 1 331 ? 26.117 11.234 33.466 1.00 36.98 331 GLY X C 1
ATOM 2531 O O . GLY A 1 331 ? 27.253 10.860 33.756 1.00 37.68 331 GLY X O 1
ATOM 2532 N N . GLY A 1 332 ? 25.815 12.508 33.281 1.00 36.43 332 GLY X N 1
ATOM 2533 C CA . GLY A 1 332 ? 26.848 13.528 33.311 1.00 36.26 332 GLY X CA 1
ATOM 2534 C C . GLY A 1 332 ? 27.971 13.197 32.337 1.00 35.78 332 GLY X C 1
ATOM 2535 O O . GLY A 1 332 ? 29.151 13.169 32.709 1.00 36.53 332 GLY X O 1
ATOM 2536 N N . GLN A 1 333 ? 27.588 12.926 31.091 1.00 34.86 333 GLN X N 1
ATOM 2537 C CA . GLN A 1 333 ? 28.538 12.622 30.024 1.00 33.97 333 GLN X CA 1
ATOM 2538 C C . GLN A 1 333 ? 28.513 13.741 28.991 1.00 32.92 333 GLN X C 1
ATOM 2539 O O . GLN A 1 333 ? 27.484 14.382 28.800 1.00 32.80 333 GLN X O 1
ATOM 2545 N N . THR A 1 334 ? 29.660 13.983 28.360 1.00 31.61 334 THR X N 1
ATOM 2546 C CA . THR A 1 334 ? 29.787 14.935 27.263 1.00 30.33 334 THR X CA 1
ATOM 2547 C C . THR A 1 334 ? 30.501 14.228 26.110 1.00 29.60 334 THR X C 1
ATOM 2548 O O . THR A 1 334 ? 31.522 13.576 26.327 1.00 28.78 334 THR X O 1
ATOM 2552 N N . TRP A 1 335 ? 29.948 14.342 24.902 1.00 27.79 335 TRP X N 1
ATOM 2553 C CA . TRP A 1 335 ? 30.629 13.898 23.685 1.00 26.91 335 TRP X CA 1
ATOM 2554 C C . TRP A 1 335 ? 31.403 15.070 23.136 1.00 26.32 335 TR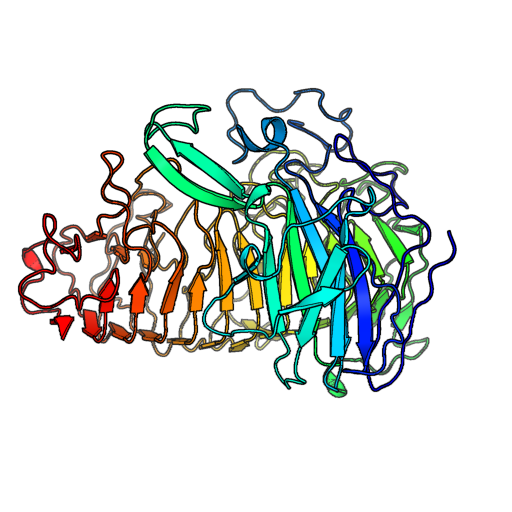P X C 1
ATOM 2555 O O . TRP A 1 335 ? 30.828 16.117 22.878 1.00 25.92 335 TRP X O 1
ATOM 2566 N N . TYR A 1 336 ? 32.710 14.898 22.964 1.00 25.37 336 TYR X N 1
ATOM 2567 C CA . TYR A 1 336 ? 33.555 15.891 22.334 1.00 25.38 336 TYR X CA 1
ATOM 2568 C C . TYR A 1 336 ? 33.847 15.441 20.895 1.00 24.67 336 TYR X C 1
ATOM 2569 O O . TYR A 1 336 ? 34.584 14.494 20.700 1.00 24.90 336 TYR X O 1
ATOM 2578 N N . CYS A 1 337 ? 33.241 16.111 19.910 1.00 22.85 337 CYS X N 1
ATOM 2579 C CA . CYS A 1 337 ? 33.446 15.814 18.485 1.00 22.42 337 CYS X CA 1
ATOM 2580 C C . CYS A 1 337 ? 34.134 17.005 17.819 1.00 21.73 337 CYS X C 1
ATOM 2581 O O . CYS A 1 337 ? 33.507 18.035 17.588 1.00 21.16 337 CYS X O 1
ATOM 2584 N N . VAL A 1 338 ? 35.432 16.877 17.538 1.00 20.88 338 VAL X N 1
ATOM 2585 C CA . VAL A 1 338 ? 36.228 17.972 17.015 1.00 21.18 338 VAL X CA 1
ATOM 2586 C C . VAL A 1 338 ? 37.072 17.448 15.858 1.00 20.22 338 VAL X C 1
ATOM 2587 O O . VAL A 1 338 ? 38.056 16.741 16.071 1.00 19.68 338 VAL X O 1
ATOM 2591 N N . GLY A 1 339 ? 36.660 17.768 14.637 1.00 19.00 339 GLY X N 1
ATOM 2592 C CA . GLY A 1 339 ? 37.458 17.455 13.460 1.00 18.05 339 GLY X CA 1
ATOM 2593 C C . GLY A 1 339 ? 36.887 16.503 12.421 1.00 17.11 339 GLY X C 1
ATOM 2594 O O . GLY A 1 339 ? 37.138 16.735 11.233 1.00 17.03 339 GLY X O 1
ATOM 2595 N N . PRO A 1 340 ? 36.218 15.412 12.811 1.00 16.50 340 PRO X N 1
ATOM 2596 C CA . PRO A 1 340 ? 35.804 14.396 11.833 1.00 15.90 340 PRO X CA 1
ATOM 2597 C C . PRO A 1 340 ? 34.889 14.857 10.714 1.00 16.04 340 PRO X C 1
ATOM 2598 O O . PRO A 1 340 ? 34.156 15.842 10.831 1.00 15.50 340 PRO X O 1
ATOM 2602 N N . THR A 1 341 ? 34.954 14.092 9.638 1.00 16.43 341 THR X N 1
ATOM 2603 C CA . THR A 1 341 ? 34.011 14.159 8.536 1.00 16.07 341 THR X CA 1
ATOM 2604 C C . THR A 1 341 ? 33.298 12.817 8.459 1.00 16.39 341 THR X C 1
ATOM 2605 O O . THR A 1 341 ? 33.945 11.773 8.481 1.00 16.75 341 THR X O 1
ATOM 2609 N N . ILE A 1 342 ? 31.971 12.834 8.352 1.00 15.54 342 ILE X N 1
ATOM 2610 C CA . ILE A 1 342 ? 31.247 11.631 7.969 1.00 15.40 342 ILE X CA 1
ATOM 2611 C C . ILE A 1 342 ? 30.796 11.722 6.524 1.00 14.98 342 ILE X C 1
ATOM 2612 O O . ILE A 1 342 ? 30.421 12.779 6.048 1.00 14.05 342 ILE X O 1
ATOM 2617 N N . ASN A 1 343 ? 30.815 10.581 5.845 1.00 14.39 343 ASN X N 1
ATOM 2618 C CA . ASN A 1 343 ? 30.421 10.474 4.451 1.00 14.44 343 ASN X CA 1
ATOM 2619 C C . ASN A 1 343 ? 29.360 9.390 4.335 1.00 14.47 343 ASN X C 1
ATOM 2620 O O . ASN A 1 343 ? 29.451 8.361 5.011 1.00 14.92 343 ASN X O 1
ATOM 2625 N N . ALA A 1 344 ? 28.379 9.608 3.469 1.00 13.98 344 ALA X N 1
ATOM 2626 C CA . ALA A 1 344 ? 27.444 8.565 3.038 1.00 13.99 344 ALA X CA 1
ATOM 2627 C C . ALA A 1 344 ? 26.767 7.808 4.192 1.00 14.54 344 ALA X C 1
ATOM 2628 O O . ALA A 1 344 ? 26.808 6.590 4.251 1.00 14.27 344 ALA X O 1
ATOM 2630 N N . PRO A 1 345 ? 26.118 8.523 5.105 1.00 14.40 345 PRO X N 1
ATOM 2631 C CA . PRO A 1 345 ? 25.355 7.855 6.161 1.00 15.05 345 PRO X CA 1
ATOM 2632 C C . PRO A 1 345 ? 24.132 7.117 5.582 1.00 14.83 345 PRO X C 1
ATOM 2633 O O . PRO A 1 345 ? 23.436 7.643 4.704 1.00 15.14 345 PRO X O 1
ATOM 2637 N N . PRO A 1 346 ? 23.873 5.885 6.037 1.00 15.61 346 PRO X N 1
ATOM 2638 C CA . PRO A 1 346 ? 22.695 5.142 5.602 1.00 15.74 346 PRO X CA 1
ATOM 2639 C C . PRO A 1 346 ? 21.400 5.564 6.319 1.00 16.34 346 PRO X C 1
ATOM 2640 O O . PRO A 1 346 ? 20.328 5.242 5.831 1.00 17.07 346 PRO X O 1
ATOM 2644 N N . PHE A 1 347 ? 21.529 6.270 7.434 1.00 17.37 347 PHE X N 1
ATOM 2645 C CA . PHE A 1 347 ? 20.381 6.614 8.278 1.00 18.08 347 PHE X CA 1
ATOM 2646 C C . PHE A 1 347 ? 20.640 7.899 9.099 1.00 18.52 347 PHE X C 1
ATOM 2647 O O . PHE A 1 347 ? 21.517 8.717 8.773 1.00 17.73 347 PHE X O 1
ATOM 2655 N N . ASN A 1 348 ? 19.882 8.098 10.173 1.00 19.18 348 ASN X N 1
ATOM 2656 C CA . ASN A 1 348 ? 20.149 9.181 11.092 1.00 19.88 348 ASN X CA 1
ATOM 2657 C C . ASN A 1 348 ? 21.624 9.127 11.488 1.00 19.91 348 ASN X C 1
ATOM 2658 O O . ASN A 1 348 ? 22.175 8.041 11.711 1.00 20.31 348 ASN X O 1
ATOM 2663 N N . THR A 1 349 ? 22.292 10.268 11.567 1.00 18.99 349 THR X N 1
ATOM 2664 C CA . THR A 1 349 ? 23.753 10.231 11.755 1.00 18.73 349 THR X CA 1
ATOM 2665 C C . THR A 1 349 ? 24.222 10.029 13.192 1.00 19.09 349 THR X C 1
ATOM 2666 O O . THR A 1 349 ? 25.304 9.505 13.401 1.00 19.79 349 THR X O 1
ATOM 2670 N N . MET A 1 350 ? 23.455 10.487 14.175 1.00 19.89 350 MET X N 1
ATOM 2671 C CA . MET A 1 350 ? 23.908 10.384 15.562 1.00 19.50 350 MET X CA 1
ATOM 2672 C C . MET A 1 350 ? 22.748 10.305 16.548 1.00 20.21 350 MET X C 1
ATOM 2673 O O . MET A 1 350 ? 21.792 11.071 16.447 1.00 19.14 350 MET X O 1
ATOM 2678 N N . ASP A 1 351 ? 22.862 9.391 17.514 1.00 20.98 351 ASP X N 1
ATOM 2679 C CA . ASP A 1 351 ? 21.928 9.300 18.643 1.00 21.99 351 ASP X CA 1
ATOM 2680 C C . ASP A 1 351 ? 22.647 8.662 19.824 1.00 22.99 351 ASP X C 1
ATOM 2681 O O . ASP A 1 351 ? 23.302 7.628 19.663 1.00 22.82 351 ASP X O 1
ATOM 2686 N N . PHE A 1 352 ? 22.554 9.281 20.997 1.00 24.12 352 PHE X N 1
ATOM 2687 C CA . PHE A 1 352 ? 23.067 8.684 22.226 1.00 24.96 352 PHE X CA 1
ATOM 2688 C C . PHE A 1 352 ? 21.878 8.435 23.172 1.00 27.11 352 PHE X C 1
ATOM 2689 O O . PHE A 1 352 ? 21.256 9.387 23.655 1.00 27.02 352 PHE X O 1
ATOM 2697 N N . ASN A 1 353 ? 21.576 7.156 23.404 1.00 28.95 353 ASN X N 1
ATOM 2698 C CA . ASN A 1 353 ? 20.403 6.709 24.162 1.00 30.20 353 ASN X CA 1
ATOM 2699 C C . ASN A 1 353 ? 20.761 6.097 25.516 1.00 31.54 353 ASN X C 1
ATOM 2700 O O . ASN A 1 353 ? 21.917 5.712 25.757 1.00 31.20 353 ASN X O 1
ATOM 2705 N N . GLY A 1 354 ? 19.751 5.997 26.388 1.00 32.31 354 GLY X N 1
ATOM 2706 C CA . GLY A 1 354 ? 19.856 5.222 27.619 1.00 32.99 354 GLY X CA 1
ATOM 2707 C C . GLY A 1 354 ? 19.572 5.995 28.895 1.00 33.42 354 GLY X C 1
ATOM 2708 O O . GLY A 1 354 ? 18.926 5.471 29.808 1.00 34.14 354 GLY X O 1
ATOM 2709 N N . ASN A 1 355 ? 20.126 7.199 28.987 1.00 33.41 355 ASN X N 1
ATOM 2710 C CA . ASN A 1 355 ? 19.808 8.154 30.041 1.00 33.38 355 ASN X CA 1
ATOM 2711 C C . ASN A 1 355 ? 19.486 9.489 29.366 1.00 33.57 355 ASN X C 1
ATOM 2712 O O . ASN A 1 355 ? 19.683 9.655 28.146 1.00 33.51 355 ASN X O 1
ATOM 2717 N N . SER A 1 356 ? 18.994 10.437 30.156 1.00 33.19 356 SER X N 1
ATOM 2718 C CA . SER A 1 356 ? 18.727 11.790 29.678 1.00 32.97 356 SER X CA 1
ATOM 2719 C C . SER A 1 356 ? 19.968 12.656 29.853 1.00 32.12 356 SER X C 1
ATOM 2720 O O . SER A 1 356 ? 20.083 13.714 29.240 1.00 32.22 356 SER X O 1
ATOM 2723 N N . GLY A 1 357 ? 20.902 12.210 30.691 1.00 31.90 357 GLY X N 1
ATOM 2724 C CA . GLY A 1 357 ? 22.105 12.970 30.969 1.00 31.28 357 GLY X CA 1
ATOM 2725 C C . GLY A 1 357 ? 23.158 12.852 29.881 1.00 31.33 357 GLY X C 1
ATOM 2726 O O . GLY A 1 357 ? 23.981 11.926 29.904 1.00 31.63 357 GLY X O 1
ATOM 2727 N N . ILE A 1 358 ? 23.141 13.808 28.950 1.00 30.33 358 ILE X N 1
ATOM 2728 C CA . ILE A 1 358 ? 24.079 13.845 27.820 1.00 29.61 358 ILE X CA 1
ATOM 2729 C C . ILE A 1 358 ? 24.143 15.252 27.206 1.00 28.94 358 ILE X C 1
ATOM 2730 O O . ILE A 1 358 ? 23.146 15.966 27.149 1.00 28.75 358 ILE X O 1
ATOM 2735 N N . SER A 1 359 ? 25.338 15.657 26.798 1.00 28.24 359 SER X N 1
ATOM 2736 C CA . SER A 1 359 ? 25.555 16.889 26.031 1.00 27.43 359 SER X CA 1
ATOM 2737 C C . SER A 1 359 ? 26.682 16.629 25.038 1.00 26.68 359 SER X C 1
ATOM 2738 O O . SER A 1 359 ? 27.315 15.571 25.097 1.00 27.02 359 SER X O 1
ATOM 2741 N N . SER A 1 360 ? 26.910 17.565 24.122 1.00 25.64 360 SER X N 1
ATOM 2742 C CA . SER A 1 360 ? 28.008 17.456 23.154 1.00 24.92 360 SER X CA 1
ATOM 2743 C C . SER A 1 360 ? 28.675 18.798 22.928 1.00 24.62 360 SER X C 1
ATOM 2744 O O . SER A 1 360 ? 28.019 19.849 22.955 1.00 24.41 360 SER X O 1
ATOM 2747 N N . GLN A 1 361 ? 29.986 18.770 22.708 1.00 23.84 361 GLN X N 1
ATOM 2748 C CA . GLN A 1 361 ? 30.726 19.902 22.201 1.00 23.66 361 GLN X CA 1
ATOM 2749 C C . GLN A 1 361 ? 31.152 19.475 20.803 1.00 23.27 361 GLN X C 1
ATOM 2750 O O . GLN A 1 361 ? 32.015 18.623 20.676 1.00 23.34 361 GLN X O 1
ATOM 2756 N N . ILE A 1 362 ? 30.504 20.031 19.777 1.00 21.63 362 ILE X N 1
ATOM 2757 C CA . ILE A 1 362 ? 30.720 19.644 18.372 1.00 21.09 362 ILE X CA 1
ATOM 2758 C C . ILE A 1 362 ? 31.324 20.818 17.625 1.00 20.45 362 ILE X C 1
ATOM 2759 O O . ILE A 1 362 ? 30.746 21.884 17.581 1.00 19.62 362 ILE X O 1
ATOM 2764 N N . SER A 1 363 ? 32.507 20.645 17.039 1.00 19.39 363 SER X N 1
ATOM 2765 C CA . SER A 1 363 ? 33.079 21.693 16.208 1.00 19.29 363 SER X CA 1
ATOM 2766 C C . SER A 1 363 ? 33.964 21.122 15.115 1.00 18.20 363 SER X C 1
ATOM 2767 O O . SER A 1 363 ? 34.444 19.998 15.222 1.00 18.36 363 SER X O 1
ATOM 2770 N N . ASP A 1 364 ? 34.153 21.919 14.074 1.00 17.90 364 ASP X N 1
ATOM 2771 C CA . ASP A 1 364 ? 35.004 21.555 12.949 1.00 17.92 364 ASP X CA 1
ATOM 2772 C C . ASP A 1 364 ? 34.578 20.165 12.499 1.00 17.22 364 ASP X C 1
ATOM 2773 O O . ASP A 1 364 ? 35.370 19.225 12.418 1.00 17.52 364 ASP X O 1
ATOM 2778 N N . TYR A 1 365 ? 33.287 20.045 12.229 1.00 16.99 365 TYR X N 1
ATOM 2779 C CA . TYR A 1 365 ? 32.654 18.758 12.000 1.00 16.17 365 TYR X CA 1
ATOM 2780 C C . TYR A 1 365 ? 31.828 18.840 10.725 1.00 16.24 365 TYR X C 1
ATOM 2781 O O . TYR A 1 365 ? 31.016 19.751 10.548 1.00 15.34 365 TYR X O 1
ATOM 2790 N N . LYS A 1 366 ? 32.060 17.877 9.835 1.00 15.39 366 LYS X N 1
ATOM 2791 C CA . LYS A 1 366 ? 31.530 17.912 8.475 1.00 15.24 366 LYS X CA 1
ATOM 2792 C C . LYS A 1 366 ? 30.730 16.655 8.135 1.00 15.27 366 LYS X C 1
ATOM 2793 O O . LYS A 1 366 ? 31.037 15.569 8.608 1.00 14.79 366 LYS X O 1
ATOM 2799 N N . GLN A 1 367 ? 29.693 16.818 7.313 1.00 14.17 367 GLN X N 1
ATOM 2800 C CA . GLN A 1 367 ? 28.872 15.707 6.822 1.00 14.79 367 GLN X CA 1
ATOM 2801 C C . GLN A 1 367 ? 28.637 15.892 5.320 1.00 14.06 367 GLN X C 1
ATOM 2802 O O . GLN A 1 367 ? 28.118 16.925 4.884 1.00 14.14 367 GLN X O 1
ATOM 2808 N N . VAL A 1 368 ? 29.047 14.903 4.535 1.00 12.80 368 VAL X N 1
ATOM 2809 C CA . VAL A 1 368 ? 28.996 14.975 3.080 1.00 12.52 368 VAL X CA 1
ATOM 2810 C C . VAL A 1 368 ? 28.374 13.706 2.491 1.00 12.43 368 VAL X C 1
ATOM 2811 O O . VAL A 1 368 ? 28.347 12.660 3.130 1.00 12.14 368 VAL X O 1
ATOM 2815 N N . GLY A 1 369 ? 27.880 13.806 1.256 1.00 12.64 369 GLY X N 1
ATOM 2816 C CA . GLY A 1 369 ? 27.357 12.665 0.532 1.00 13.35 369 GLY X CA 1
ATOM 2817 C C . GLY A 1 369 ? 26.123 12.029 1.137 1.00 13.20 369 GLY X C 1
ATOM 2818 O O . GLY A 1 369 ? 25.928 10.819 1.028 1.00 13.26 369 GLY X O 1
ATOM 2819 N N . ALA A 1 370 ? 25.300 12.853 1.782 1.00 13.57 370 ALA X N 1
ATOM 2820 C CA . ALA A 1 370 ? 24.103 12.418 2.486 1.00 14.06 370 ALA X CA 1
ATOM 2821 C C . ALA A 1 370 ? 22.861 12.536 1.603 1.00 14.56 370 ALA X C 1
ATOM 2822 O O . ALA A 1 370 ? 21.952 13.334 1.869 1.00 15.17 370 ALA X O 1
ATOM 2824 N N . PHE A 1 371 ? 22.812 11.720 0.552 1.00 13.99 371 PHE X N 1
ATOM 2825 C CA . PHE A 1 371 ? 21.765 11.819 -0.470 1.00 13.45 371 PHE X CA 1
ATOM 2826 C C . PHE A 1 371 ? 20.498 11.068 -0.070 1.00 13.57 371 PHE X C 1
ATOM 2827 O O . PHE A 1 371 ? 19.429 11.338 -0.610 1.00 13.25 371 PHE X O 1
ATOM 2835 N N . PHE A 1 372 ? 20.638 10.095 0.834 1.00 14.45 372 PHE X N 1
ATOM 2836 C CA . PHE A 1 372 ? 19.494 9.296 1.297 1.00 14.78 372 PHE X CA 1
ATOM 2837 C C . PHE A 1 372 ? 18.546 10.128 2.171 1.00 14.89 372 PHE X C 1
ATOM 2838 O O . PHE A 1 372 ? 18.999 11.010 2.906 1.00 14.32 372 PHE X O 1
ATOM 2846 N N . PHE A 1 373 ? 17.248 9.819 2.136 1.00 15.19 373 PHE X N 1
ATOM 2847 C CA . PHE A 1 373 ? 16.341 10.310 3.175 1.00 15.25 373 PHE X CA 1
ATOM 2848 C C . PHE A 1 373 ? 16.870 9.924 4.555 1.00 15.54 373 PHE X C 1
ATOM 2849 O O . PHE A 1 373 ? 17.661 8.982 4.710 1.00 14.97 373 PHE X O 1
ATOM 2857 N N . GLN A 1 374 ? 16.425 10.658 5.566 1.00 15.95 374 GLN X N 1
ATOM 2858 C CA . GLN A 1 374 ? 16.664 10.321 6.971 1.00 16.29 374 GLN X CA 1
ATOM 2859 C C . GLN A 1 374 ? 18.097 10.572 7.447 1.00 16.33 374 GLN X C 1
ATOM 2860 O O . GLN A 1 374 ? 18.466 10.184 8.548 1.00 16.57 374 GLN X O 1
ATOM 2866 N N . THR A 1 375 ? 18.878 11.302 6.657 1.00 16.12 375 THR X N 1
ATOM 2867 C CA . THR A 1 375 ? 20.259 11.600 6.996 1.00 16.46 375 THR X CA 1
ATOM 2868 C C . THR A 1 375 ? 20.355 12.900 7.788 1.00 17.43 375 THR X C 1
ATOM 2869 O O . THR A 1 375 ? 20.995 13.879 7.377 1.00 18.46 375 THR X O 1
ATOM 2873 N N . ASP A 1 376 ? 19.716 12.921 8.954 1.00 18.50 376 ASP X N 1
ATOM 2874 C CA . ASP A 1 376 ? 19.664 14.171 9.694 1.00 19.30 376 ASP X CA 1
ATOM 2875 C C . ASP A 1 376 ? 20.993 14.507 10.298 1.00 18.77 376 ASP X C 1
ATOM 2876 O O . ASP A 1 376 ? 21.858 13.658 10.403 1.00 19.63 376 ASP X O 1
ATOM 2881 N N . GLY A 1 377 ? 21.155 15.762 10.686 1.00 18.08 377 GLY X N 1
ATOM 2882 C CA . GLY A 1 377 ? 22.278 16.161 11.505 1.00 17.11 377 GLY X CA 1
ATOM 2883 C C . GLY A 1 377 ? 22.256 15.491 12.868 1.00 17.46 377 GLY X C 1
ATOM 2884 O O . GLY A 1 377 ? 21.302 14.789 13.224 1.00 17.49 377 GLY X O 1
ATOM 2885 N N . PRO A 1 378 ? 23.295 15.748 13.647 1.00 17.86 378 PRO X N 1
ATOM 2886 C CA . PRO A 1 378 ? 23.412 15.156 14.981 1.00 18.60 378 PRO X CA 1
ATOM 2887 C C . PRO A 1 378 ? 22.385 15.742 15.946 1.00 19.26 378 PRO X C 1
ATOM 2888 O O . PRO A 1 378 ? 21.942 16.866 15.769 1.00 18.99 378 PRO X O 1
ATOM 2892 N N . GLU A 1 379 ? 22.001 14.967 16.948 1.00 20.12 379 GLU X N 1
ATOM 2893 C CA . GLU A 1 379 ? 21.149 15.495 18.005 1.00 20.67 379 GLU X CA 1
ATOM 2894 C C . GLU A 1 379 ? 21.867 16.659 18.688 1.00 20.84 379 GLU X C 1
ATOM 2895 O O . GLU A 1 379 ? 23.097 16.720 18.758 1.00 21.18 379 GLU X O 1
ATOM 2901 N N . ILE A 1 380 ? 21.075 17.617 19.153 1.00 21.08 380 ILE X N 1
ATOM 2902 C CA . ILE A 1 380 ? 21.565 18.804 19.821 1.00 21.02 380 ILE X CA 1
ATOM 2903 C C . ILE A 1 380 ? 21.088 18.712 21.265 1.00 21.17 380 ILE X C 1
ATOM 2904 O O . ILE A 1 380 ? 20.102 19.340 21.660 1.00 21.03 380 ILE X O 1
ATOM 2909 N N . TYR A 1 381 ? 21.804 17.899 22.035 1.00 21.22 381 TYR X N 1
ATOM 2910 C CA . TYR A 1 381 ? 21.435 17.586 23.410 1.00 21.29 381 TYR X CA 1
ATOM 2911 C C . TYR A 1 381 ? 21.553 18.818 24.312 1.00 21.58 381 TYR X C 1
ATOM 2912 O O . TYR A 1 381 ? 22.171 19.814 23.947 1.00 21.00 381 TYR X O 1
ATOM 2921 N N . PRO A 1 382 ? 20.941 18.778 25.500 1.00 22.19 382 PRO X N 1
ATOM 2922 C CA . PRO A 1 382 ? 20.948 19.946 26.389 1.00 22.93 382 PRO X CA 1
ATOM 2923 C C . PRO A 1 382 ? 22.326 20.581 26.591 1.00 22.78 382 PRO X C 1
ATOM 2924 O O . PRO A 1 382 ? 23.312 19.863 26.794 1.00 24.14 382 PRO X O 1
ATOM 2928 N N . ASN A 1 383 ? 22.378 21.912 26.517 1.00 22.87 383 ASN X N 1
ATOM 2929 C CA . ASN A 1 383 ? 23.569 22.728 26.722 1.00 23.09 383 ASN X CA 1
ATOM 2930 C C . ASN A 1 383 ? 24.733 22.456 25.755 1.00 22.58 383 ASN X C 1
ATOM 2931 O O . ASN A 1 383 ? 25.850 22.896 25.997 1.00 23.64 383 ASN X O 1
ATOM 2936 N N . SER A 1 384 ? 24.438 21.806 24.630 1.00 22.65 384 SER X N 1
ATOM 2937 C CA . SER A 1 384 ? 25.464 21.525 23.613 1.00 22.25 384 SER X CA 1
ATOM 2938 C C . SER A 1 384 ? 26.006 22.834 23.047 1.00 22.43 384 SER X C 1
ATOM 2939 O O . SER A 1 384 ? 25.279 23.825 22.955 1.00 22.15 384 SER X O 1
ATOM 2942 N N . VAL A 1 385 ? 27.284 22.842 22.672 1.00 21.50 385 VAL X N 1
ATOM 2943 C CA . VAL A 1 385 ? 27.894 23.973 21.990 1.00 21.85 385 VAL X CA 1
ATOM 2944 C C . VAL A 1 385 ? 28.379 23.448 20.645 1.00 21.21 385 VAL X C 1
ATOM 2945 O O . VAL A 1 385 ? 29.270 22.615 20.582 1.00 20.81 385 VAL X O 1
ATOM 2949 N N . VAL A 1 386 ? 27.748 23.924 19.585 1.00 20.52 386 VAL X N 1
ATOM 2950 C CA . VAL A 1 386 ? 28.085 23.521 18.227 1.00 19.96 386 VAL X CA 1
ATOM 2951 C C . VAL A 1 386 ? 28.620 24.733 17.486 1.00 19.51 386 VAL X C 1
ATOM 2952 O O . VAL A 1 386 ? 27.992 25.785 17.494 1.00 19.76 386 VAL X O 1
ATOM 2956 N N . HIS A 1 387 ? 29.781 24.608 16.842 1.00 18.54 387 HIS X N 1
ATOM 2957 C CA . HIS A 1 387 ? 30.273 25.701 16.016 1.00 18.74 387 HIS X CA 1
ATOM 2958 C C . HIS A 1 387 ? 31.128 25.232 14.845 1.00 18.62 387 HIS X C 1
ATOM 2959 O O . HIS A 1 387 ? 31.839 24.243 14.951 1.00 18.66 387 HIS X O 1
ATOM 2966 N N . ASP A 1 388 ? 31.030 25.961 13.742 1.00 18.01 388 ASP X N 1
ATOM 2967 C CA . ASP A 1 388 ? 31.882 25.734 12.574 1.00 17.83 388 ASP X CA 1
ATOM 2968 C C . ASP A 1 388 ? 31.661 24.344 12.002 1.00 17.64 388 ASP X C 1
ATOM 2969 O O . ASP A 1 388 ? 32.543 23.476 12.044 1.00 17.32 388 ASP X O 1
ATOM 2974 N N . VAL A 1 389 ? 30.460 24.166 11.463 1.00 16.34 389 VAL X N 1
ATOM 2975 C CA . VAL A 1 389 ? 30.051 22.903 10.865 1.00 16.36 389 VAL X CA 1
ATOM 2976 C C . VAL A 1 389 ? 29.593 23.120 9.431 1.00 15.74 389 VAL X C 1
ATOM 2977 O O . VAL A 1 389 ? 29.196 24.206 9.045 1.00 15.36 389 VAL X O 1
ATOM 2981 N N . PHE A 1 390 ? 29.635 22.050 8.652 1.00 15.04 390 PHE X N 1
ATOM 2982 C CA . PHE A 1 390 ? 29.180 22.063 7.268 1.00 14.60 390 PHE X CA 1
ATOM 2983 C C . PHE A 1 390 ? 28.497 20.717 7.062 1.00 14.42 390 PHE X C 1
ATOM 2984 O O . PHE A 1 390 ? 29.161 19.677 7.013 1.00 14.58 390 PHE X O 1
ATOM 2992 N N . TRP A 1 391 ? 27.176 20.732 6.964 1.00 14.61 391 TRP X N 1
ATOM 2993 C CA . TRP A 1 391 ? 26.386 19.502 6.861 1.00 14.53 391 TRP X CA 1
ATOM 2994 C C . TRP A 1 391 ? 25.515 19.464 5.607 1.00 14.33 391 TRP X C 1
ATOM 2995 O O . TRP A 1 391 ? 24.635 20.297 5.399 1.00 14.25 391 TRP X O 1
ATOM 3006 N N . HIS A 1 392 ? 25.779 18.464 4.783 1.00 14.09 392 HIS X N 1
ATOM 3007 C CA . HIS A 1 392 ? 24.911 18.063 3.688 1.00 13.84 392 HIS X CA 1
ATOM 3008 C C . HIS A 1 392 ? 23.889 17.103 4.260 1.00 13.45 392 HIS X C 1
ATOM 3009 O O . HIS A 1 392 ? 24.287 16.136 4.906 1.00 13.27 392 HIS X O 1
ATOM 3016 N N . VAL A 1 393 ? 22.593 17.379 4.051 1.00 13.29 393 VAL X N 1
ATOM 3017 C CA . VAL A 1 393 ? 21.500 16.596 4.639 1.00 13.94 393 VAL X CA 1
ATOM 3018 C C . VAL A 1 393 ? 20.314 16.358 3.692 1.00 13.76 393 VAL X C 1
ATOM 3019 O O . VAL A 1 393 ? 19.984 17.199 2.862 1.00 13.94 393 VAL X O 1
ATOM 3023 N N . ASN A 1 394 ? 19.660 15.205 3.839 1.00 13.68 394 ASN X N 1
ATOM 3024 C CA . ASN A 1 394 ? 18.371 14.981 3.206 1.00 13.92 394 ASN X CA 1
ATOM 3025 C C . ASN A 1 394 ? 17.345 14.619 4.273 1.00 13.66 394 ASN X C 1
ATOM 3026 O O . ASN A 1 394 ? 16.416 13.813 4.072 1.00 13.70 394 ASN X O 1
ATOM 3031 N N . ASP A 1 395 ? 17.545 15.235 5.430 1.00 15.09 395 ASP X N 1
ATOM 3032 C CA . ASP A 1 395 ? 16.554 15.297 6.493 1.00 15.07 395 ASP X CA 1
ATOM 3033 C C . ASP A 1 395 ? 16.868 16.433 7.463 1.00 15.45 395 ASP X C 1
ATOM 3034 O O . ASP A 1 395 ? 17.716 17.279 7.183 1.00 15.15 395 ASP X O 1
ATOM 3039 N N . ASP A 1 396 ? 16.160 16.464 8.588 1.00 15.58 396 ASP X N 1
ATOM 3040 C CA . ASP A 1 396 ? 16.309 17.529 9.594 1.00 15.90 396 ASP X CA 1
ATOM 3041 C C . ASP A 1 396 ? 17.771 17.878 9.816 1.00 15.67 396 ASP X C 1
ATOM 3042 O O . ASP A 1 396 ? 18.564 17.005 10.156 1.00 15.08 396 ASP X O 1
ATOM 3047 N N . ALA A 1 397 ? 18.132 19.149 9.652 1.00 15.25 397 ALA X N 1
ATOM 3048 C CA . ALA A 1 397 ? 19.538 19.576 9.771 1.00 15.63 397 ALA X CA 1
ATOM 3049 C C . ALA A 1 397 ? 19.919 19.890 11.210 1.00 16.47 397 ALA X C 1
ATOM 3050 O O . ALA A 1 397 ? 20.891 19.350 11.719 1.00 16.16 397 ALA X O 1
ATOM 3052 N N . ILE A 1 398 ? 19.147 20.775 11.839 1.00 16.32 398 ILE X N 1
ATOM 3053 C CA . ILE A 1 398 ? 19.407 21.247 13.197 1.00 16.99 398 ILE X CA 1
ATOM 3054 C C . ILE A 1 398 ? 18.172 20.951 14.042 1.00 17.40 398 ILE X C 1
ATOM 3055 O O . ILE A 1 398 ? 17.156 21.632 13.928 1.00 16.82 398 ILE X O 1
ATOM 3060 N N . LYS A 1 399 ? 18.271 19.929 14.892 1.00 18.22 399 LYS X N 1
ATOM 3061 C CA . LYS A 1 399 ? 17.138 19.411 15.648 1.00 19.00 399 LYS X CA 1
ATOM 3062 C C . LYS A 1 399 ? 17.123 20.034 17.043 1.00 18.95 399 LYS X C 1
ATOM 3063 O O . LYS A 1 399 ? 17.820 19.576 17.953 1.00 19.12 399 LYS X O 1
ATOM 3069 N N . ILE A 1 400 ? 16.385 21.130 17.186 1.00 18.64 400 ILE X N 1
ATOM 3070 C CA . ILE A 1 400 ? 16.271 21.804 18.482 1.00 19.01 400 ILE X CA 1
ATOM 3071 C C . ILE A 1 400 ? 15.171 21.144 19.312 1.00 18.94 400 ILE X C 1
ATOM 3072 O O . ILE A 1 400 ? 13.985 21.507 19.237 1.00 18.73 400 ILE X O 1
ATOM 3077 N N . TYR A 1 401 ? 15.579 20.140 20.086 1.00 19.50 401 TYR X N 1
ATOM 3078 C CA . TYR A 1 401 ? 14.684 19.413 20.966 1.00 19.82 401 TYR X CA 1
ATOM 3079 C C . TYR A 1 401 ? 15.000 19.676 22.447 1.00 20.37 401 TYR X C 1
ATOM 3080 O O . TYR A 1 401 ? 14.253 19.213 23.303 1.00 21.66 401 TYR X O 1
ATOM 3089 N N . TYR A 1 402 ? 16.057 20.439 22.739 1.00 20.88 402 TYR X N 1
ATOM 3090 C CA . TYR A 1 402 ? 16.607 20.573 24.093 1.00 21.31 402 TYR X CA 1
ATOM 3091 C C . TYR A 1 402 ? 17.070 22.000 24.425 1.00 21.15 402 TYR X C 1
ATOM 3092 O O . TYR A 1 402 ? 17.578 22.727 23.570 1.00 20.95 402 TYR X O 1
ATOM 3101 N N . SER A 1 403 ? 16.908 22.400 25.689 1.00 21.31 403 SER X N 1
ATOM 3102 C CA . SER A 1 403 ? 17.295 23.731 26.152 1.00 21.85 403 SER X CA 1
ATOM 3103 C C . SER A 1 403 ? 18.799 23.976 26.250 1.00 21.76 403 SER X C 1
ATOM 3104 O O . SER A 1 403 ? 19.584 23.039 26.391 1.00 22.54 403 SER X O 1
ATOM 3107 N N . GLY A 1 404 ? 19.192 25.241 26.140 1.00 21.57 404 GLY X N 1
ATOM 3108 C CA . GLY A 1 404 ? 20.513 25.691 26.526 1.00 22.08 404 GLY X CA 1
ATOM 3109 C C . GLY A 1 404 ? 21.574 25.564 25.449 1.00 22.38 404 GLY X C 1
ATOM 3110 O O . GLY A 1 404 ? 22.714 25.985 25.650 1.00 23.20 404 GLY X O 1
ATOM 3111 N N . ALA A 1 405 ? 21.194 25.005 24.307 1.00 22.45 405 ALA X N 1
ATOM 3112 C CA . ALA A 1 405 ? 22.147 24.716 23.234 1.00 22.16 405 ALA X CA 1
ATOM 3113 C C . ALA A 1 405 ? 22.483 25.971 22.435 1.00 22.47 405 ALA X C 1
ATOM 3114 O O . ALA A 1 405 ? 21.630 26.844 22.254 1.00 22.25 405 ALA X O 1
ATOM 3116 N N . SER A 1 406 ? 23.720 26.057 21.950 1.00 21.80 406 SER X N 1
ATOM 3117 C CA . SER A 1 406 ? 24.123 27.100 21.018 1.00 22.03 406 SER X CA 1
ATOM 3118 C C . SER A 1 406 ? 24.649 26.437 19.748 1.00 21.54 406 SER X C 1
ATOM 3119 O O . SER A 1 406 ? 25.379 25.452 19.821 1.00 20.96 406 SER X O 1
ATOM 3122 N N . VAL A 1 407 ? 24.220 26.959 18.606 1.00 20.26 407 VAL X N 1
ATOM 3123 C CA . VAL A 1 407 ? 24.724 26.546 17.293 1.00 20.26 407 VAL X CA 1
ATOM 3124 C C . VAL A 1 407 ? 25.202 27.820 16.616 1.00 20.29 407 VAL X C 1
ATOM 3125 O O . VAL A 1 407 ? 24.457 28.798 16.503 1.00 20.73 407 VAL X O 1
ATOM 3129 N N . SER A 1 408 ? 26.458 27.831 16.193 1.00 19.14 408 SER X N 1
ATOM 3130 C CA . SER A 1 408 ? 27.078 29.011 15.634 1.00 20.16 408 SER X CA 1
ATOM 3131 C C . SER A 1 408 ? 27.874 28.640 14.377 1.00 18.86 408 SER X C 1
ATOM 3132 O O . SER A 1 408 ? 28.571 27.633 14.382 1.00 19.12 408 SER X O 1
ATOM 3135 N N . ARG A 1 409 ? 27.745 29.429 13.316 1.00 17.83 409 ARG X N 1
ATOM 3136 C CA . ARG A 1 409 ? 28.552 29.277 12.101 1.00 17.95 409 ARG X CA 1
ATOM 3137 C C . ARG A 1 409 ? 28.345 27.885 11.515 1.00 17.75 409 ARG X C 1
ATOM 3138 O O . ARG A 1 409 ? 29.299 27.102 11.359 1.00 17.27 409 ARG X O 1
ATOM 3146 N N . ALA A 1 410 ? 27.078 27.607 11.202 1.00 16.92 410 ALA X N 1
ATOM 3147 C CA . ALA A 1 410 ? 26.646 26.366 10.552 1.00 16.00 410 ALA X CA 1
ATOM 3148 C C . ALA A 1 410 ? 26.268 26.653 9.105 1.00 15.27 410 ALA X C 1
ATOM 3149 O O . ALA A 1 410 ? 25.457 27.537 8.804 1.00 15.64 410 ALA X O 1
ATOM 3151 N N . THR A 1 411 ? 26.860 25.891 8.201 1.00 14.30 411 THR X N 1
ATOM 3152 C CA . THR A 1 411 ? 26.507 25.938 6.786 1.00 14.37 411 THR X CA 1
ATOM 3153 C C . THR A 1 411 ? 25.790 24.636 6.435 1.00 14.35 411 THR X C 1
ATOM 3154 O O . THR A 1 411 ? 26.295 23.558 6.711 1.00 14.45 411 THR X O 1
ATOM 3158 N N . ILE A 1 412 ? 24.590 24.757 5.871 1.00 13.64 412 ILE X N 1
ATOM 3159 C CA . ILE A 1 412 ? 23.740 23.621 5.538 1.00 13.26 412 ILE X CA 1
ATOM 3160 C C . ILE A 1 412 ? 23.502 23.557 4.034 1.00 13.17 412 ILE X C 1
ATOM 3161 O O . ILE A 1 412 ? 23.128 24.558 3.407 1.00 13.30 412 ILE X O 1
ATOM 3166 N N . TRP A 1 413 ? 23.697 22.359 3.490 1.00 12.95 413 TRP X N 1
ATOM 3167 C CA . TRP A 1 413 ? 23.396 22.032 2.115 1.00 12.79 413 TRP X CA 1
ATOM 3168 C C . TRP A 1 413 ? 22.270 20.999 2.163 1.00 12.50 413 TRP X C 1
ATOM 3169 O O . TRP A 1 413 ? 22.505 19.817 2.438 1.00 12.87 413 TRP X O 1
ATOM 3180 N N . LYS A 1 414 ? 21.051 21.491 1.967 1.00 12.71 414 LYS X N 1
ATOM 3181 C CA . LYS A 1 414 ? 19.815 20.689 1.998 1.00 12.97 414 LYS X CA 1
ATOM 3182 C C . LYS A 1 414 ? 19.461 20.072 0.645 1.00 12.80 414 LYS X C 1
ATOM 3183 O O . LYS A 1 414 ? 19.594 20.699 -0.394 1.00 13.59 414 LYS X O 1
ATOM 3189 N N . CYS A 1 415 ? 18.997 18.830 0.674 1.00 13.03 415 CYS X N 1
ATOM 3190 C CA . CYS A 1 415 ? 18.467 18.163 -0.500 1.00 13.27 415 CYS X CA 1
ATOM 3191 C C . CYS A 1 415 ? 16.968 18.491 -0.603 1.00 13.46 415 CYS X C 1
ATOM 3192 O O . CYS A 1 415 ? 16.639 19.614 -0.941 1.00 13.66 415 CYS X O 1
ATOM 3195 N N . HIS A 1 416 ? 16.059 17.567 -0.283 1.00 13.03 416 HIS X N 1
ATOM 3196 C CA . HIS A 1 416 ? 14.640 17.802 -0.519 1.00 13.73 416 HIS X CA 1
ATOM 3197 C C . HIS A 1 416 ? 13.711 17.232 0.543 1.00 14.44 416 HIS X C 1
ATOM 3198 O O . HIS A 1 416 ? 12.576 16.922 0.255 1.00 16.96 416 HIS X O 1
ATOM 3205 N N . ASN A 1 417 ? 14.156 17.114 1.784 1.00 14.13 417 ASN X N 1
ATOM 3206 C CA . ASN A 1 417 ? 13.274 16.566 2.803 1.00 14.54 417 ASN X CA 1
ATOM 3207 C C . ASN A 1 417 ? 13.466 17.188 4.170 1.00 13.79 417 ASN X C 1
ATOM 3208 O O . ASN A 1 417 ? 14.567 17.246 4.683 1.00 14.46 417 ASN X O 1
ATOM 3213 N N . ASP A 1 418 ? 12.356 17.626 4.753 1.00 13.97 418 ASP X N 1
ATOM 3214 C CA . ASP A 1 418 ? 12.318 18.159 6.122 1.00 13.76 418 ASP X CA 1
ATOM 3215 C C . ASP A 1 418 ? 13.016 19.524 6.202 1.00 13.35 418 ASP X C 1
ATOM 3216 O O . ASP A 1 418 ? 13.626 19.965 5.232 1.00 12.67 418 ASP X O 1
ATOM 3221 N N . PRO A 1 419 ? 12.819 20.253 7.302 1.00 13.19 419 PRO X N 1
ATOM 3222 C CA . PRO A 1 419 ? 13.333 21.628 7.404 1.00 12.87 419 PRO X CA 1
ATOM 3223 C C . PRO A 1 419 ? 14.811 21.750 7.710 1.00 13.04 419 PRO X C 1
ATOM 3224 O O . PRO A 1 419 ? 15.525 20.744 7.878 1.00 13.76 419 PRO X O 1
ATOM 3228 N N . ILE A 1 420 ? 15.281 22.992 7.782 1.00 13.65 420 ILE X N 1
ATOM 3229 C CA . ILE A 1 420 ? 16.624 23.244 8.256 1.00 14.09 420 ILE X CA 1
ATOM 3230 C C . ILE A 1 420 ? 16.648 23.085 9.782 1.00 15.00 420 ILE X C 1
ATOM 3231 O O . ILE A 1 420 ? 17.305 22.200 10.283 1.00 15.00 420 ILE X O 1
ATOM 3236 N N . ILE A 1 421 ? 15.913 23.940 10.491 1.00 14.44 421 ILE X N 1
ATOM 3237 C CA . ILE A 1 421 ? 15.698 23.814 11.927 1.00 14.67 421 ILE X CA 1
ATOM 3238 C C . ILE A 1 421 ? 14.400 23.037 12.122 1.00 14.90 421 ILE X C 1
ATOM 3239 O O . ILE A 1 421 ? 13.380 23.408 11.544 1.00 14.85 421 ILE X O 1
ATOM 3244 N N . GLN A 1 422 ? 14.452 21.983 12.940 1.00 14.98 422 GLN X N 1
ATOM 3245 C CA . GLN A 1 422 ? 13.282 21.172 13.274 1.00 15.82 422 GLN X CA 1
ATOM 3246 C C . GLN A 1 422 ? 13.058 21.240 14.771 1.00 16.62 422 GLN X C 1
ATOM 3247 O O . GLN A 1 422 ? 14.009 21.045 15.554 1.00 16.90 422 GLN X O 1
ATOM 3253 N N . MET A 1 423 ? 11.806 21.489 15.150 1.00 17.52 423 MET X N 1
ATOM 3254 C CA . MET A 1 423 ? 11.416 21.609 16.557 1.00 18.40 423 MET X CA 1
ATOM 3255 C C . MET A 1 423 ? 10.161 20.808 16.913 1.00 19.16 423 MET X C 1
ATOM 3256 O O . MET A 1 423 ? 9.695 20.895 18.049 1.00 19.39 423 MET X O 1
ATOM 3261 N N . GLY A 1 424 ? 9.617 20.053 15.966 1.00 19.25 424 GLY X N 1
ATOM 3262 C CA . GLY A 1 424 ? 8.317 19.414 16.108 1.00 19.93 424 GLY X CA 1
ATOM 3263 C C . GLY A 1 424 ? 8.401 17.931 16.415 1.00 20.88 424 GLY X C 1
ATOM 3264 O O . GLY A 1 424 ? 9.326 17.487 17.093 1.00 20.86 424 GLY X O 1
ATOM 3265 N N . TRP A 1 425 ? 7.430 17.182 15.893 1.00 22.08 425 TRP X N 1
ATOM 3266 C CA . TRP A 1 425 ? 7.251 15.725 16.072 1.00 23.40 425 TRP X CA 1
ATOM 3267 C C . TRP A 1 425 ? 6.544 15.414 17.401 1.00 24.61 425 TRP X C 1
ATOM 3268 O O . TRP A 1 425 ? 5.792 14.441 17.499 1.00 26.11 425 TRP X O 1
ATOM 3279 N N . THR A 1 426 ? 6.794 16.237 18.415 1.00 25.67 426 THR X N 1
ATOM 3280 C CA . THR A 1 426 ? 6.081 16.137 19.686 1.00 26.55 426 THR X CA 1
ATOM 3281 C C . THR A 1 426 ? 6.126 17.479 20.415 1.00 26.55 426 THR X C 1
ATOM 3282 O O . THR A 1 426 ? 6.847 18.383 20.008 1.00 26.04 426 THR X O 1
ATOM 3286 N N . SER A 1 427 ? 5.331 17.604 21.475 1.00 26.41 427 SER X N 1
ATOM 3287 C CA . SER A 1 427 ? 5.323 18.811 22.296 1.00 26.64 427 SER X CA 1
ATOM 3288 C C . SER A 1 427 ? 6.615 18.878 23.116 1.00 26.00 427 SER X C 1
ATOM 3289 O O . SER A 1 427 ? 7.052 17.870 23.668 1.00 26.43 427 SER X O 1
ATOM 3292 N N . ARG A 1 428 ? 7.227 20.058 23.175 1.00 25.26 428 ARG X N 1
ATOM 3293 C CA . ARG A 1 428 ? 8.520 20.240 23.841 1.00 25.07 428 ARG X CA 1
ATOM 3294 C C . ARG A 1 428 ? 8.576 21.528 24.669 1.00 25.00 428 ARG X C 1
ATOM 3295 O O . ARG A 1 428 ? 8.000 22.546 24.284 1.00 24.66 428 ARG X O 1
ATOM 3303 N N . ASP A 1 429 ? 9.291 21.467 25.796 1.00 24.63 429 ASP X N 1
ATOM 3304 C CA . ASP A 1 429 ? 9.632 22.635 26.600 1.00 25.21 429 ASP X CA 1
ATOM 3305 C C . ASP A 1 429 ? 11.094 22.972 26.367 1.00 24.60 429 ASP X C 1
ATOM 3306 O O . ASP A 1 429 ? 11.973 22.211 26.767 1.00 25.93 429 ASP X O 1
ATOM 3311 N N . ILE A 1 430 ? 11.346 24.099 25.709 1.00 24.11 430 ILE X N 1
ATOM 3312 C CA . ILE A 1 430 ? 12.687 24.514 25.329 1.00 23.43 430 ILE X CA 1
ATOM 3313 C C . ILE A 1 430 ? 12.880 25.992 25.616 1.00 23.00 430 ILE X C 1
ATOM 3314 O O . ILE A 1 430 ? 12.028 26.814 25.273 1.00 23.37 430 ILE X O 1
ATOM 3319 N N . SER A 1 431 ? 14.001 26.333 26.240 1.00 21.71 431 SER X N 1
ATOM 3320 C CA . SER A 1 431 ? 14.450 27.714 26.376 1.00 21.92 431 SER X CA 1
ATOM 3321 C C . SER A 1 431 ? 15.977 27.804 26.289 1.00 21.30 431 SER X C 1
ATOM 3322 O O . SER A 1 431 ? 16.680 26.791 26.326 1.00 21.48 431 SER X O 1
ATOM 3325 N N . GLY A 1 432 ? 16.471 29.020 26.136 1.00 21.04 432 GLY X N 1
ATOM 3326 C CA . GLY A 1 432 ? 17.888 29.305 26.217 1.00 21.06 432 GLY X CA 1
ATOM 3327 C C . GLY A 1 432 ? 18.723 28.802 25.047 1.00 21.31 432 GLY X C 1
ATOM 3328 O O . GLY A 1 432 ? 19.933 28.603 25.193 1.00 21.57 432 GLY X O 1
ATOM 3329 N N . VAL A 1 433 ? 18.079 28.617 23.896 1.00 20.43 433 VAL X N 1
ATOM 3330 C CA . VAL A 1 433 ? 18.768 28.225 22.655 1.00 20.52 433 VAL X CA 1
ATOM 3331 C C . VAL A 1 433 ? 19.095 29.434 21.778 1.00 20.84 433 VAL X C 1
ATOM 3332 O O . VAL A 1 433 ? 18.282 30.354 21.624 1.00 20.22 433 VAL X O 1
ATOM 3336 N N . THR A 1 434 ? 20.314 29.449 21.231 1.00 20.66 434 THR X N 1
ATOM 3337 C CA . THR A 1 434 ? 20.735 30.445 20.257 1.00 21.28 434 THR X CA 1
ATOM 3338 C C . THR A 1 434 ? 21.303 29.715 19.044 1.00 20.96 434 THR X C 1
ATOM 3339 O O . THR A 1 434 ? 22.121 28.797 19.188 1.00 20.48 434 THR X O 1
ATOM 3343 N N . ILE A 1 435 ? 20.818 30.101 17.875 1.00 20.32 435 ILE X N 1
ATOM 3344 C CA . ILE A 1 435 ? 21.414 29.734 16.601 1.00 20.02 435 ILE X CA 1
ATOM 3345 C C . ILE A 1 435 ? 21.844 31.025 15.924 1.00 19.59 435 ILE X C 1
ATOM 3346 O O . ILE A 1 435 ? 21.005 31.892 15.659 1.00 19.95 435 ILE X O 1
ATOM 3351 N N . ASP A 1 436 ? 23.144 31.196 15.694 1.00 18.89 436 ASP X N 1
ATOM 3352 C CA . ASP A 1 436 ? 23.652 32.392 15.030 1.00 19.05 436 ASP X CA 1
ATOM 3353 C C . ASP A 1 436 ? 24.574 32.046 13.868 1.00 17.94 436 ASP X C 1
ATOM 3354 O O . ASP A 1 436 ? 25.374 31.108 13.960 1.00 18.82 436 ASP X O 1
ATOM 3359 N N . THR A 1 437 ? 24.437 32.808 12.791 1.00 17.12 437 THR X N 1
ATOM 3360 C CA . THR A 1 437 ? 25.215 32.652 11.559 1.00 17.14 437 THR X CA 1
ATOM 3361 C C . THR A 1 437 ? 24.937 31.294 10.920 1.00 16.48 437 THR X C 1
ATOM 3362 O O . THR A 1 437 ? 25.760 30.365 10.958 1.00 17.44 437 THR X O 1
ATOM 3366 N N . LEU A 1 438 ? 23.739 31.207 10.351 1.00 16.11 438 LEU X N 1
ATOM 3367 C CA . LEU A 1 438 ? 23.238 30.005 9.694 1.00 15.57 438 LEU X CA 1
ATOM 3368 C C . LEU A 1 438 ? 23.158 30.309 8.209 1.00 15.20 438 LEU X C 1
ATOM 3369 O O . LEU A 1 438 ? 22.422 31.208 7.796 1.00 15.13 438 LEU X O 1
ATOM 3374 N N . ASN A 1 439 ? 23.946 29.604 7.412 1.00 14.57 439 ASN X N 1
ATOM 3375 C CA . ASN A 1 439 ? 23.974 29.818 5.974 1.00 14.48 439 ASN X CA 1
ATOM 3376 C C . ASN A 1 439 ? 23.444 28.569 5.273 1.00 14.90 439 ASN X C 1
ATOM 3377 O O . ASN A 1 439 ? 24.079 27.506 5.317 1.00 15.09 439 ASN X O 1
ATOM 3382 N N . VAL A 1 440 ? 22.278 28.706 4.644 1.00 14.52 440 VAL X N 1
ATOM 3383 C CA . VAL A 1 440 ? 21.639 27.625 3.903 1.00 14.82 440 VAL X CA 1
ATOM 3384 C C . VAL A 1 440 ? 21.996 27.866 2.444 1.00 14.75 440 VAL X C 1
ATOM 3385 O O . VAL A 1 440 ? 21.420 28.723 1.782 1.00 15.65 440 VAL X O 1
ATOM 3389 N N . ILE A 1 441 ? 22.964 27.117 1.946 1.00 13.30 441 ILE X N 1
ATOM 3390 C CA . ILE A 1 441 ? 23.539 27.430 0.641 1.00 13.38 441 ILE X CA 1
ATOM 3391 C C . ILE A 1 441 ? 22.858 26.764 -0.530 1.00 13.22 441 ILE X C 1
ATOM 3392 O O . ILE A 1 441 ? 23.001 27.223 -1.636 1.00 13.41 441 ILE X O 1
ATOM 3397 N N . HIS A 1 442 ? 22.090 25.698 -0.281 1.00 14.46 442 HIS X N 1
ATOM 3398 C CA . HIS A 1 442 ? 21.294 25.055 -1.313 1.00 13.66 442 HIS X CA 1
ATOM 3399 C C . HIS A 1 442 ? 20.092 24.338 -0.697 1.00 13.97 442 HIS X C 1
ATOM 3400 O O . HIS A 1 442 ? 20.156 23.868 0.452 1.00 13.18 442 HIS X O 1
ATOM 3407 N N . THR A 1 443 ? 18.988 24.340 -1.440 1.00 13.30 443 THR X N 1
ATOM 3408 C CA . THR A 1 443 ? 17.832 23.463 -1.210 1.00 13.14 443 THR X CA 1
ATOM 3409 C C . THR A 1 443 ? 17.323 23.062 -2.579 1.00 13.12 443 THR X C 1
ATOM 3410 O O . THR A 1 443 ? 17.581 23.757 -3.560 1.00 13.81 443 THR X O 1
ATOM 3414 N N . ARG A 1 444 ? 16.574 21.964 -2.651 1.00 13.53 444 ARG X N 1
ATOM 3415 C CA . ARG A 1 444 ? 15.957 21.553 -3.920 1.00 13.11 444 ARG X CA 1
ATOM 3416 C C . ARG A 1 444 ? 14.697 20.727 -3.647 1.00 13.60 444 ARG X C 1
ATOM 3417 O O . ARG A 1 444 ? 14.530 19.608 -4.154 1.00 13.69 444 ARG X O 1
ATOM 3425 N N . TYR A 1 445 ? 13.805 21.293 -2.839 1.00 14.10 445 TYR X N 1
ATOM 3426 C CA . TYR A 1 445 ? 12.521 20.653 -2.524 1.00 14.24 445 TYR X CA 1
ATOM 3427 C C . TYR A 1 445 ? 11.683 20.343 -3.778 1.00 14.46 445 TYR X C 1
ATOM 3428 O O . TYR A 1 445 ? 11.461 21.204 -4.629 1.00 15.57 445 TYR X O 1
ATOM 3437 N N . ILE A 1 446 ? 11.252 19.088 -3.887 1.00 15.28 446 ILE X N 1
ATOM 3438 C CA . ILE A 1 446 ? 10.378 18.629 -4.970 1.00 15.02 446 ILE X CA 1
ATOM 3439 C C . ILE A 1 446 ? 8.960 19.097 -4.689 1.00 15.82 446 ILE X C 1
ATOM 3440 O O . ILE A 1 446 ? 8.276 19.619 -5.557 1.00 15.75 446 ILE X O 1
ATOM 3445 N N . LYS A 1 447 ? 8.553 18.897 -3.439 1.00 15.98 447 LYS X N 1
ATOM 3446 C CA . LYS A 1 447 ? 7.187 19.120 -2.981 1.00 16.75 447 LYS X CA 1
ATOM 3447 C C . LYS A 1 447 ? 7.080 20.224 -1.924 1.00 16.59 447 LYS X C 1
ATOM 3448 O O . LYS A 1 447 ? 7.995 20.437 -1.126 1.00 16.20 447 LYS X O 1
ATOM 3454 N N . SER A 1 448 ? 5.939 20.899 -1.908 1.00 15.77 448 SER X N 1
ATOM 3455 C CA . SER A 1 448 ? 5.603 21.803 -0.816 1.00 15.90 448 SER X CA 1
ATOM 3456 C C . SER A 1 448 ? 4.915 20.967 0.256 1.00 15.33 448 SER X C 1
ATOM 3457 O O . SER A 1 448 ? 3.862 20.400 -0.010 1.00 16.26 448 SER X O 1
ATOM 3460 N N . GLU A 1 449 ? 5.515 20.871 1.442 1.00 15.83 449 GLU X N 1
ATOM 3461 C CA . GLU A 1 449 ? 5.006 19.985 2.490 1.00 15.96 449 GLU X CA 1
ATOM 3462 C C . GLU A 1 449 ? 5.008 20.630 3.871 1.00 16.39 449 GLU X C 1
ATOM 3463 O O . GLU A 1 449 ? 5.809 21.524 4.147 1.00 14.95 449 GLU X O 1
ATOM 3469 N N . THR A 1 450 ? 4.092 20.159 4.716 1.00 16.81 450 THR X N 1
ATOM 3470 C CA . THR A 1 450 ? 4.026 20.529 6.130 1.00 17.69 450 THR X CA 1
ATOM 3471 C C . THR A 1 450 ? 4.274 19.353 7.090 1.00 17.58 450 THR X C 1
ATOM 3472 O O . THR A 1 450 ? 4.772 19.552 8.195 1.00 17.80 450 THR X O 1
ATOM 3476 N N . VAL A 1 451 ? 3.886 18.146 6.696 1.00 18.02 451 VAL X N 1
ATOM 3477 C CA . VAL A 1 451 ? 4.169 16.958 7.507 1.00 18.58 451 VAL X CA 1
ATOM 3478 C C . VAL A 1 451 ? 5.679 16.782 7.684 1.00 18.07 451 VAL X C 1
ATOM 3479 O O . VAL A 1 451 ? 6.155 16.481 8.776 1.00 18.64 451 VAL X O 1
ATOM 3483 N N . VAL A 1 452 ? 6.416 16.991 6.600 1.00 17.30 452 VAL X N 1
ATOM 3484 C CA . VAL A 1 452 ? 7.856 17.175 6.640 1.00 16.75 452 VAL X CA 1
ATOM 3485 C C . VAL A 1 452 ? 8.100 18.589 6.107 1.00 15.61 452 VAL X C 1
ATOM 3486 O O . VAL A 1 452 ? 8.132 18.801 4.892 1.00 15.51 452 VAL X O 1
ATOM 3490 N N . PRO A 1 453 ? 8.169 19.567 7.006 1.00 15.00 453 PRO X N 1
ATOM 3491 C CA . PRO A 1 453 ? 8.147 20.986 6.605 1.00 14.95 453 PRO X CA 1
ATOM 3492 C C . PRO A 1 453 ? 9.252 21.391 5.638 1.00 14.91 453 PRO X C 1
ATOM 3493 O O . PRO A 1 453 ? 10.423 21.228 5.948 1.00 14.75 453 PRO X O 1
ATOM 3497 N N . SER A 1 454 ? 8.852 21.895 4.477 1.00 14.02 454 SER X N 1
ATOM 3498 C CA . SER A 1 454 ? 9.776 22.420 3.480 1.00 14.17 454 SER X CA 1
ATOM 3499 C C . SER A 1 454 ? 9.954 23.899 3.798 1.00 13.87 454 SER X C 1
ATOM 3500 O O . SER A 1 454 ? 9.274 24.783 3.231 1.00 14.52 454 SER X O 1
ATOM 3503 N N . ALA A 1 455 ? 10.852 24.143 4.749 1.00 14.30 455 ALA X N 1
ATOM 3504 C CA . ALA A 1 455 ? 11.029 25.450 5.375 1.00 13.72 455 ALA X CA 1
ATOM 3505 C C . ALA A 1 455 ? 12.376 25.590 6.069 1.00 13.76 455 ALA X C 1
ATOM 3506 O O . ALA A 1 455 ? 13.013 24.598 6.395 1.00 13.48 455 ALA X O 1
ATOM 3508 N N . ILE A 1 456 ? 12.780 26.835 6.322 1.00 13.19 456 ILE X N 1
ATOM 3509 C CA . ILE A 1 456 ? 13.987 27.103 7.098 1.00 13.77 456 ILE X CA 1
ATOM 3510 C C . ILE A 1 456 ? 13.733 26.734 8.547 1.00 14.28 456 ILE X C 1
ATOM 3511 O O . ILE A 1 456 ? 14.503 25.984 9.127 1.00 15.51 456 ILE X O 1
ATOM 3516 N N . ILE A 1 457 ? 12.647 27.252 9.112 1.00 15.21 457 ILE X N 1
ATOM 3517 C CA . ILE A 1 457 ? 12.278 27.006 10.510 1.00 15.61 457 ILE X CA 1
ATOM 3518 C C . ILE A 1 457 ? 10.994 26.205 10.489 1.00 15.74 457 ILE X C 1
ATOM 3519 O O . ILE A 1 457 ? 9.969 26.702 10.059 1.00 15.41 457 ILE X O 1
ATOM 3524 N N . GLY A 1 458 ? 11.063 24.951 10.922 1.00 15.06 458 GLY X N 1
ATOM 3525 C CA . GLY A 1 458 ? 9.924 24.065 10.829 1.00 15.43 458 GLY X CA 1
ATOM 3526 C C . GLY A 1 458 ? 9.614 23.302 12.090 1.00 15.67 458 GLY X C 1
ATOM 3527 O O . GLY A 1 458 ? 10.475 23.082 12.948 1.00 16.00 458 GLY X O 1
ATOM 3528 N N . ALA A 1 459 ? 8.356 22.889 12.190 1.00 16.44 459 ALA X N 1
ATOM 3529 C CA . ALA A 1 459 ? 7.923 21.983 13.228 1.00 16.87 459 ALA X CA 1
ATOM 3530 C C . ALA A 1 459 ? 6.903 21.025 12.638 1.00 17.15 459 ALA X C 1
ATOM 3531 O O . ALA A 1 459 ? 5.798 21.416 12.287 1.00 17.74 459 ALA X O 1
ATOM 3533 N N . SER A 1 460 ? 7.297 19.763 12.521 1.00 18.39 460 SER X N 1
ATOM 3534 C CA . SER A 1 460 ? 6.426 18.724 12.016 1.00 19.03 460 SER X CA 1
ATOM 3535 C C . SER A 1 460 ? 5.275 18.472 12.988 1.00 20.23 460 SER X C 1
ATOM 3536 O O . SER A 1 460 ? 5.437 18.649 14.185 1.00 19.92 460 SER X O 1
ATOM 3539 N N . PRO A 1 461 ? 4.120 18.051 12.491 1.00 22.21 461 PRO X N 1
ATOM 3540 C CA . PRO A 1 461 ? 3.062 17.558 13.387 1.00 23.98 461 PRO X CA 1
ATOM 3541 C C . PRO A 1 461 ? 3.488 16.289 14.136 1.00 25.43 461 PRO X C 1
ATOM 3542 O O . PRO A 1 461 ? 4.626 15.829 14.013 1.00 25.87 461 PRO X O 1
ATOM 3546 N N . PHE A 1 462 ? 2.573 15.713 14.906 1.00 27.61 462 PHE X N 1
ATOM 3547 C CA . PHE A 1 462 ? 2.912 14.568 15.759 1.00 29.15 462 PHE X CA 1
ATOM 3548 C C . PHE A 1 462 ? 3.367 13.344 14.940 1.00 30.79 462 PHE X C 1
ATOM 3549 O O . PHE A 1 462 ? 2.730 13.004 13.942 1.00 30.82 462 PHE X O 1
ATOM 3557 N N . TYR A 1 463 ? 4.458 12.699 15.372 1.00 32.96 463 TYR X N 1
ATOM 3558 C CA . TYR A 1 463 ? 5.005 11.498 14.715 1.00 35.05 463 TYR X CA 1
ATOM 3559 C C . TYR A 1 463 ? 4.105 10.300 14.992 1.00 36.53 463 TYR X C 1
ATOM 3560 O O . TYR A 1 463 ? 3.723 9.577 14.075 1.00 36.73 463 TYR X O 1
ATOM 3569 N N . ALA A 1 464 ? 3.789 10.097 16.270 1.00 38.42 464 ALA X N 1
ATOM 3570 C CA . ALA A 1 464 ? 2.866 9.049 16.708 1.00 39.75 464 ALA X CA 1
ATOM 3571 C C . ALA A 1 464 ? 1.453 9.621 16.795 1.00 40.77 464 ALA X C 1
ATOM 3572 O O . ALA A 1 464 ? 1.278 10.812 17.062 1.00 41.14 464 ALA X O 1
ATOM 3574 N N . SER A 1 465 ? 0.455 8.762 16.583 1.00 41.91 465 SER X N 1
ATOM 3575 C CA . SER A 1 465 ? -0.957 9.151 16.676 1.00 42.48 465 SER X CA 1
ATOM 3576 C C . SER A 1 465 ? -1.416 9.240 18.136 1.00 42.82 465 SER X C 1
ATOM 3577 O O . SER A 1 465 ? -0.691 8.835 19.050 1.00 42.79 465 SER X O 1
ATOM 3580 N N . GLY A 1 466 ? -2.616 9.782 18.341 1.00 43.15 466 GLY X N 1
ATOM 3581 C CA . GLY A 1 466 ? -3.231 9.842 19.660 1.00 43.29 466 GLY X CA 1
ATOM 3582 C C . GLY A 1 466 ? -2.589 10.826 20.625 1.00 43.38 466 GLY X C 1
ATOM 3583 O O . GLY A 1 466 ? -2.547 10.573 21.835 1.00 43.64 466 GLY X O 1
ATOM 3584 N N . MET A 1 467 ? -2.092 11.943 20.096 1.00 43.09 467 MET X N 1
ATOM 3585 C CA . MET A 1 467 ? -1.474 12.992 20.911 1.00 43.02 467 MET X CA 1
ATOM 3586 C C . MET A 1 467 ? -2.249 14.296 20.755 1.00 41.99 467 MET X C 1
ATOM 3587 O O . MET A 1 467 ? -2.917 14.509 19.745 1.00 42.33 467 MET X O 1
ATOM 3592 N N . SER A 1 468 ? -2.159 15.159 21.762 1.00 40.96 468 SER X N 1
ATOM 3593 C CA . SER A 1 468 ? -2.765 16.491 21.721 1.00 40.30 468 SER X CA 1
ATOM 3594 C C . SER A 1 468 ? -1.708 17.561 22.007 1.00 39.30 468 SER X C 1
ATOM 3595 O O . SER A 1 468 ? -0.769 17.311 22.763 1.00 39.46 468 SER X O 1
ATOM 3598 N N . PRO A 1 469 ? -1.848 18.746 21.413 1.00 38.20 469 PRO X N 1
ATOM 3599 C CA . PRO A 1 469 ? -0.962 19.867 21.752 1.00 37.42 469 PRO X CA 1
ATOM 3600 C C . PRO A 1 469 ? -1.069 20.252 23.227 1.00 36.71 469 PRO X C 1
ATOM 3601 O O . PRO A 1 469 ? -2.160 20.198 23.802 1.00 36.62 469 PRO X O 1
ATOM 3605 N N . ASP A 1 470 ? 0.061 20.644 23.810 1.00 35.57 470 ASP X N 1
ATOM 3606 C CA . ASP A 1 470 ? 0.179 20.907 25.237 1.00 34.91 470 ASP X CA 1
ATOM 3607 C C . ASP A 1 470 ? 0.358 22.397 25.527 1.00 34.14 470 ASP X C 1
ATOM 3608 O O . ASP A 1 470 ? 1.417 22.969 25.269 1.00 33.68 470 ASP X O 1
ATOM 3613 N N . SER A 1 471 ? -0.673 23.012 26.102 1.00 33.54 471 SER X N 1
ATOM 3614 C CA . SER A 1 471 ? -0.658 24.444 26.414 1.00 33.23 471 SER X CA 1
ATOM 3615 C C . SER A 1 471 ? 0.239 24.840 27.597 1.00 33.06 471 SER X C 1
ATOM 3616 O O . SER A 1 471 ? 0.465 26.025 27.818 1.00 32.81 471 SER X O 1
ATOM 3619 N N . ARG A 1 472 ? 0.745 23.880 28.366 1.00 33.12 472 ARG X N 1
ATOM 3620 C CA . ARG A 1 472 ? 1.670 24.244 29.447 1.00 33.36 472 ARG X CA 1
ATOM 3621 C C . ARG A 1 472 ? 3.141 24.017 29.099 1.00 32.40 472 ARG X C 1
ATOM 3622 O O . ARG A 1 472 ? 4.013 24.161 29.958 1.00 32.05 472 ARG X O 1
ATOM 3630 N N . LYS A 1 473 ? 3.413 23.680 27.839 1.00 30.52 473 LYS X N 1
ATOM 3631 C CA . LYS A 1 473 ? 4.779 23.660 27.317 1.00 29.25 473 LYS X CA 1
ATOM 3632 C C . LYS A 1 473 ? 5.005 24.872 26.414 1.00 27.94 473 LYS X C 1
ATOM 3633 O O . LYS A 1 473 ? 4.064 25.425 25.847 1.00 26.57 473 LYS X O 1
ATOM 3639 N N . SER A 1 474 ? 6.254 25.313 26.311 1.00 26.77 474 SER X N 1
ATOM 3640 C CA . SER A 1 474 ? 6.607 26.398 25.395 1.00 26.09 474 SER X CA 1
ATOM 3641 C C . SER A 1 474 ? 8.030 26.279 24.846 1.00 24.97 474 SER X C 1
ATOM 3642 O O . SER A 1 474 ? 8.921 25.750 25.515 1.00 23.86 474 SER X O 1
ATOM 3645 N N . ILE A 1 475 ? 8.221 26.814 23.640 1.00 23.42 475 ILE X N 1
ATOM 3646 C CA . ILE A 1 475 ? 9.518 26.873 22.980 1.00 22.55 475 ILE X CA 1
ATOM 3647 C C . ILE A 1 475 ? 9.925 28.329 22.839 1.00 22.37 475 ILE X C 1
ATOM 3648 O O . ILE A 1 475 ? 9.164 29.147 22.316 1.00 22.38 475 ILE X O 1
ATOM 3653 N N . SER A 1 476 ? 11.126 28.643 23.316 1.00 21.81 476 SER X N 1
ATOM 3654 C CA . SER A 1 476 ? 11.725 29.952 23.191 1.00 22.24 476 SER X CA 1
ATOM 3655 C C . SER A 1 476 ? 13.156 29.799 22.682 1.00 21.73 476 SER X C 1
ATOM 3656 O O . SER A 1 476 ? 13.918 28.965 23.190 1.00 22.42 476 SER X O 1
ATOM 3659 N N . MET A 1 477 ? 13.523 30.596 21.690 1.00 21.43 477 MET X N 1
ATOM 3660 C CA . MET A 1 477 ? 14.895 30.606 21.190 1.00 21.52 477 MET X CA 1
ATOM 3661 C C . MET A 1 477 ? 15.180 31.903 20.439 1.00 21.37 477 MET X C 1
ATOM 3662 O O . MET A 1 477 ? 14.272 32.704 20.163 1.00 21.54 477 MET X O 1
ATOM 3667 N N . THR A 1 478 ? 16.447 32.116 20.120 1.00 21.08 478 THR X N 1
ATOM 3668 C CA . THR A 1 478 ? 16.869 33.239 19.303 1.00 21.31 478 THR X CA 1
ATOM 3669 C C . THR A 1 478 ? 17.606 32.693 18.094 1.00 21.07 478 THR X C 1
ATOM 3670 O O . THR A 1 478 ? 18.608 31.999 18.257 1.00 21.60 478 THR X O 1
ATOM 3674 N N . VAL A 1 479 ? 17.121 33.017 16.906 1.00 20.59 479 VAL X N 1
ATOM 3675 C CA . VAL A 1 479 ? 17.777 32.633 15.662 1.00 20.04 479 VAL X CA 1
ATOM 3676 C C . VAL A 1 479 ? 18.200 33.931 14.987 1.00 19.87 479 VAL X C 1
ATOM 3677 O O . VAL A 1 479 ? 17.356 34.783 14.698 1.00 19.31 479 VAL X O 1
ATOM 3681 N N . SER A 1 480 ? 19.490 34.090 14.731 1.00 18.80 480 SER X N 1
ATOM 3682 C CA . SER A 1 480 ? 19.997 35.343 14.161 1.00 19.18 480 SER X CA 1
ATOM 3683 C C . SER A 1 480 ? 21.018 35.132 13.022 1.00 18.68 480 SER X C 1
ATOM 3684 O O . SER A 1 480 ? 21.688 34.098 12.955 1.00 18.87 480 SER X O 1
ATOM 3687 N N . ASN A 1 481 ? 21.095 36.105 12.120 1.00 17.88 481 ASN X N 1
ATOM 3688 C CA . ASN A 1 481 ? 22.052 36.131 11.011 1.00 18.10 481 ASN X CA 1
ATOM 3689 C C . ASN A 1 481 ? 21.929 34.895 10.134 1.00 18.20 481 ASN X C 1
ATOM 3690 O O . ASN A 1 481 ? 22.862 34.087 10.021 1.00 18.23 481 ASN X O 1
ATOM 3695 N N . VAL A 1 482 ? 20.747 34.767 9.537 1.00 16.89 482 VAL X N 1
ATOM 3696 C CA . VAL A 1 482 ? 20.412 33.674 8.645 1.00 16.90 482 VAL X CA 1
ATOM 3697 C C . VAL A 1 482 ? 20.433 34.178 7.214 1.00 16.81 482 VAL X C 1
ATOM 3698 O O . VAL A 1 482 ? 19.925 35.256 6.917 1.00 16.26 482 VAL X O 1
ATOM 3702 N N . VAL A 1 483 ? 20.998 33.370 6.320 1.00 16.70 483 VAL X N 1
ATOM 3703 C CA . VAL A 1 483 ? 20.938 33.598 4.895 1.00 16.96 483 VAL X CA 1
ATOM 3704 C C . VAL A 1 483 ? 20.543 32.292 4.217 1.00 16.87 483 VAL X C 1
ATOM 3705 O O . VAL A 1 483 ? 21.118 31.238 4.515 1.00 17.08 483 VAL X O 1
ATOM 3709 N N . CYS A 1 484 ? 19.536 32.356 3.352 1.00 16.63 484 CYS X N 1
ATOM 3710 C CA . CYS A 1 484 ? 19.221 31.276 2.436 1.00 16.68 484 CYS X CA 1
ATOM 3711 C C . CYS A 1 484 ? 19.516 31.762 1.001 1.00 16.78 484 CYS X C 1
ATOM 3712 O O . CYS A 1 484 ? 19.069 32.834 0.584 1.00 16.89 484 CYS X O 1
ATOM 3715 N N . GLU A 1 485 ? 20.277 30.966 0.261 1.00 16.03 485 GLU X N 1
ATOM 3716 C CA . GLU A 1 485 ? 20.760 31.331 -1.064 1.00 16.78 485 GLU X CA 1
ATOM 3717 C C . GLU A 1 485 ? 19.986 30.533 -2.097 1.00 17.08 485 GLU X C 1
ATOM 3718 O O . GLU A 1 485 ? 19.673 29.348 -1.878 1.00 17.76 485 GLU X O 1
ATOM 3724 N N . GLY A 1 486 ? 19.676 31.162 -3.225 1.00 17.60 486 GLY X N 1
ATOM 3725 C CA . GLY A 1 486 ? 18.883 30.536 -4.269 1.00 17.50 486 GLY X CA 1
ATOM 3726 C C . GLY A 1 486 ? 17.398 30.837 -4.104 1.00 17.40 486 GLY X C 1
ATOM 3727 O O . GLY A 1 486 ? 17.003 31.555 -3.180 1.00 17.89 486 GLY X O 1
ATOM 3728 N N . LEU A 1 487 ? 16.592 30.324 -5.027 1.00 18.46 487 LEU X N 1
ATOM 3729 C CA . LEU A 1 487 ? 15.135 30.465 -4.955 1.00 18.69 487 LEU X CA 1
ATOM 3730 C C . LEU A 1 487 ? 14.661 29.613 -3.786 1.00 18.04 487 LEU X C 1
ATOM 3731 O O . LEU A 1 487 ? 14.538 28.391 -3.891 1.00 18.49 487 LEU X O 1
ATOM 3736 N N . CYS A 1 488 ? 14.386 30.269 -2.675 1.00 17.52 488 CYS X N 1
ATOM 3737 C CA . CYS A 1 488 ? 14.324 29.592 -1.403 1.00 17.15 488 CYS X CA 1
ATOM 3738 C C . CYS A 1 488 ? 12.932 29.138 -0.967 1.00 16.75 488 CYS X C 1
ATOM 3739 O O . CYS A 1 488 ? 11.898 29.657 -1.423 1.00 17.83 488 CYS X O 1
ATOM 3742 N N . PRO A 1 489 ? 12.919 28.165 -0.059 1.00 15.86 489 PRO X N 1
ATOM 3743 C CA . PRO A 1 489 ? 11.685 27.734 0.591 1.00 15.48 489 PRO X CA 1
ATOM 3744 C C . PRO A 1 489 ? 11.268 28.731 1.667 1.00 14.99 489 PRO X C 1
ATOM 3745 O O . PRO A 1 489 ? 12.027 29.628 2.048 1.00 14.46 489 PRO X O 1
ATOM 3749 N N . SER A 1 490 ? 10.067 28.520 2.186 1.00 14.69 490 SER X N 1
ATOM 3750 C CA . SER A 1 490 ? 9.461 29.360 3.193 1.00 14.81 490 SER X CA 1
ATOM 3751 C C . SER A 1 490 ? 10.305 29.514 4.443 1.00 15.16 490 SE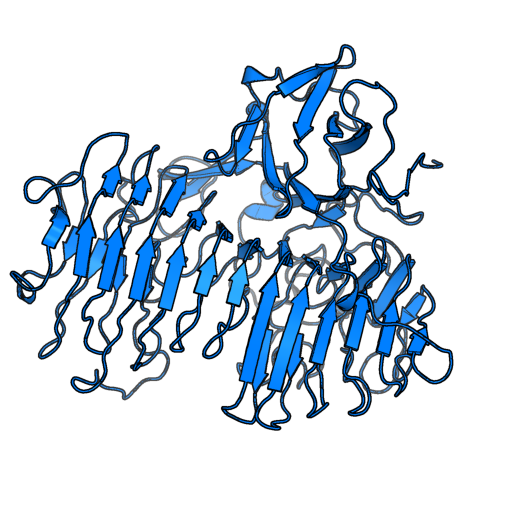R X C 1
ATOM 3752 O O . SER A 1 490 ? 11.052 28.615 4.817 1.00 14.79 490 SER X O 1
ATOM 3755 N N . LEU A 1 491 ? 10.170 30.655 5.097 1.00 14.24 491 LEU X N 1
ATOM 3756 C CA . LEU A 1 491 ? 10.874 30.883 6.344 1.00 15.05 491 LEU X CA 1
ATOM 3757 C C . LEU A 1 491 ? 10.320 30.000 7.471 1.00 14.55 491 LEU X C 1
ATOM 3758 O O . LEU A 1 491 ? 11.087 29.434 8.247 1.00 14.67 491 LEU X O 1
ATOM 3763 N N . PHE A 1 492 ? 8.992 29.895 7.569 1.00 14.49 492 PHE X N 1
ATOM 3764 C CA . PHE A 1 492 ? 8.337 29.201 8.687 1.00 14.70 492 PHE X CA 1
ATOM 3765 C C . PHE A 1 492 ? 7.273 28.209 8.222 1.00 15.05 492 PHE X C 1
ATOM 3766 O O . PHE A 1 492 ? 6.333 28.617 7.529 1.00 15.39 492 PHE X O 1
ATOM 3774 N N . ARG A 1 493 ? 7.380 26.949 8.639 1.00 15.47 493 ARG X N 1
ATOM 3775 C CA . ARG A 1 493 ? 6.243 26.026 8.598 1.00 15.80 493 ARG X CA 1
ATOM 3776 C C . ARG A 1 493 ? 6.162 25.283 9.916 1.00 16.56 493 ARG X C 1
ATOM 3777 O O . ARG A 1 493 ? 6.873 24.307 10.141 1.00 16.55 493 ARG X O 1
ATOM 3785 N N . ILE A 1 494 ? 5.302 25.788 10.796 1.00 17.08 494 ILE X N 1
ATOM 3786 C CA . ILE A 1 494 ? 5.202 25.311 12.154 1.00 17.39 494 ILE X CA 1
ATOM 3787 C C . ILE A 1 494 ? 3.784 24.842 12.428 1.00 17.57 494 ILE X C 1
ATOM 3788 O O . ILE A 1 494 ? 2.863 25.652 12.369 1.00 18.07 494 ILE X O 1
ATOM 3793 N N . THR A 1 495 ? 3.624 23.546 12.693 1.00 17.41 495 THR X N 1
ATOM 3794 C CA . THR A 1 495 ? 2.398 22.991 13.272 1.00 18.54 495 THR X CA 1
ATOM 3795 C C . THR A 1 495 ? 2.599 23.122 14.780 1.00 18.74 495 THR X C 1
ATOM 3796 O O . THR A 1 495 ? 3.456 22.438 15.325 1.00 19.46 495 THR X O 1
ATOM 3800 N N . PRO A 1 496 ? 1.878 24.024 15.450 1.00 18.98 496 PRO X N 1
ATOM 3801 C CA . PRO A 1 496 ? 2.115 24.251 16.885 1.00 19.33 496 PRO X CA 1
ATOM 3802 C C . PRO A 1 496 ? 1.658 23.081 17.741 1.00 20.12 496 PRO X C 1
ATOM 3803 O O . PRO A 1 496 ? 0.472 22.738 17.747 1.00 21.09 496 PRO X O 1
ATOM 3807 N N . LEU A 1 497 ? 2.607 22.453 18.423 1.00 20.60 497 LEU X N 1
ATOM 3808 C CA . LEU A 1 497 ? 2.322 21.357 19.350 1.00 20.72 497 LEU X CA 1
ATOM 3809 C C . LEU A 1 497 ? 2.396 21.858 20.785 1.00 21.20 497 LEU X C 1
ATOM 3810 O O . LEU A 1 497 ? 2.108 21.116 21.713 1.00 22.30 497 LEU X O 1
ATOM 3815 N N . GLN A 1 498 ? 2.804 23.110 20.942 1.00 21.63 498 GLN X N 1
ATOM 3816 C CA . GLN A 1 498 ? 2.817 23.789 22.228 1.00 21.70 498 GLN X CA 1
ATOM 3817 C C . GLN A 1 498 ? 2.958 25.287 21.965 1.00 21.90 498 GLN X C 1
ATOM 3818 O O . GLN A 1 498 ? 2.993 25.721 20.812 1.00 21.57 498 GLN X O 1
ATOM 3824 N N . ASN A 1 499 ? 3.033 26.084 23.022 1.00 22.37 499 ASN X N 1
ATOM 3825 C CA . ASN A 1 499 ? 3.238 27.517 22.870 1.00 22.62 499 ASN X CA 1
ATOM 3826 C C . ASN A 1 499 ? 4.586 27.861 22.255 1.00 22.33 499 ASN X C 1
ATOM 3827 O O . ASN A 1 499 ? 5.551 27.120 22.417 1.00 22.36 499 ASN X O 1
ATOM 3832 N N . TYR A 1 500 ? 4.620 28.969 21.521 1.00 22.14 500 TYR X N 1
ATOM 3833 C CA . TYR A 1 500 ? 5.856 29.666 21.194 1.00 22.39 500 TYR X CA 1
ATOM 3834 C C . TYR A 1 500 ? 5.848 31.010 21.919 1.00 23.19 500 TYR X C 1
ATOM 3835 O O . TYR A 1 500 ? 4.845 31.734 21.900 1.00 22.93 500 TYR X O 1
ATOM 3844 N N . LYS A 1 501 ? 6.955 31.316 22.594 1.00 23.55 501 LYS X N 1
ATOM 3845 C CA . LYS A 1 501 ? 7.090 32.568 23.331 1.00 24.45 501 LYS X CA 1
ATOM 3846 C C . LYS A 1 501 ? 8.536 33.057 23.351 1.00 23.99 501 LYS X C 1
ATOM 3847 O O . LYS A 1 501 ? 9.480 32.256 23.449 1.00 23.38 501 LYS X O 1
ATOM 3853 N N . ASN A 1 502 ? 8.699 34.374 23.240 1.00 23.24 502 ASN X N 1
ATOM 3854 C CA . ASN A 1 502 ? 10.008 35.016 23.196 1.00 23.32 502 ASN X CA 1
ATOM 3855 C C . ASN A 1 502 ? 10.884 34.296 22.180 1.00 22.45 502 ASN X C 1
ATOM 3856 O O . ASN A 1 502 ? 11.984 33.851 22.477 1.00 22.42 502 ASN X O 1
ATOM 3861 N N . PHE A 1 503 ? 10.331 34.159 20.985 1.00 21.84 503 PHE X N 1
ATOM 3862 C CA . PHE A 1 503 ? 10.965 33.432 19.899 1.00 20.60 503 PHE X CA 1
ATOM 3863 C C . PHE A 1 503 ? 11.441 34.484 18.912 1.00 20.83 503 PHE X C 1
ATOM 3864 O O . PHE A 1 503 ? 10.660 35.029 18.128 1.00 21.27 503 PHE X O 1
ATOM 3872 N N . VAL A 1 504 ? 12.733 34.770 18.965 1.00 20.86 504 VAL X N 1
ATOM 3873 C CA . VAL A 1 504 ? 13.331 35.865 18.231 1.00 20.94 504 VAL X CA 1
ATOM 3874 C C . VAL A 1 504 ? 13.951 35.361 16.933 1.00 20.90 504 VAL X C 1
ATOM 3875 O O . VAL A 1 504 ? 14.733 34.423 16.942 1.00 20.98 504 VAL X O 1
ATOM 3879 N N . VAL A 1 505 ? 13.569 35.968 15.817 1.00 20.11 505 VAL X N 1
ATOM 3880 C CA . VAL A 1 505 ? 14.211 35.710 14.541 1.00 20.50 505 VAL X CA 1
ATOM 3881 C C . VAL A 1 505 ? 14.661 37.055 13.981 1.00 20.63 505 VAL X C 1
ATOM 3882 O O . VAL A 1 505 ? 13.813 37.881 13.609 1.00 21.13 505 VAL X O 1
ATOM 3886 N N . LYS A 1 506 ? 15.978 37.284 13.928 1.00 20.55 506 LYS X N 1
ATOM 3887 C CA . LYS A 1 506 ? 16.514 38.583 13.524 1.00 21.33 506 LYS X CA 1
ATOM 3888 C C . LYS A 1 506 ? 17.658 38.475 12.509 1.00 20.83 506 LYS X C 1
ATOM 3889 O O . LYS A 1 506 ? 18.497 37.586 12.618 1.00 20.80 506 LYS X O 1
ATOM 3895 N N . ASN A 1 507 ? 17.665 39.383 11.536 1.00 20.58 507 ASN X N 1
ATOM 3896 C CA . ASN A 1 507 ? 18.671 39.439 10.469 1.00 21.03 507 ASN X CA 1
ATOM 3897 C C . ASN A 1 507 ? 18.583 38.186 9.608 1.00 20.62 507 ASN X C 1
ATOM 3898 O O . ASN A 1 507 ? 19.428 37.304 9.709 1.00 20.46 507 ASN X O 1
ATOM 3903 N N . VAL A 1 508 ? 17.541 38.123 8.785 1.00 19.92 508 VAL X N 1
ATOM 3904 C CA . VAL A 1 508 ? 17.286 36.984 7.902 1.00 19.57 508 VAL X CA 1
ATOM 3905 C C . VAL A 1 508 ? 17.127 37.467 6.479 1.00 19.29 508 VAL X C 1
ATOM 3906 O O . VAL A 1 508 ? 16.275 38.299 6.187 1.00 20.10 508 VAL X O 1
ATOM 3910 N N . ALA A 1 509 ? 17.940 36.936 5.582 1.00 17.89 509 ALA X N 1
ATOM 3911 C CA . ALA A 1 509 ? 17.982 37.413 4.216 1.00 17.80 509 ALA X CA 1
ATOM 3912 C C . ALA A 1 509 ? 17.797 36.280 3.224 1.00 17.95 509 ALA X C 1
ATOM 3913 O O . ALA A 1 509 ? 18.384 35.207 3.375 1.00 18.41 509 ALA X O 1
ATOM 3915 N N . PHE A 1 510 ? 17.009 36.562 2.190 1.00 17.64 510 PHE X N 1
ATOM 3916 C CA . PHE A 1 510 ? 16.798 35.688 1.058 1.00 18.02 510 PHE X CA 1
ATOM 3917 C C . PHE A 1 510 ? 17.198 36.487 -0.182 1.00 17.94 510 PHE X C 1
ATOM 3918 O O . PHE A 1 510 ? 16.329 36.926 -0.924 1.00 19.08 510 PHE X O 1
ATOM 3926 N N . PRO A 1 511 ? 18.497 36.689 -0.405 1.00 18.06 511 PRO X N 1
ATOM 3927 C CA . PRO A 1 511 ? 18.960 37.575 -1.490 1.00 18.42 511 PRO X CA 1
ATOM 3928 C C . PRO A 1 511 ? 18.469 37.242 -2.899 1.00 18.69 511 PRO X C 1
ATOM 3929 O O . PRO A 1 511 ? 18.335 38.150 -3.750 1.00 18.75 511 PRO X O 1
ATOM 3933 N N . ASP A 1 512 ? 18.164 35.969 -3.142 1.00 18.50 512 ASP X N 1
ATOM 3934 C CA . ASP A 1 512 ? 17.711 35.528 -4.449 1.00 18.59 512 ASP X CA 1
ATOM 3935 C C . ASP A 1 512 ? 16.199 35.353 -4.546 1.00 18.33 512 ASP X C 1
ATOM 3936 O O . ASP A 1 512 ? 15.691 34.948 -5.591 1.00 18.95 512 ASP X O 1
ATOM 3941 N N . GLY A 1 513 ? 15.514 35.644 -3.447 1.00 17.99 513 GLY X N 1
ATOM 3942 C CA . GLY A 1 513 ? 14.071 35.624 -3.355 1.00 18.09 513 GLY X CA 1
ATOM 3943 C C . GLY A 1 513 ? 13.552 34.285 -2.870 1.00 17.87 513 GLY X C 1
ATOM 3944 O O . GLY A 1 513 ? 14.303 33.325 -2.790 1.00 18.14 513 GLY X O 1
ATOM 3945 N N . LEU A 1 514 ? 12.272 34.270 -2.484 1.00 17.50 514 LEU X N 1
ATOM 3946 C CA . LEU A 1 514 ? 11.526 33.044 -2.232 1.00 17.90 514 LEU X CA 1
ATOM 3947 C C . LEU A 1 514 ? 10.998 32.500 -3.537 1.00 17.90 514 LEU X C 1
ATOM 3948 O O . LEU A 1 514 ? 10.757 33.254 -4.478 1.00 18.07 514 LEU X O 1
ATOM 3953 N N . GLN A 1 515 ? 10.792 31.186 -3.592 1.00 17.51 515 GLN X N 1
ATOM 3954 C CA . GLN A 1 515 ? 10.013 30.598 -4.661 1.00 17.54 515 GLN X CA 1
ATOM 3955 C C . GLN A 1 515 ? 8.618 31.222 -4.695 1.00 18.28 515 GLN X C 1
ATOM 3956 O O . GLN A 1 515 ? 8.032 31.462 -3.646 1.00 17.37 515 GLN X O 1
ATOM 3962 N N . THR A 1 516 ? 8.131 31.519 -5.899 1.00 18.90 516 THR X N 1
ATOM 3963 C CA . THR A 1 516 ? 6.787 32.069 -6.099 1.00 20.41 516 THR X CA 1
ATOM 3964 C C . THR A 1 516 ? 5.999 31.230 -7.114 1.00 21.05 516 THR X C 1
ATOM 3965 O O . THR A 1 516 ? 5.035 31.704 -7.721 1.00 22.50 516 THR X O 1
ATOM 3969 N N . ASN A 1 517 ? 6.404 29.981 -7.273 1.00 21.16 517 ASN X N 1
ATOM 3970 C CA . ASN A 1 517 ? 5.829 29.082 -8.255 1.00 20.85 517 ASN X CA 1
ATOM 3971 C C . ASN A 1 517 ? 4.549 28.410 -7.741 1.00 20.78 517 ASN X C 1
ATOM 3972 O O . ASN A 1 517 ? 4.162 28.576 -6.573 1.00 20.57 517 ASN X O 1
ATOM 3977 N N . SER A 1 518 ? 3.910 27.629 -8.608 1.00 20.73 518 SER X N 1
ATOM 3978 C CA . SER A 1 518 ? 2.656 26.968 -8.272 1.00 20.50 518 SER X CA 1
ATOM 3979 C C . SER A 1 518 ? 2.813 25.786 -7.321 1.00 19.97 518 SER X C 1
ATOM 3980 O O . SER A 1 518 ? 1.814 25.271 -6.824 1.00 20.43 518 SER X O 1
ATOM 3983 N N . ILE A 1 519 ? 4.042 25.323 -7.076 1.00 18.98 519 ILE X N 1
ATOM 3984 C CA . ILE A 1 519 ? 4.241 24.266 -6.085 1.00 18.15 519 ILE X CA 1
ATOM 3985 C C . ILE A 1 519 ? 3.879 24.828 -4.699 1.00 17.48 519 ILE X C 1
ATOM 3986 O O . ILE A 1 519 ? 3.255 24.146 -3.892 1.00 17.97 519 ILE X O 1
ATOM 3991 N N . GLY A 1 520 ? 4.251 26.082 -4.458 1.00 17.49 520 GLY X N 1
ATOM 3992 C CA . GLY A 1 520 ? 3.875 26.802 -3.245 1.00 16.77 520 GLY X CA 1
ATOM 3993 C C . GLY A 1 520 ? 4.858 26.715 -2.091 1.00 16.21 520 GLY X C 1
ATOM 3994 O O . GLY A 1 520 ? 4.559 27.150 -0.979 1.00 16.71 520 GLY X O 1
ATOM 3995 N N . THR A 1 521 ? 6.043 26.177 -2.358 1.00 15.55 521 THR X N 1
ATOM 3996 C CA . THR A 1 521 ? 7.060 25.966 -1.330 1.00 15.07 521 THR X CA 1
ATOM 3997 C C . THR A 1 521 ? 7.515 27.234 -0.626 1.00 14.83 521 THR X C 1
ATOM 3998 O O . THR A 1 521 ? 7.954 27.175 0.523 1.00 15.23 521 THR X O 1
ATOM 4002 N N . GLY A 1 522 ? 7.429 28.365 -1.320 1.00 15.17 522 GLY X N 1
ATOM 4003 C CA . GLY A 1 522 ? 7.801 29.645 -0.756 1.00 14.78 522 GLY X CA 1
ATOM 4004 C C . GLY A 1 522 ? 6.921 30.159 0.369 1.00 14.99 522 GLY X C 1
ATOM 4005 O O . GLY A 1 522 ? 7.328 31.060 1.098 1.00 15.13 522 GLY X O 1
ATOM 4006 N N . GLU A 1 523 ? 5.723 29.601 0.513 1.00 15.35 523 GLU X N 1
ATOM 4007 C CA . GLU A 1 523 ? 4.752 30.137 1.446 1.00 15.78 523 GLU X CA 1
ATOM 4008 C C . GLU A 1 523 ? 4.957 29.596 2.851 1.00 15.81 523 GLU X C 1
ATOM 4009 O O . GLU A 1 523 ? 5.002 28.384 3.055 1.00 15.28 523 GLU X O 1
ATOM 4015 N N . SER A 1 524 ? 5.081 30.503 3.813 1.00 15.62 524 SER X N 1
ATOM 4016 C CA . SER A 1 524 ? 5.146 30.126 5.219 1.00 15.37 524 SER X CA 1
ATOM 4017 C C . SER A 1 524 ? 3.738 29.803 5.715 1.00 15.95 524 SER X C 1
ATOM 4018 O O . SER A 1 524 ? 2.769 30.462 5.303 1.00 15.56 524 SER X O 1
ATOM 4021 N N . ILE A 1 525 ? 3.629 28.776 6.550 1.00 15.45 525 ILE X N 1
ATOM 4022 C CA . ILE A 1 525 ? 2.336 28.282 7.028 1.00 16.25 525 ILE X CA 1
ATOM 4023 C C . ILE A 1 525 ? 2.396 28.000 8.516 1.00 16.30 525 ILE X C 1
ATOM 4024 O O . ILE A 1 525 ? 3.169 27.162 8.950 1.00 16.48 525 ILE X O 1
ATOM 4029 N N . ILE A 1 526 ? 1.603 28.733 9.304 1.00 16.32 526 ILE X N 1
ATOM 4030 C CA . ILE A 1 526 ? 1.439 28.456 10.720 1.00 16.30 526 ILE X CA 1
ATOM 4031 C C . ILE A 1 526 ? -0.061 28.386 10.979 1.00 16.76 526 ILE X C 1
ATOM 4032 O O . ILE A 1 526 ? -0.693 29.412 11.138 1.00 17.82 526 ILE X O 1
ATOM 4037 N N . PRO A 1 527 ? -0.630 27.189 10.963 1.00 16.70 527 PRO X N 1
ATOM 4038 C CA . PRO A 1 527 ? -2.077 27.043 11.151 1.00 17.17 527 PRO X CA 1
ATOM 4039 C C . PRO A 1 527 ? -2.538 27.332 12.574 1.00 17.95 527 PRO X C 1
ATOM 4040 O O . PRO A 1 527 ? -1.742 27.371 13.524 1.00 18.37 527 PRO X O 1
ATOM 4044 N N . ALA A 1 528 ? -3.845 27.547 12.699 1.00 19.14 528 ALA X N 1
ATOM 4045 C CA . ALA A 1 528 ? -4.502 27.703 13.999 1.00 19.52 528 ALA X CA 1
ATOM 4046 C C . ALA A 1 528 ? -4.232 26.524 14.907 1.00 19.72 528 ALA X C 1
ATOM 4047 O O . ALA A 1 528 ? -4.185 25.384 14.469 1.00 19.38 528 ALA X O 1
ATOM 4049 N N . ALA A 1 529 ? -4.072 26.804 16.196 1.00 21.19 529 ALA X N 1
ATOM 4050 C CA . ALA A 1 529 ? -3.927 25.779 17.204 1.00 22.24 529 ALA X CA 1
ATOM 4051 C C . ALA A 1 529 ? -4.533 26.350 18.471 1.00 23.76 529 ALA X C 1
ATOM 4052 O O . ALA A 1 529 ? -3.932 27.199 19.121 1.00 23.90 529 ALA X O 1
ATOM 4054 N N . SER A 1 530 ? -5.737 25.898 18.797 1.00 24.88 530 SER X N 1
ATOM 4055 C CA . SER A 1 530 ? -6.523 26.522 19.847 1.00 26.17 530 SER X CA 1
ATOM 4056 C C . SER A 1 530 ? -5.815 26.485 21.205 1.00 25.88 530 SER X C 1
ATOM 4057 O O . SER A 1 530 ? -5.322 25.435 21.633 1.00 26.29 530 SER X O 1
ATOM 4060 N N . GLY A 1 531 ? -5.733 27.647 21.847 1.00 26.24 531 GLY X N 1
ATOM 4061 C CA . GLY A 1 531 ? -5.168 27.761 23.184 1.00 26.42 531 GLY X CA 1
ATOM 4062 C C . GLY A 1 531 ? -3.670 28.026 23.228 1.00 26.51 531 GLY X C 1
ATOM 4063 O O . GLY A 1 531 ? -3.112 28.153 24.315 1.00 27.14 531 GLY X O 1
ATOM 4064 N N . LEU A 1 532 ? -3.021 28.112 22.064 1.00 26.41 532 LEU X N 1
ATOM 4065 C CA . LEU A 1 532 ? -1.565 28.277 21.995 1.00 26.12 532 LEU X CA 1
ATOM 4066 C C . LEU A 1 532 ? -1.152 29.643 21.462 1.00 25.81 532 LEU X C 1
ATOM 4067 O O . LEU A 1 532 ? -1.794 30.193 20.584 1.00 26.60 532 LEU X O 1
ATOM 4072 N N . THR A 1 533 ? -0.058 30.180 21.995 1.00 25.32 533 THR X N 1
ATOM 4073 C CA . THR A 1 533 ? 0.446 31.487 21.590 1.00 24.93 533 THR X CA 1
ATOM 4074 C C . THR A 1 533 ? 1.516 31.322 20.521 1.00 24.01 533 THR X C 1
ATOM 4075 O O . THR A 1 533 ? 2.167 30.290 20.448 1.00 24.39 533 THR X O 1
ATOM 4079 N N . MET A 1 534 ? 1.680 32.343 19.694 1.00 23.14 534 MET X N 1
ATOM 4080 C CA . MET A 1 534 ? 2.700 32.341 18.661 1.00 22.70 534 MET X CA 1
ATOM 4081 C C . MET A 1 534 ? 3.490 33.624 18.838 1.00 21.71 534 MET X C 1
ATOM 4082 O O . MET A 1 534 ? 3.372 34.562 18.062 1.00 21.94 534 MET X O 1
ATOM 4087 N N . GLY A 1 535 ? 4.305 33.646 19.882 1.00 21.61 535 GLY X N 1
ATOM 4088 C CA . GLY A 1 535 ? 5.047 34.832 20.246 1.00 21.56 535 GLY X CA 1
ATOM 4089 C C . GLY A 1 535 ? 6.337 34.986 19.457 1.00 21.33 535 GLY X C 1
ATOM 4090 O O . GLY A 1 535 ? 7.421 34.864 20.020 1.00 22.39 535 GLY X O 1
ATOM 4091 N N . LEU A 1 536 ? 6.218 35.270 18.161 1.00 21.31 536 LEU X N 1
ATOM 4092 C CA . LEU A 1 536 ? 7.368 35.432 17.279 1.00 21.27 536 LEU X CA 1
ATOM 4093 C C . LEU A 1 536 ? 7.744 36.898 17.150 1.00 21.10 536 LEU X C 1
ATOM 4094 O O . LEU A 1 536 ? 6.907 37.720 16.790 1.00 21.63 536 LEU X O 1
ATOM 4099 N N . ALA A 1 537 ? 8.998 37.234 17.443 1.00 20.62 537 ALA X N 1
ATOM 4100 C CA . ALA A 1 537 ? 9.488 38.586 17.243 1.00 20.40 537 ALA X CA 1
ATOM 4101 C C . ALA A 1 537 ? 10.527 38.584 16.115 1.00 20.61 537 ALA X C 1
ATOM 4102 O O . ALA A 1 537 ? 11.681 38.199 16.313 1.00 20.21 537 ALA X O 1
ATOM 4104 N N . ILE A 1 538 ? 10.076 38.975 14.931 1.00 20.04 538 ILE X N 1
ATOM 4105 C CA . ILE A 1 538 ? 10.869 38.941 13.703 1.00 20.62 538 ILE X CA 1
ATOM 4106 C C . ILE A 1 538 ? 11.339 40.343 13.347 1.00 21.10 538 ILE X C 1
ATOM 4107 O O . ILE A 1 538 ? 10.542 41.298 13.333 1.00 21.04 538 ILE X O 1
ATOM 4112 N N . SER A 1 539 ? 12.618 40.486 13.030 1.00 21.17 539 SER X N 1
ATOM 4113 C CA . SER A 1 539 ? 13.144 41.775 12.592 1.00 21.51 539 SER X CA 1
ATOM 4114 C C . SER A 1 539 ? 14.239 41.613 11.558 1.00 20.94 539 SER X C 1
ATOM 4115 O O . SER A 1 539 ? 14.931 40.583 11.533 1.00 20.44 539 SER X O 1
ATOM 4118 N N . ALA A 1 540 ? 14.380 42.628 10.705 1.00 20.53 540 ALA X N 1
ATOM 4119 C CA . ALA A 1 540 ? 15.404 42.657 9.670 1.00 19.95 540 ALA X CA 1
ATOM 4120 C C . ALA A 1 540 ? 15.325 41.424 8.765 1.00 20.08 540 ALA X C 1
ATOM 4121 O O . ALA A 1 540 ? 16.335 40.765 8.500 1.00 20.40 540 ALA X O 1
ATOM 4123 N N . TRP A 1 541 ? 14.110 41.113 8.339 1.00 19.13 541 TRP X N 1
ATOM 4124 C CA . TRP A 1 541 ? 13.851 40.069 7.360 1.00 18.84 541 TRP X CA 1
ATOM 4125 C C . TRP A 1 541 ? 13.761 40.755 6.010 1.00 19.09 541 TRP X C 1
ATOM 4126 O O . TRP A 1 541 ? 12.936 41.642 5.826 1.00 19.73 541 TRP X O 1
ATOM 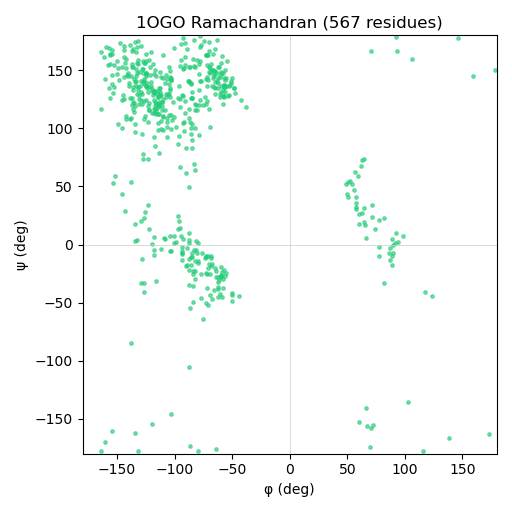4137 N N . THR A 1 542 ? 14.656 40.407 5.097 1.00 19.03 542 THR X N 1
ATOM 4138 C CA . THR A 1 542 ? 14.631 40.920 3.743 1.00 19.76 542 THR X CA 1
ATOM 4139 C C . THR A 1 542 ? 14.524 39.786 2.745 1.00 20.10 542 THR X C 1
ATOM 4140 O O . THR A 1 542 ? 14.980 38.666 3.016 1.00 19.45 542 THR X O 1
ATOM 4144 N N . ILE A 1 543 ? 13.938 40.094 1.588 1.00 19.61 543 ILE X N 1
ATOM 4145 C CA . ILE A 1 543 ? 13.808 39.170 0.481 1.00 20.31 543 ILE X CA 1
ATOM 4146 C C . ILE A 1 543 ? 14.139 39.915 -0.802 1.00 21.21 543 ILE X C 1
ATOM 4147 O O . ILE A 1 543 ? 13.473 40.898 -1.144 1.00 20.93 543 ILE X O 1
ATOM 4152 N N . GLY A 1 544 ? 15.161 39.458 -1.514 1.00 22.00 544 GLY X N 1
ATOM 4153 C CA . GLY A 1 544 ? 15.543 40.069 -2.774 1.00 23.12 544 GLY X CA 1
ATOM 4154 C C . GLY A 1 544 ? 15.991 41.510 -2.593 1.00 23.99 544 GLY X C 1
ATOM 4155 O O . GLY A 1 544 ? 15.854 42.325 -3.517 1.00 25.35 544 GLY X O 1
ATOM 4156 N N . GLY A 1 545 ? 16.510 41.830 -1.408 1.00 24.44 545 GLY X N 1
ATOM 4157 C CA . GLY A 1 545 ? 17.013 43.154 -1.098 1.00 24.98 545 GLY X CA 1
ATOM 4158 C C . GLY A 1 545 ? 15.949 44.077 -0.534 1.00 25.23 545 GLY X C 1
ATOM 4159 O O . GLY A 1 545 ? 16.280 45.177 -0.100 1.00 25.97 545 GLY X O 1
ATOM 4160 N N . GLN A 1 546 ? 14.688 43.632 -0.527 1.00 25.01 546 GLN X N 1
ATOM 4161 C CA . GLN A 1 546 ? 13.558 44.459 -0.069 1.00 25.04 546 GLN X CA 1
ATOM 4162 C C . GLN A 1 546 ? 13.145 44.010 1.332 1.00 24.64 546 GLN X C 1
ATOM 4163 O O . GLN A 1 546 ? 13.169 42.819 1.653 1.00 24.10 546 GLN X O 1
ATOM 4169 N N . LYS A 1 547 ? 12.796 44.965 2.181 1.00 24.64 547 LYS X N 1
ATOM 4170 C CA . LYS A 1 547 ? 12.428 44.663 3.555 1.00 24.84 547 LYS X CA 1
ATOM 4171 C C . LYS A 1 547 ? 11.009 44.086 3.631 1.00 24.20 547 LYS X C 1
ATOM 4172 O O . LYS A 1 547 ? 10.110 44.516 2.896 1.00 24.56 547 LYS X O 1
ATOM 4178 N N . VAL A 1 548 ? 10.832 43.087 4.500 1.00 23.49 548 VAL X N 1
ATOM 4179 C CA . VAL A 1 548 ? 9.514 42.576 4.858 1.00 22.62 548 VAL X CA 1
ATOM 4180 C C . VAL A 1 548 ? 9.042 43.332 6.098 1.00 22.80 548 VAL X C 1
ATOM 4181 O O . VAL A 1 548 ? 9.756 43.431 7.114 1.00 22.39 548 VAL X O 1
ATOM 4185 N N . THR A 1 549 ? 7.837 43.880 5.991 1.00 23.68 549 THR X N 1
ATOM 4186 C CA . THR A 1 549 ? 7.259 44.752 7.006 1.00 24.34 549 THR X CA 1
ATOM 4187 C C . THR A 1 549 ? 5.838 44.298 7.302 1.00 24.68 549 THR X C 1
ATOM 4188 O O . THR A 1 549 ? 5.345 43.327 6.715 1.00 23.96 549 THR X O 1
ATOM 4192 N N . MET A 1 550 ? 5.157 45.026 8.184 1.00 25.16 550 MET X N 1
ATOM 4193 C CA . MET A 1 550 ? 3.758 44.738 8.510 1.00 25.72 550 MET X CA 1
ATOM 4194 C C . MET A 1 550 ? 2.786 45.021 7.351 1.00 25.45 550 MET X C 1
ATOM 4195 O O . MET A 1 550 ? 1.621 44.644 7.445 1.00 25.24 550 MET X O 1
ATOM 4200 N N . GLU A 1 551 ? 3.236 45.668 6.274 1.00 26.09 551 GLU X N 1
ATOM 4201 C CA . GLU A 1 551 ? 2.363 45.882 5.106 1.00 27.05 551 GLU X CA 1
ATOM 4202 C C . GLU A 1 551 ? 2.617 44.988 3.879 1.00 25.74 551 GLU X C 1
ATOM 4203 O O . GLU A 1 551 ? 1.852 45.043 2.921 1.00 25.41 551 GLU X O 1
ATOM 4209 N N . ASN A 1 552 ? 3.664 44.163 3.898 1.00 24.16 552 ASN X N 1
ATOM 4210 C CA . ASN A 1 552 ? 3.890 43.241 2.784 1.00 22.95 552 ASN X CA 1
ATOM 4211 C C . ASN A 1 552 ? 4.242 41.813 3.229 1.00 21.97 552 ASN X C 1
ATOM 4212 O O . ASN A 1 552 ? 4.753 41.048 2.426 1.00 20.96 552 ASN X O 1
ATOM 4217 N N . PHE A 1 553 ? 3.962 41.478 4.490 1.00 20.48 553 PHE X N 1
ATOM 4218 C CA . PHE A 1 553 ? 4.243 40.138 5.018 1.00 19.79 553 PHE X CA 1
ATOM 4219 C C . PHE A 1 553 ? 3.321 39.068 4.475 1.00 19.32 553 PHE X C 1
ATOM 4220 O O . PHE A 1 553 ? 3.682 37.896 4.472 1.00 18.56 553 PHE X O 1
ATOM 4228 N N . GLN A 1 554 ? 2.126 39.472 4.057 1.00 18.66 554 GLN X N 1
ATOM 4229 C CA . GLN A 1 554 ? 1.015 38.536 3.896 1.00 19.35 554 GLN X CA 1
ATOM 4230 C C . GLN A 1 554 ? 1.207 37.477 2.804 1.00 18.28 554 GLN X C 1
ATOM 4231 O O . GLN A 1 554 ? 2.133 37.542 1.966 1.00 18.51 554 GLN X O 1
ATOM 4237 N N . ALA A 1 555 ? 0.312 36.491 2.830 1.00 18.29 555 ALA X N 1
ATOM 4238 C CA . ALA A 1 555 ? 0.392 35.308 1.980 1.00 18.69 555 ALA X CA 1
ATOM 4239 C C . ALA A 1 555 ? 0.598 35.631 0.507 1.00 19.12 555 ALA X C 1
ATOM 4240 O O . ALA A 1 555 ? 1.413 34.994 -0.146 1.00 19.77 555 ALA X O 1
ATOM 4242 N N . ASN A 1 556 ? -0.131 36.627 -0.005 1.00 19.88 556 ASN X N 1
ATOM 4243 C CA . ASN A 1 556 ? -0.082 36.998 -1.425 1.00 21.05 556 ASN X CA 1
ATOM 4244 C C . ASN A 1 556 ? 0.853 38.174 -1.751 1.00 21.00 556 ASN X C 1
ATOM 4245 O O . ASN A 1 556 ? 0.803 38.729 -2.853 1.00 22.60 556 ASN X O 1
ATOM 4250 N N . SER A 1 557 ? 1.708 38.533 -0.798 1.00 21.21 557 SER X N 1
ATOM 4251 C CA . SER A 1 557 ? 2.678 39.623 -0.943 1.00 21.00 557 SER X CA 1
ATOM 4252 C C . SER A 1 557 ? 4.100 39.074 -0.772 1.00 20.84 557 SER X C 1
ATOM 4253 O O . SER A 1 557 ? 4.340 37.883 -1.005 1.00 21.26 557 SER X O 1
ATOM 4256 N N . LEU A 1 558 ? 5.035 39.920 -0.352 1.00 20.19 558 LEU X N 1
ATOM 4257 C CA . LEU A 1 558 ? 6.454 39.579 -0.396 1.00 19.81 558 LEU X CA 1
ATOM 4258 C C . LEU A 1 558 ? 6.846 38.468 0.573 1.00 19.46 558 LEU X C 1
ATOM 4259 O O . LEU A 1 558 ? 7.585 37.537 0.202 1.00 19.93 558 LEU X O 1
ATOM 4264 N N . GLY A 1 559 ? 6.381 38.575 1.814 1.00 18.92 559 GLY X N 1
ATOM 4265 C CA . GLY A 1 559 ? 6.786 37.648 2.855 1.00 18.17 559 GLY X CA 1
ATOM 4266 C C . GLY A 1 559 ? 6.179 36.262 2.694 1.00 17.86 559 GLY X C 1
ATOM 4267 O O . GLY A 1 559 ? 6.706 35.279 3.247 1.00 18.61 559 GLY X O 1
ATOM 4268 N N . GLN A 1 560 ? 5.042 36.199 2.003 1.00 17.36 560 GLN X N 1
ATOM 4269 C CA . GLN A 1 560 ? 4.258 34.976 1.865 1.00 17.13 560 GLN X CA 1
ATOM 4270 C C . GLN A 1 560 ? 3.989 34.305 3.211 1.00 16.92 560 GLN X C 1
ATOM 4271 O O . GLN A 1 560 ? 3.995 33.082 3.318 1.00 16.97 560 GLN X O 1
ATOM 4277 N N . PHE A 1 561 ? 3.690 35.106 4.228 1.00 16.78 561 PHE X N 1
ATOM 4278 C CA . PHE A 1 561 ? 3.623 34.611 5.606 1.00 16.80 561 PHE X CA 1
ATOM 4279 C C . PHE A 1 561 ? 2.179 34.300 6.001 1.00 17.17 561 PHE X C 1
ATOM 4280 O O . PHE A 1 561 ? 1.496 35.147 6.570 1.00 17.72 561 PHE X O 1
ATOM 4288 N N . ASN A 1 562 ? 1.735 33.079 5.698 1.00 17.47 562 ASN X N 1
ATOM 4289 C CA . ASN A 1 562 ? 0.390 32.627 6.031 1.00 17.87 562 ASN X CA 1
ATOM 4290 C C . ASN A 1 562 ? 0.296 32.139 7.466 1.00 17.60 562 ASN X C 1
ATOM 4291 O O . ASN A 1 562 ? 0.044 30.970 7.734 1.00 17.39 562 ASN X O 1
ATOM 4296 N N . ILE A 1 563 ? 0.514 33.066 8.393 1.00 18.43 563 ILE X N 1
ATOM 4297 C CA . ILE A 1 563 ? 0.281 32.829 9.804 1.00 18.85 563 ILE X CA 1
ATOM 4298 C C . ILE A 1 563 ? -1.194 33.095 10.070 1.00 19.60 563 ILE X C 1
ATOM 4299 O O . ILE A 1 563 ? -1.737 34.113 9.641 1.00 19.79 563 ILE X O 1
ATOM 4304 N N . ASP A 1 564 ? -1.827 32.150 10.749 1.00 20.75 564 ASP X N 1
ATOM 4305 C CA . ASP A 1 564 ? -3.267 32.194 11.001 1.00 21.85 564 ASP X CA 1
ATOM 4306 C C . ASP A 1 564 ? -3.617 33.478 11.721 1.00 22.00 564 ASP X C 1
ATOM 4307 O O . ASP A 1 564 ? -2.920 33.877 12.643 1.00 21.42 564 ASP X O 1
ATOM 4312 N N . GLY A 1 565 ? -4.709 34.103 11.292 1.00 22.06 565 GLY X N 1
ATOM 4313 C CA . GLY A 1 565 ? -5.220 35.317 11.911 1.00 22.47 565 GLY X CA 1
ATOM 4314 C C . GLY A 1 565 ? -5.507 35.246 13.400 1.00 22.48 565 GLY X C 1
ATOM 4315 O O . GLY A 1 565 ? -5.493 36.287 14.059 1.00 22.47 565 GLY X O 1
ATOM 4316 N N . SER A 1 566 ? -5.761 34.053 13.936 1.00 22.73 566 SER X N 1
ATOM 4317 C CA . SER A 1 566 ? -6.020 33.884 15.373 1.00 23.08 566 SER X CA 1
ATOM 4318 C C . SER A 1 566 ? -4.872 34.352 16.277 1.00 23.49 566 SER X C 1
ATOM 4319 O O . SER A 1 566 ? -5.094 34.670 17.437 1.00 23.74 566 SER X O 1
ATOM 4322 N N . TYR A 1 567 ? -3.650 34.379 15.741 1.00 23.53 567 TYR X N 1
ATOM 4323 C CA . TYR A 1 567 ? -2.475 34.807 16.496 1.00 23.49 567 TYR X CA 1
ATOM 4324 C C . TYR A 1 567 ? -2.228 36.318 16.437 1.00 24.58 567 TYR X C 1
ATOM 4325 O O . TYR A 1 567 ? -1.230 36.799 16.962 1.00 24.21 567 TYR X O 1
ATOM 4334 N N . TRP A 1 568 ? -3.122 37.070 15.806 1.00 25.80 568 TRP X N 1
ATOM 4335 C CA . TRP A 1 568 ? -2.888 38.496 15.607 1.00 27.03 568 TRP X CA 1
ATOM 4336 C C . TRP A 1 568 ? -2.622 39.171 16.949 1.00 27.05 568 TRP X C 1
ATOM 4337 O O . TRP A 1 568 ? -3.268 38.858 17.956 1.00 27.08 568 TRP X O 1
ATOM 4348 N N . GLY A 1 569 ? -1.616 40.039 16.959 1.00 27.15 569 GLY X N 1
ATOM 4349 C CA . GLY A 1 569 ? -1.152 40.697 18.167 1.00 27.04 569 GLY X CA 1
ATOM 4350 C C . GLY A 1 569 ? -0.081 39.992 18.981 1.00 26.87 569 GLY X C 1
ATOM 4351 O O . GLY A 1 569 ? 0.574 40.633 19.799 1.00 27.43 569 GLY X O 1
ATOM 4352 N N . GLU A 1 570 ? 0.114 38.693 18.769 1.00 25.65 570 GLU X N 1
ATOM 4353 C CA . GLU A 1 570 ? 1.081 37.922 19.554 1.00 25.46 570 GLU X CA 1
ATOM 4354 C C . GLU A 1 570 ? 2.475 37.983 18.945 1.00 24.62 570 GLU X C 1
ATOM 4355 O O . GLU A 1 570 ? 3.471 37.786 19.638 1.00 24.21 570 GLU X O 1
ATOM 4361 N N . TRP A 1 571 ? 2.533 38.292 17.654 1.00 23.90 571 TRP X N 1
ATOM 4362 C CA . TRP A 1 571 ? 3.783 38.332 16.895 1.00 23.50 571 TRP X CA 1
ATOM 4363 C C . TRP A 1 571 ? 3.973 39.707 16.283 1.00 24.01 571 TRP X C 1
ATOM 4364 O O . TRP A 1 571 ? 3.012 40.466 16.098 1.00 23.63 571 TRP X O 1
ATOM 4375 N N . GLN A 1 572 ? 5.211 40.022 15.948 1.00 24.26 572 GLN X N 1
ATOM 4376 C CA . GLN A 1 572 ? 5.520 41.279 15.287 1.00 25.25 572 GLN X CA 1
ATOM 4377 C C . GLN A 1 572 ? 6.637 41.111 14.266 1.00 24.99 572 GLN X C 1
ATOM 4378 O O . GLN A 1 572 ? 7.547 40.300 14.474 1.00 24.71 572 GLN X O 1
ATOM 4384 N N . ILE A 1 573 ? 6.531 41.843 13.156 1.00 24.90 573 ILE X N 1
ATOM 4385 C CA . ILE A 1 573 ? 7.622 42.050 12.211 1.00 25.79 573 ILE X CA 1
ATOM 4386 C C . ILE A 1 573 ? 8.007 43.530 12.251 1.00 26.61 573 ILE X C 1
ATOM 4387 O O . ILE A 1 573 ? 7.150 44.414 12.117 1.00 26.34 573 ILE X O 1
ATOM 4392 N N . SER A 1 574 ? 9.292 43.797 12.435 1.00 26.89 574 SER X N 1
ATOM 4393 C CA . SER A 1 574 ? 9.807 45.159 12.424 1.00 27.93 574 SER X CA 1
ATOM 4394 C C . SER A 1 574 ? 11.194 45.233 11.769 1.00 28.13 574 SER X C 1
ATOM 4395 O O . SER A 1 574 ? 11.673 44.305 11.092 1.00 27.92 574 SER X O 1
#

Foldseek 3Di:
DDFFWDDDQAKGADDAPQEDDDLAAARDQFHFDFDPWKWKWKDFPPPPPTGGHTKGKFAVLLNQDQFFALPDHRPPNNHPPVDDQLDDCLSVLSAMAIETEMAHQAKMKMKMDTPVQDALDAPVQKDKPPNVDDWDWHADPSRIIITTDGGDQQWDKIKIFGNVQKDFFAFQQPDTDPDDHDTQWIGGSYIYMYTHHYPDDPVQPDDDDPQAELEADADEDWPCSQPAHQEREDEAGEYFHADAPVGDGRGGQQAADEYDQNHQEYEYEQNYEYQHADEHEHQAAHEYEYAYEYEPSSAAAQQFNVPRGTNDHDPVGRDARYHYAHAHAQYEYEYYHYEYEHDNAAHYDHHDYLHYAYAHGNYEYYNASTAHDEDYAHHELYEAESYEYEYAAAHAEPQYENYEHEQYEYEYEAWAEPYEHAQAFGAYDNYEYEAYEDEIYRHNACDQCRHQAHHHYHYHNDPDAAADAVGEYAYAYEQYEYEDQGFAHARYAHSYAYANHEYEQYEDQHAHDPDPSLRHAHDYDDHPNYEHQYEYENYYGNNHDDAPVACDCPGRVVYHHPPVNPPNYHYD

Nearest PDB structures (foldseek):
  1ogm-assembly1_X  TM=9.998E-01  e=4.066E-98  Talaromyces minioluteus
  3wwg-assembly4_D  TM=9.206E-01  e=1.523E-43  Aspergillus niger
  3wwg-assembly3_C  TM=9.154E-01  e=2.720E-42  Aspergillus niger
  2z8g-assembly2_B  TM=9.154E-01  e=4.886E-42  Aspergillus niger
  3wwg-assembly1_A  TM=9.261E-01  e=3.097E-41  Aspergillus niger

Sequence (572 aa):
TTANTHCGADFCTWWHDSGEINTQTPVQPGNVVRQSHKYSVQVSLAGTNNFHDSFVYESIPRNGNGRIYAPTDPPNSNTLDSSVDDGISIEPSIGLNMAWSQFEYSHDVDVKILATDGSSLGSPSDVVIRPVSISYAISQSDDGGIVIRVPADANGRKFSVEFKTDLYTFLSDGNEYVTSGGSVVGVEPTNALVIFASPFLPSGMIPHMTPDNTQTMTPGPINNGDWGAKSILYFPPGVYWMNQDQSGNSGKLGSNHIRLNSNTYWVYLAPGAYVKGAIEYFTKQNFYATGHGILSGENYVYQANAGDNYIAVKSDSTSLRMWWHNNLGGGQTWYCVGPTINAPPFNTMDFNGNSGISSQISDYKQVGAFFFQTDGPEIYPNSVVHDVFWHVNDDAIKIYYSGASVSRATIWKCHNDPIIQMGWTSRDISGVTIDTLNVIHTRYIKSETVVPSAIIGASPFYASGMSPDSRKSISMTVSNVVCEGLCPSLFRITPLQNYKNFVVKNVAFPDGLQTNSIGTGESIIPAASGLTMGLAISAWTIGGQKVTMENFQANSLGQFNIDGSYWGEWQIS

Radius of gyration: 23.0 Å; Cα contacts (8 Å, |Δi|>4): 1747; chains: 1; bounding box: 61×60×53 Å

Secondary structure (DSSP, 8-state):
------BSSSEE----TTEE--SSSPPPTT-EEB-SSEEEEEEETTS---EEE--EEE-GGGGT-S-SSTTSPTT---S-TT---S-SSHHHHT-EEEEEEEEESS-EEEEEEETTS-----GGGEEEESTTS--EEEE-TTS-EEEEE---TT-EEEEEEEGGGEEEEEE-SSSEESSSSEEEEEEESEEEEEEEEEPPPGGGSPPP-TTTEEE--SEEE-TTTT-SSSEEEE-SEEEEE-B-TT--BS-SSS--EE--TT--EEEE-TTEEEES-EEE--SS-EEEESS-EEE-TTSPTT-BTTTTTBS---TTTBPPSEEE-S--SSEEEEEES-EEE--SS-SEEE-SSS-EEEEEEEEEEE---STT----B--TT-EEEEEEEEESS-SEE--STT-EEEEEEEEE-SSS-SEE--SS---EEEEEEEEEEEEE---SS--TTTT-EEEEE---SSSS---EEEEEEEEEEEEEEE-SSBPEEEEE--SEEEEEEEEEEEEETT-B--STT-TT-EEE---TT--EEEEEEEEEETTEEP-TTT-STTSSS-EEE-GGGTTT-EE-

Solvent-accessible surface area: 19822 Å² total; per-residue (Å²): 187,132,24,105,61,56,92,30,89,34,6,5,4,24,86,11,154,25,30,36,102,19,58,128,53,31,6,108,45,24,36,0,8,35,3,66,60,5,36,2,32,0,0,59,29,61,73,122,87,42,28,36,1,2,4,2,5,4,12,11,30,8,2,16,12,45,4,90,17,20,89,35,88,63,86,42,103,64,8,87,107,96,47,83,1,2,6,70,20,1,65,97,36,38,8,8,3,1,1,0,5,0,12,4,52,106,64,0,13,0,26,0,41,10,76,120,63,58,80,9,17,43,40,105,39,13,61,12,42,8,68,68,74,104,29,72,45,61,74,26,164,81,18,0,0,20,0,91,0,50,45,49,95,53,7,38,20,2,0,1,3,4,140,126,16,67,43,54,1,31,0,82,25,99,100,14,29,115,85,52,55,24,53,0,6,64,5,1,26,16,2,0,0,0,0,0,0,28,67,18,80,100,57,38,71,12,167,65,70,112,123,40,9,47,85,11,111,67,13,60,2,45,51,49,65,20,26,50,65,32,4,0,44,0,22,81,18,14,0,34,3,21,20,20,88,95,32,73,77,63,63,35,1,8,6,1,0,76,6,68,62,82,1,55,20,1,17,1,4,34,2,0,4,0,3,1,0,1,12,0,52,1,113,100,49,1,40,0,0,0,2,1,4,0,0,0,12,14,3,3,9,18,0,10,6,59,66,106,0,27,9,61,89,26,74,79,50,0,0,15,0,0,9,4,47,49,84,28,42,76,8,28,0,55,0,13,0,0,0,0,2,2,1,1,1,20,0,0,16,11,62,47,70,105,29,20,21,0,67,1,13,10,0,0,0,0,3,0,9,12,37,26,0,10,0,0,14,0,10,41,98,0,57,0,61,12,2,0,0,3,0,0,12,6,0,0,7,0,32,77,42,30,0,32,2,27,95,1,11,0,2,0,0,13,17,4,0,0,0,0,1,1,53,54,16,36,86,4,64,56,3,66,1,48,42,0,8,0,1,8,8,2,3,19,75,41,50,55,95,29,0,1,0,0,0,0,1,0,35,48,134,54,114,80,114,88,69,26,68,212,60,17,0,20,4,37,0,13,65,2,30,0,5,30,77,0,0,0,0,0,5,1,36,3,5,2,19,1,111,107,0,42,0,84,67,1,29,0,62,77,12,8,1,118,38,116,26,27,0,0,50,0,46,0,57,63,17,122,66,10,58,0,17,2,47,2,37,40,0,41,7,44,70,124,98,0,39,80,144,34,25,64,41,144,39,56,0,22,3,64,14,48,58,79,3,166,68,76,12,103,4,71

B-factor: mean 22.72, std 7.1, range [8.47, 49.37]